Protein AF-0000000086682555 (afdb_homodimer)

Solvent-accessible surface area (backbone atoms only — not comparable to full-atom values): 22914 Å² total; per-residue (Å²): 128,53,72,69,52,47,46,50,50,49,50,50,49,50,50,50,50,49,49,47,40,50,52,21,37,25,55,42,22,46,74,46,24,73,68,46,47,67,62,57,23,22,58,67,45,71,46,55,58,66,62,49,38,72,76,30,80,42,71,65,56,45,50,44,48,49,52,50,54,49,46,51,52,52,31,50,32,27,53,56,14,60,67,38,86,49,47,55,60,9,50,52,46,28,46,57,46,44,23,61,56,48,54,37,19,64,77,43,39,46,48,74,48,82,79,45,71,65,52,51,52,50,49,49,52,30,51,51,42,42,50,50,42,52,47,48,16,42,74,70,60,51,30,33,84,85,62,51,70,52,51,52,52,52,47,29,56,48,58,31,59,52,62,66,52,52,50,32,56,74,68,68,38,69,90,50,44,64,60,42,52,48,44,50,49,29,48,52,48,31,38,54,50,21,46,33,53,81,64,92,61,80,68,58,73,76,80,59,59,65,57,74,68,53,52,53,46,95,130,54,71,68,53,47,47,51,50,49,50,50,49,50,51,51,51,48,49,44,40,51,51,21,38,25,55,40,22,47,72,46,26,74,69,45,47,68,63,58,24,21,58,65,45,70,46,54,58,65,62,48,37,72,76,29,80,41,72,64,55,44,49,44,49,50,52,49,53,49,45,49,52,51,32,50,32,27,52,54,15,60,68,38,86,49,47,56,62,9,50,53,46,28,46,56,47,43,23,61,58,47,52,38,19,64,75,44,39,47,48,73,47,82,79,47,71,66,52,51,50,49,48,50,53,29,50,51,42,42,50,51,40,51,49,47,16,42,75,70,60,51,30,32,84,84,63,48,72,52,50,52,54,51,45,31,55,47,59,30,58,52,62,67,52,54,50,33,57,74,67,68,38,69,88,48,43,65,61,43,52,49,43,48,50,30,48,51,50,30,38,55,49,20,45,33,54,80,63,91,61,80,70,56,74,75,80,59,60,63,57,74,67,53,52,52,48,96

Radius of gyration: 24.57 Å; Cα contacts (8 Å, |Δi|>4): 507; chains: 2; bounding box: 54×101×46 Å

pLDDT: mean 92.12, std 7.78, range [56.69, 98.81]

Organism: NCBI:txid175570

Foldseek 3Di:
DDPVVVVVVVVVVVVVLLVLLLLLVLVQCLPQFQNRDLCSSCVSSVHDSVVVCVVPVDPQSSLVVNLVVLLVQLQVLLVQLVPDPDLLSSLLSSLVSLLVSCSSNNLSHAQVHDQDPVSVVSNVSSVVSNQVSVVVCVVVQFFAPQADPQNSNVLSNVLSDDPVLVVCVVVVVPVCNVVVVVVSVVVSVVVSNVRGDDDPDDDPDHDDDCCVVCVSND/DDPVVVVVVVVVVVVVLLVLLLLLVLVQCLPQFQNRDLCSSCVSSVHDSVVSCVVPVDPQSSLVVNLVVLLVQLQVLLVQLVPDPDLLSSLLSSLVSLLVSCSSNNLSHAQVHDQDPVSVVSNVSSVVSNQVSVVVCVVVQFFAPQADPQNSNVLSNVLSDDPVLVVCVVVVVPVCNVVVVVVSVVVSVVVSNVRGDDDPDDDPDHDDDCCVVVVSND

Sequence (436 aa):
MTEPTRRHHRAAEAEANDRALLDAARTVVAVDGAHASVAAIAAQAGVGIGSLYRRYPTKEALFQRLVDTGLDRWLAAAEAGLAHDDPWDGLAHYVRAGIDIGQGGLGAIAGTVEITPELAAKNRRTDTAVDALIARAHAAGVLRTDVTRADLHLLIEQLTKSPLIDQLRRQRRDDLVDAAVRARARITAITLDGLRPGAPRPLPHDPPDDTLLTARWEMTEPTRRHHRAAEAEANDRALLDAARTVVAVDGAHASVAAIAAQAGVGIGSLYRRYPTKEALFQRLVDTGLDRWLAAAEAGLAHDDPWDGLAHYVRAGIDIGQGGLGAIAGTVEITPELAAKNRRTDTAVDALIARAHAAGVLRTDVTRADLHLLIEQLTKSPLIDQLRRQRRDDLVDAAVRARARITAITLDGLRPGAPRPLPHDPPDDTLLTARWE

Secondary structure (DSSP, 8-state):
--HHHHHHHHHHHHHHHHHHHHHHHHHHHHHHGGG--HHHHHHHHT--HHHHHHH-SSHHHHHHHHHHHHHHHHHHHHHHHHHSSSHHHHHHHHHHHHHHHHTT-GGGGTTTS---HHHHHHHHHHHHHHHHHHHHHHHTT-S-TT--HHHHHHHHHHHHS-HHHHHHHHTT-GGGHHHHHHHHHHHHHHHHHTTSS--SSPPSSSPPPTHHHHGGG-/--HHHHHHHHHHHHHHHHHHHHHHHHHHHHHHGGG--HHHHHHHHT--HHHHHHH-SSHHHHHHHHHHHHHHHHHHHHHHHHTSSSHHHHHHHHHHHHHHHHTT-GGGGTTTS---HHHHHHHHHHHHHHHHHHHHHHHTT-S-TT--HHHHHHHHHHHHS-HHHHHHHHTT-GGGHHHHHHHHHHHHHHHHHTTSS--SSPPSSSPPPTHHHHGGG-

Nearest PDB structures (foldseek):
  5ovy-assembly1_A  TM=7.751E-01  e=6.179E-08  Mycobacteroides abscessus ATCC 19977
  2q24-assembly1_B  TM=6.589E-01  e=3.414E-06  Streptomyces coelicolor A3(2)
  2rek-assembly1_B-2  TM=6.455E-01  e=4.548E-06  Streptomyces coelicolor A3(2)
  2rek-assembly1_A  TM=6.344E-01  e=6.597E-05  Streptomyces coelicolor A3(2)
  7eqe-assembly2_D  TM=4.220E-01  e=1.763E-02  Streptomyces griseoluteus

Structure (mmCIF, N/CA/C/O backbone):
data_AF-0000000086682555-model_v1
#
loop_
_entity.id
_entity.type
_entity.pdbx_description
1 polymer 'HTH tetR-type domain-containing protein'
#
loop_
_atom_site.group_PDB
_atom_site.id
_atom_site.type_symbol
_atom_site.label_atom_id
_atom_site.label_alt_id
_atom_site.label_comp_id
_atom_site.label_asym_id
_atom_site.label_entity_id
_atom_site.label_seq_id
_atom_site.pdbx_PDB_ins_code
_atom_site.Cartn_x
_atom_site.Cartn_y
_atom_site.Cartn_z
_atom_site.occupancy
_atom_site.B_iso_or_equiv
_atom_site.auth_seq_id
_atom_site.auth_comp_id
_atom_site.auth_asym_id
_atom_site.auth_atom_id
_atom_site.pdbx_PDB_model_num
ATOM 1 N N . MET A 1 1 ? 22.922 -47.25 2.979 1 57.78 1 MET A N 1
ATOM 2 C CA . MET A 1 1 ? 22 -46.5 2.107 1 57.78 1 MET A CA 1
ATOM 3 C C . MET A 1 1 ? 22.062 -47.031 0.68 1 57.78 1 MET A C 1
ATOM 5 O O . MET A 1 1 ? 23.141 -47.062 0.071 1 57.78 1 MET A O 1
ATOM 9 N N . THR A 1 2 ? 21.078 -47.625 0.175 1 66.25 2 THR A N 1
ATOM 10 C CA . THR A 1 2 ? 21.109 -48.188 -1.169 1 66.25 2 THR A CA 1
ATOM 11 C C . THR A 1 2 ? 21.203 -47.062 -2.219 1 66.25 2 THR A C 1
ATOM 13 O O . THR A 1 2 ? 21 -45.906 -1.913 1 66.25 2 THR A O 1
ATOM 16 N N . GLU A 1 3 ? 21.609 -47.5 -3.391 1 75.44 3 GLU A N 1
ATOM 17 C CA . GLU A 1 3 ? 21.875 -46.625 -4.52 1 75.44 3 GLU A CA 1
ATOM 18 C C . GLU A 1 3 ? 20.672 -45.719 -4.809 1 75.44 3 GLU A C 1
ATOM 20 O O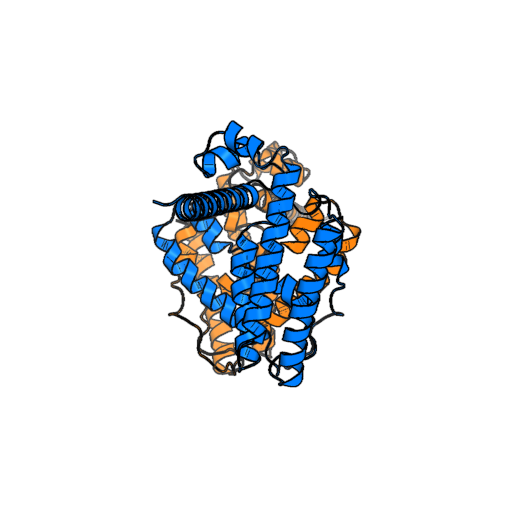 . GLU A 1 3 ? 20.828 -44.531 -5.051 1 75.44 3 GLU A O 1
ATOM 25 N N . PRO A 1 4 ? 19.406 -46.344 -4.719 1 78.12 4 PRO A N 1
ATOM 26 C CA . PRO A 1 4 ? 18.234 -45.469 -4.945 1 78.12 4 PRO A CA 1
ATOM 27 C C . PRO A 1 4 ? 18.031 -44.469 -3.822 1 78.12 4 PRO A C 1
ATOM 29 O O . PRO A 1 4 ? 17.594 -43.344 -4.078 1 78.12 4 PRO A O 1
ATOM 32 N N . THR A 1 5 ? 18.391 -44.938 -2.74 1 72.56 5 THR A N 1
ATOM 33 C CA . THR A 1 5 ? 18.203 -44.062 -1.602 1 72.56 5 THR A CA 1
ATOM 34 C C . THR A 1 5 ? 19.188 -42.875 -1.671 1 72.56 5 THR A C 1
ATOM 36 O O . THR A 1 5 ? 18.844 -41.75 -1.33 1 72.56 5 THR A O 1
ATOM 39 N N . ARG A 1 6 ? 20.359 -43.438 -2.08 1 68.75 6 ARG A N 1
ATOM 40 C CA . ARG A 1 6 ? 21.391 -42.406 -2.166 1 68.75 6 ARG A CA 1
ATOM 41 C C . ARG A 1 6 ? 21.062 -41.375 -3.24 1 68.75 6 ARG A C 1
ATOM 43 O O . ARG A 1 6 ? 21.328 -40.188 -3.066 1 68.75 6 ARG A O 1
ATOM 50 N N . ARG A 1 7 ? 20.438 -41.875 -4.215 1 72.56 7 ARG A N 1
ATOM 51 C CA . ARG A 1 7 ? 20.031 -41 -5.316 1 72.56 7 ARG A CA 1
ATOM 52 C C . ARG A 1 7 ? 18.891 -40.094 -4.895 1 72.56 7 ARG A C 1
ATOM 54 O O . ARG A 1 7 ? 18.859 -38.906 -5.277 1 72.56 7 ARG A O 1
ATOM 61 N N . HIS A 1 8 ? 18.016 -40.531 -4.254 1 74.69 8 HIS A N 1
ATOM 62 C CA . HIS A 1 8 ? 16.906 -39.75 -3.723 1 74.69 8 HIS A CA 1
ATOM 63 C C . HIS A 1 8 ? 17.391 -38.719 -2.738 1 74.69 8 HIS A C 1
ATOM 65 O O . HIS A 1 8 ? 16.906 -37.562 -2.742 1 74.69 8 HIS A O 1
ATOM 71 N N . HIS A 1 9 ? 18.328 -39.094 -1.926 1 71.81 9 HIS A N 1
ATOM 72 C CA . HIS A 1 9 ? 18.891 -38.188 -0.952 1 71.81 9 HIS A CA 1
ATOM 73 C C . HIS A 1 9 ? 19.688 -37.062 -1.64 1 71.81 9 HIS A C 1
ATOM 75 O O . HIS A 1 9 ? 19.594 -35.906 -1.252 1 71.81 9 HIS A O 1
ATOM 81 N N . ARG A 1 10 ? 20.359 -37.5 -2.664 1 73.5 10 ARG A N 1
ATOM 82 C CA . ARG A 1 10 ? 21.141 -36.531 -3.408 1 73.5 10 ARG A CA 1
ATOM 83 C C . ARG A 1 10 ? 20.25 -35.562 -4.176 1 73.5 10 ARG A C 1
ATOM 85 O O . ARG A 1 10 ? 20.531 -34.344 -4.254 1 73.5 10 ARG A O 1
ATOM 92 N N . ALA A 1 11 ? 19.266 -36.125 -4.742 1 72.69 11 ALA A N 1
ATOM 93 C CA . ALA A 1 11 ? 18.312 -35.281 -5.465 1 72.69 11 ALA A CA 1
ATOM 94 C C . ALA A 1 11 ? 17.594 -34.344 -4.52 1 72.69 11 ALA A C 1
ATOM 96 O O . ALA A 1 11 ? 17.406 -33.156 -4.844 1 72.69 11 ALA A O 1
ATOM 97 N N . ALA A 1 12 ? 17.234 -34.781 -3.422 1 73.75 12 ALA A N 1
ATOM 98 C CA . ALA A 1 12 ? 16.609 -33.938 -2.398 1 73.75 12 ALA A CA 1
ATOM 99 C C . ALA A 1 12 ? 17.562 -32.844 -1.903 1 73.75 12 ALA A C 1
ATOM 101 O O . ALA A 1 12 ? 17.156 -31.719 -1.675 1 73.75 12 ALA A O 1
ATOM 102 N N . GLU A 1 13 ? 18.719 -33.188 -1.727 1 73.31 13 GLU A N 1
ATOM 103 C CA . GLU A 1 13 ? 19.734 -32.219 -1.296 1 73.31 13 GLU A CA 1
ATOM 104 C C . GLU A 1 13 ? 19.984 -31.172 -2.363 1 73.31 13 GLU A C 1
ATOM 106 O O . GLU A 1 13 ? 20.156 -29.984 -2.049 1 73.31 13 GLU A O 1
ATOM 111 N N . ALA A 1 14 ? 19.984 -31.688 -3.594 1 73.94 14 ALA A N 1
ATOM 112 C CA . ALA A 1 14 ? 20.188 -30.766 -4.711 1 73.94 14 ALA A CA 1
ATOM 113 C C . ALA A 1 14 ? 19.016 -29.781 -4.816 1 73.94 14 ALA A C 1
ATOM 115 O O . ALA A 1 14 ? 19.234 -28.594 -5.051 1 73.94 14 ALA A O 1
ATOM 116 N N . GLU A 1 15 ? 17.906 -30.297 -4.629 1 75.81 15 GLU A N 1
ATOM 117 C CA . GLU A 1 15 ? 16.719 -29.453 -4.676 1 75.81 15 GLU A CA 1
ATOM 118 C C . GLU A 1 15 ? 16.703 -28.453 -3.523 1 75.81 15 GLU A C 1
ATOM 120 O O . GLU A 1 15 ? 16.312 -27.297 -3.703 1 75.81 15 GLU A O 1
ATOM 125 N N . ALA A 1 16 ? 17.094 -28.922 -2.432 1 75.94 16 ALA A N 1
ATOM 126 C CA . ALA A 1 16 ? 17.156 -28.047 -1.266 1 75.94 16 ALA A CA 1
ATOM 127 C C . ALA A 1 16 ? 18.172 -26.938 -1.469 1 75.94 16 ALA A C 1
ATOM 129 O O . ALA A 1 16 ? 17.922 -25.781 -1.105 1 75.94 16 ALA A O 1
ATOM 130 N N . ASN A 1 17 ? 19.203 -27.25 -2.018 1 77 17 ASN A N 1
ATOM 131 C CA . ASN A 1 17 ? 20.234 -26.25 -2.301 1 77 17 ASN A CA 1
ATOM 132 C C . ASN A 1 17 ? 19.766 -25.234 -3.342 1 77 17 ASN A C 1
ATOM 134 O O . ASN A 1 17 ? 20.062 -24.047 -3.225 1 77 17 ASN A O 1
ATOM 138 N N . ASP A 1 18 ? 19.078 -25.797 -4.262 1 84 18 ASP A N 1
ATOM 139 C CA . ASP A 1 18 ? 18.547 -24.922 -5.309 1 84 18 ASP A CA 1
ATOM 140 C C . ASP A 1 18 ? 17.562 -23.922 -4.727 1 84 18 ASP A C 1
ATOM 142 O O . ASP A 1 18 ? 17.594 -22.734 -5.078 1 84 18 ASP A O 1
ATOM 146 N N . ARG A 1 19 ? 16.734 -24.406 -3.832 1 85.88 19 ARG A N 1
ATOM 147 C CA . ARG A 1 19 ? 15.766 -23.531 -3.189 1 85.88 19 ARG A CA 1
ATOM 148 C C . ARG A 1 19 ? 16.453 -22.453 -2.367 1 85.88 19 ARG A C 1
ATOM 150 O O . ARG A 1 19 ? 16.047 -21.297 -2.375 1 85.88 19 ARG A O 1
ATOM 157 N N . ALA A 1 20 ? 17.438 -22.844 -1.712 1 86.56 20 ALA A N 1
ATOM 158 C CA . ALA A 1 20 ? 18.172 -21.891 -0.898 1 86.56 20 ALA A CA 1
ATOM 159 C C . ALA A 1 20 ? 18.828 -20.828 -1.769 1 86.56 20 ALA A C 1
ATOM 161 O O . ALA A 1 20 ? 18.875 -19.656 -1.396 1 86.56 20 ALA A O 1
ATOM 162 N N . LEU A 1 21 ? 19.344 -21.266 -2.836 1 90.06 21 LEU A N 1
ATOM 163 C CA . LEU A 1 21 ? 19.984 -20.344 -3.764 1 90.06 21 LEU A CA 1
ATOM 164 C C . LEU A 1 21 ? 18.984 -19.375 -4.355 1 90.06 21 LEU A C 1
ATOM 166 O O . LEU A 1 21 ? 19.25 -18.172 -4.465 1 90.06 21 LEU A O 1
ATOM 170 N N . LEU A 1 22 ? 17.859 -19.891 -4.754 1 90.5 22 LEU A N 1
ATOM 171 C CA . LEU A 1 22 ? 16.828 -19.047 -5.344 1 90.5 22 LEU A CA 1
ATOM 172 C C . LEU A 1 22 ? 16.266 -18.078 -4.312 1 90.5 22 LEU A C 1
ATOM 174 O O . LEU A 1 22 ? 15.945 -16.922 -4.641 1 90.5 22 LEU A O 1
ATOM 178 N N . ASP A 1 23 ? 16.188 -18.516 -3.072 1 90.31 23 ASP A N 1
ATOM 179 C CA . ASP A 1 23 ? 15.758 -17.625 -1.999 1 90.31 23 ASP A CA 1
ATOM 180 C C . ASP A 1 23 ? 16.766 -16.5 -1.775 1 90.31 23 ASP A C 1
ATOM 182 O O . ASP A 1 23 ? 16.375 -15.352 -1.55 1 90.31 23 ASP A O 1
ATOM 186 N N . ALA A 1 24 ? 17.953 -16.859 -1.844 1 91.5 24 ALA A N 1
ATOM 187 C CA . ALA A 1 24 ? 19.016 -15.852 -1.739 1 91.5 24 ALA A CA 1
ATOM 188 C C . ALA A 1 24 ? 18.953 -14.867 -2.9 1 91.5 24 ALA A C 1
ATOM 190 O O . ALA A 1 24 ? 19.125 -13.656 -2.707 1 91.5 24 ALA A O 1
ATOM 191 N N . ALA A 1 25 ? 18.766 -15.414 -4.086 1 91.75 25 ALA A N 1
ATOM 192 C CA . ALA A 1 25 ? 18.656 -14.57 -5.273 1 91.75 25 ALA A CA 1
ATOM 193 C C . ALA A 1 25 ? 17.5 -13.586 -5.141 1 91.75 25 ALA A C 1
ATOM 195 O O . ALA A 1 25 ? 17.625 -12.406 -5.469 1 91.75 25 ALA A O 1
ATOM 196 N N . ARG A 1 26 ? 16.391 -14.062 -4.645 1 90.38 26 ARG A N 1
ATOM 197 C CA . ARG A 1 26 ? 15.219 -13.227 -4.445 1 90.38 26 ARG A CA 1
ATOM 198 C C . ARG A 1 26 ? 15.516 -12.086 -3.477 1 90.38 26 ARG A C 1
ATOM 200 O O . ARG A 1 26 ? 15.109 -10.945 -3.707 1 90.38 26 ARG A O 1
ATOM 207 N N . THR A 1 27 ? 16.188 -12.383 -2.451 1 88.06 27 THR A N 1
ATOM 208 C CA . THR A 1 27 ? 16.531 -11.398 -1.428 1 88.06 27 THR A CA 1
ATOM 209 C C . THR A 1 27 ? 17.438 -10.32 -1.998 1 88.06 27 THR A C 1
ATOM 211 O O . THR A 1 27 ? 17.219 -9.125 -1.782 1 88.06 27 THR A O 1
ATOM 214 N N . VAL A 1 28 ? 18.391 -10.727 -2.73 1 90.38 28 VAL A N 1
ATOM 215 C CA . VAL A 1 28 ? 19.359 -9.797 -3.283 1 90.38 28 VAL A CA 1
ATOM 216 C C . VAL A 1 28 ? 18.703 -8.945 -4.371 1 90.38 28 VAL A C 1
ATOM 218 O O . VAL A 1 28 ? 18.922 -7.734 -4.438 1 90.38 28 VAL A O 1
ATOM 221 N N . VAL A 1 29 ? 17.875 -9.578 -5.16 1 89.94 29 VAL A N 1
ATOM 222 C CA . VAL A 1 29 ? 17.203 -8.898 -6.262 1 89.94 29 VAL A CA 1
ATOM 223 C C . VAL A 1 29 ? 16.188 -7.895 -5.711 1 89.94 29 VAL A C 1
ATOM 225 O O . VAL A 1 29 ? 15.992 -6.824 -6.285 1 89.94 29 VAL A O 1
ATOM 228 N N . ALA A 1 30 ? 15.594 -8.211 -4.613 1 84.56 30 ALA A N 1
ATOM 229 C CA . ALA A 1 30 ? 14.617 -7.32 -3.99 1 84.56 30 ALA A CA 1
ATOM 230 C C . ALA A 1 30 ? 15.266 -6.008 -3.561 1 84.56 30 ALA A C 1
ATOM 232 O O . ALA A 1 30 ? 14.633 -4.953 -3.592 1 84.56 30 ALA A O 1
ATOM 233 N N . VAL A 1 31 ? 16.5 -6.062 -3.314 1 82.31 31 VAL A N 1
ATOM 234 C CA . VAL A 1 31 ? 17.219 -4.902 -2.797 1 82.31 31 VAL A CA 1
ATOM 235 C C . VAL A 1 31 ? 17.953 -4.195 -3.938 1 82.31 31 VAL A C 1
ATOM 237 O O . VAL A 1 31 ? 17.781 -2.986 -4.129 1 82.31 31 VAL A O 1
ATOM 240 N N . ASP A 1 32 ? 18.609 -5.039 -4.789 1 84.44 32 ASP A N 1
ATOM 241 C CA . ASP A 1 32 ? 19.547 -4.453 -5.746 1 84.44 32 ASP A CA 1
ATOM 242 C C . ASP A 1 32 ? 18.906 -4.32 -7.125 1 84.44 32 ASP A C 1
ATOM 244 O O . ASP A 1 32 ? 19.438 -3.639 -8 1 84.44 32 ASP A O 1
ATOM 248 N N . GLY A 1 33 ? 17.812 -4.953 -7.266 1 82.44 33 GLY A N 1
ATOM 249 C CA . GLY A 1 33 ? 17.156 -4.906 -8.562 1 82.44 33 GLY A CA 1
ATOM 250 C C . GLY A 1 33 ? 18 -5.504 -9.68 1 82.44 33 GLY A C 1
ATOM 251 O O . GLY A 1 33 ? 18.531 -6.602 -9.531 1 82.44 33 GLY A O 1
ATOM 252 N N . ALA A 1 34 ? 18.094 -4.758 -10.805 1 78.56 34 ALA A N 1
ATOM 253 C CA . ALA A 1 34 ? 18.797 -5.211 -12 1 78.56 34 ALA A CA 1
ATOM 254 C C . ALA A 1 34 ? 20.297 -5.242 -11.766 1 78.56 34 ALA A C 1
ATOM 256 O O . ALA A 1 34 ? 21.031 -5.918 -12.492 1 78.56 34 ALA A O 1
ATOM 257 N N . HIS A 1 35 ? 20.688 -4.617 -10.703 1 85.56 35 HIS A N 1
ATOM 258 C CA . HIS A 1 35 ? 22.109 -4.527 -10.422 1 85.56 35 HIS A CA 1
ATOM 259 C C . HIS A 1 35 ? 22.578 -5.676 -9.531 1 85.56 35 HIS A C 1
ATOM 261 O O . HIS A 1 35 ? 23.766 -5.797 -9.242 1 85.56 35 HIS A O 1
ATOM 267 N N . ALA A 1 36 ? 21.625 -6.484 -9.188 1 90.25 36 ALA A N 1
ATOM 268 C CA . ALA A 1 36 ? 22 -7.648 -8.391 1 90.25 36 ALA A CA 1
ATOM 269 C C . ALA A 1 36 ? 23.094 -8.453 -9.086 1 90.25 36 ALA A C 1
ATOM 271 O O . ALA A 1 36 ? 22.984 -8.766 -10.273 1 90.25 36 ALA A O 1
ATOM 272 N N . SER A 1 37 ? 24.156 -8.773 -8.32 1 91.88 37 SER A N 1
ATOM 273 C CA . SER A 1 37 ? 25.281 -9.508 -8.891 1 91.88 37 SER A CA 1
ATOM 274 C C . SER A 1 37 ? 25.25 -10.977 -8.477 1 91.88 37 SER A C 1
ATOM 276 O O . SER A 1 37 ? 24.719 -11.312 -7.41 1 91.88 37 SER A O 1
ATOM 278 N N . VAL A 1 38 ? 25.875 -11.781 -9.305 1 91.94 38 VAL A N 1
ATOM 279 C CA . VAL A 1 38 ? 25.984 -13.203 -9.016 1 91.94 38 VAL A CA 1
ATOM 280 C C . VAL A 1 38 ? 26.859 -13.414 -7.777 1 91.94 38 VAL A C 1
ATOM 282 O O . VAL A 1 38 ? 26.594 -14.305 -6.969 1 91.94 38 VAL A O 1
ATOM 285 N N . ALA A 1 39 ? 27.812 -12.586 -7.613 1 93.5 39 ALA A N 1
ATOM 286 C CA . ALA A 1 39 ? 28.688 -12.664 -6.441 1 93.5 39 ALA A CA 1
ATOM 287 C C . ALA A 1 39 ? 27.906 -12.406 -5.156 1 93.5 39 ALA A C 1
ATOM 289 O O . ALA A 1 39 ? 28.078 -13.117 -4.164 1 93.5 39 ALA A O 1
ATOM 290 N N . ALA A 1 40 ? 27.062 -11.453 -5.164 1 94.88 40 ALA A N 1
ATOM 291 C CA . ALA A 1 40 ? 26.25 -11.117 -3.994 1 94.88 40 ALA A CA 1
ATOM 292 C C . ALA A 1 40 ? 25.266 -12.242 -3.682 1 94.88 40 ALA A C 1
ATOM 294 O O . ALA A 1 40 ? 25.016 -12.539 -2.514 1 94.88 40 ALA A O 1
ATOM 295 N N . ILE A 1 41 ? 24.688 -12.766 -4.672 1 94.44 41 ILE A N 1
ATOM 296 C CA . ILE A 1 41 ? 23.734 -13.852 -4.516 1 94.44 41 ILE A CA 1
ATOM 297 C C . ILE A 1 41 ? 24.422 -15.078 -3.93 1 94.44 41 ILE A C 1
ATOM 299 O O . ILE A 1 41 ? 23.906 -15.711 -3.008 1 94.44 41 ILE A O 1
ATOM 303 N N . ALA A 1 42 ? 25.609 -15.383 -4.504 1 94.81 42 ALA A N 1
ATOM 304 C CA . ALA A 1 42 ? 26.375 -16.516 -3.984 1 94.81 42 ALA A CA 1
ATOM 305 C C . ALA A 1 42 ? 26.719 -16.297 -2.512 1 94.81 42 ALA A C 1
ATOM 307 O O . ALA A 1 42 ? 26.578 -17.219 -1.699 1 94.81 42 ALA A O 1
ATOM 308 N N . ALA A 1 43 ? 27.156 -15.188 -2.203 1 95.25 43 ALA A N 1
ATOM 309 C CA . ALA A 1 43 ? 27.5 -14.852 -0.824 1 95.25 43 ALA A CA 1
ATOM 310 C C . ALA A 1 43 ? 26.297 -15 0.095 1 95.25 43 ALA A C 1
ATOM 312 O O . ALA A 1 43 ? 26.391 -15.562 1.186 1 95.25 43 ALA A O 1
ATOM 313 N N . GLN A 1 44 ? 25.172 -14.477 -0.325 1 93.88 44 GLN A N 1
ATOM 314 C CA . GLN A 1 44 ? 23.938 -14.562 0.445 1 93.88 44 GLN A CA 1
ATOM 315 C C . GLN A 1 44 ? 23.531 -16.016 0.657 1 93.88 44 GLN A C 1
ATOM 317 O O . GLN A 1 44 ? 22.969 -16.359 1.699 1 93.88 44 GLN A O 1
ATOM 322 N N . ALA A 1 45 ? 23.75 -16.859 -0.293 1 93.62 45 ALA A N 1
ATOM 323 C CA . ALA A 1 45 ? 23.359 -18.266 -0.248 1 93.62 45 ALA A CA 1
ATOM 324 C C . ALA A 1 45 ? 24.375 -19.094 0.525 1 93.62 45 ALA A C 1
ATOM 326 O O . ALA A 1 45 ? 24.109 -20.25 0.876 1 93.62 45 ALA A O 1
ATOM 327 N N . GLY A 1 46 ? 25.516 -18.531 0.783 1 94.06 46 GLY A N 1
ATOM 328 C CA . GLY A 1 46 ? 26.578 -19.266 1.472 1 94.06 46 GLY A CA 1
ATOM 329 C C . GLY A 1 46 ? 27.234 -20.312 0.601 1 94.06 46 GLY A C 1
ATOM 330 O O . GLY A 1 46 ? 27.594 -21.391 1.083 1 94.06 46 GLY A O 1
ATOM 331 N N . VAL A 1 47 ? 27.312 -20.078 -0.637 1 91.88 47 VAL A N 1
ATOM 332 C CA . VAL A 1 47 ? 27.938 -21 -1.562 1 91.88 47 VAL A CA 1
ATOM 333 C C . VAL A 1 47 ? 29.047 -20.297 -2.34 1 91.88 47 VAL A C 1
ATOM 335 O O . VAL A 1 47 ? 29.125 -19.062 -2.332 1 91.88 47 VAL A O 1
ATOM 338 N N . GLY A 1 48 ? 29.969 -21.047 -2.881 1 91.12 48 GLY A N 1
ATOM 339 C CA . GLY A 1 48 ? 30.984 -20.484 -3.754 1 91.12 48 GLY A CA 1
ATOM 340 C C . GLY A 1 48 ? 30.422 -20.016 -5.086 1 91.12 48 GLY A C 1
ATOM 341 O O . GLY A 1 48 ? 29.469 -20.594 -5.605 1 91.12 48 GLY A O 1
ATOM 342 N N . ILE A 1 49 ? 31.047 -19.016 -5.594 1 91.06 49 ILE A N 1
ATOM 343 C CA . ILE A 1 49 ? 30.641 -18.453 -6.879 1 91.06 49 ILE A CA 1
ATOM 344 C C . ILE A 1 49 ? 30.766 -19.531 -7.961 1 91.06 49 ILE A C 1
ATOM 346 O O . ILE A 1 49 ? 29.953 -19.562 -8.898 1 91.06 49 ILE A O 1
ATOM 350 N N . GLY A 1 50 ? 31.719 -20.359 -7.836 1 91.12 50 GLY A N 1
ATOM 351 C CA . GLY A 1 50 ? 31.891 -21.453 -8.789 1 91.12 50 GLY A CA 1
ATOM 352 C C . GLY A 1 50 ? 30.734 -22.438 -8.789 1 91.12 50 GLY A C 1
ATOM 353 O O . GLY A 1 50 ? 30.297 -22.875 -9.852 1 91.12 50 GLY A O 1
ATOM 354 N N . SER A 1 51 ? 30.312 -22.797 -7.684 1 89.56 51 SER A N 1
ATOM 355 C CA . SER A 1 51 ? 29.172 -23.703 -7.535 1 89.56 51 SER A CA 1
ATOM 356 C C . SER A 1 51 ? 27.906 -23.109 -8.18 1 89.56 51 SER A C 1
ATOM 358 O O . SER A 1 51 ? 27.141 -23.828 -8.82 1 89.56 51 SER A O 1
ATOM 360 N N . LEU A 1 52 ? 27.672 -21.781 -8.031 1 91.69 52 LEU A N 1
ATOM 361 C CA . LEU A 1 52 ? 26.531 -21.109 -8.633 1 91.69 52 LEU A CA 1
ATOM 362 C C . LEU A 1 52 ? 26.594 -21.141 -10.148 1 91.69 52 LEU A C 1
ATOM 364 O O . LEU A 1 52 ? 25.609 -21.438 -10.82 1 91.69 52 LEU A O 1
ATOM 368 N N . TYR A 1 53 ? 27.781 -20.969 -10.68 1 91.19 53 TYR A N 1
ATOM 369 C CA . TYR A 1 53 ? 27.953 -20.922 -12.125 1 91.19 53 TYR A CA 1
ATOM 370 C C . TYR A 1 53 ? 27.828 -22.312 -12.734 1 91.19 53 TYR A C 1
ATOM 372 O O . TYR A 1 53 ? 27.453 -22.469 -13.898 1 91.19 53 TYR A O 1
ATOM 380 N N . ARG A 1 54 ? 28.172 -23.297 -11.922 1 91.5 54 ARG A N 1
ATOM 381 C CA . ARG A 1 54 ? 27.969 -24.672 -12.391 1 91.5 54 ARG A CA 1
ATOM 382 C C . ARG A 1 54 ? 26.484 -24.969 -12.578 1 91.5 54 ARG A C 1
ATOM 384 O O . ARG A 1 54 ? 26.094 -25.656 -13.516 1 91.5 54 ARG A O 1
ATOM 391 N N . ARG A 1 55 ? 25.688 -24.391 -11.75 1 90.75 55 ARG A N 1
ATOM 392 C CA . ARG A 1 55 ? 24.25 -24.594 -11.805 1 90.75 55 ARG A CA 1
ATOM 393 C C . ARG A 1 55 ? 23.594 -23.641 -12.797 1 90.75 55 ARG A C 1
ATOM 395 O O . ARG A 1 55 ? 22.672 -24.031 -13.531 1 90.75 55 ARG A O 1
ATOM 402 N N . TYR A 1 56 ? 24.031 -22.406 -12.719 1 94 56 TYR A N 1
ATOM 403 C CA . TYR A 1 56 ? 23.531 -21.359 -13.609 1 94 56 TYR A CA 1
ATOM 404 C C . TYR A 1 56 ? 24.688 -20.688 -14.344 1 94 56 TYR A C 1
ATOM 406 O O . TYR A 1 56 ? 25.281 -19.734 -13.836 1 94 56 TYR A O 1
ATOM 414 N N . PRO A 1 57 ? 24.828 -21.109 -15.562 1 93.25 57 PRO A N 1
ATOM 415 C CA . PRO A 1 57 ? 26.016 -20.672 -16.297 1 93.25 57 PRO A CA 1
ATOM 416 C C . PRO A 1 57 ? 26.062 -19.172 -16.547 1 93.25 57 PRO A C 1
ATOM 418 O O . PRO A 1 57 ? 27.125 -18.609 -16.781 1 93.25 57 PRO A O 1
ATOM 421 N N . THR A 1 58 ? 24.875 -18.5 -16.547 1 92.38 58 THR A N 1
ATOM 422 C CA . THR A 1 58 ? 24.812 -17.062 -16.734 1 92.38 58 THR A CA 1
ATOM 423 C C . THR A 1 58 ? 23.859 -16.406 -15.734 1 92.38 58 THR A C 1
ATOM 425 O O . THR A 1 58 ? 22.969 -17.078 -15.195 1 92.38 58 THR A O 1
ATOM 428 N N . LYS A 1 59 ? 24 -15.102 -15.492 1 91.75 59 LYS A N 1
ATOM 429 C CA . LYS A 1 59 ? 23.062 -14.336 -14.68 1 91.75 59 LYS A CA 1
ATOM 430 C C . LYS A 1 59 ? 21.656 -14.406 -15.25 1 91.75 59 LYS A C 1
ATOM 432 O O . LYS A 1 59 ? 20.672 -14.5 -14.5 1 91.75 59 LYS A O 1
ATOM 437 N N . GLU A 1 60 ? 21.625 -14.398 -16.562 1 92.38 60 GLU A N 1
ATOM 438 C CA . GLU A 1 60 ? 20.328 -14.469 -17.234 1 92.38 60 GLU A CA 1
ATOM 439 C C . GLU A 1 60 ? 19.625 -15.789 -16.938 1 92.38 60 GLU A C 1
ATOM 441 O O . GLU A 1 60 ? 18.406 -15.805 -16.688 1 92.38 60 GLU A O 1
ATOM 446 N N . ALA A 1 61 ? 20.328 -16.812 -16.984 1 93 61 ALA A N 1
ATOM 447 C CA . ALA A 1 61 ? 19.734 -18.109 -16.703 1 93 61 ALA A CA 1
ATOM 448 C C . ALA A 1 61 ? 19.219 -18.172 -15.266 1 93 61 ALA A C 1
ATOM 450 O O . ALA A 1 61 ? 18.156 -18.766 -15.016 1 93 61 ALA A O 1
ATOM 451 N N . LEU A 1 62 ? 19.969 -17.609 -14.375 1 92.81 62 LEU A N 1
ATOM 452 C CA . LEU A 1 62 ? 19.547 -17.562 -12.984 1 92.81 62 LEU A CA 1
ATOM 453 C C . LEU A 1 62 ? 18.281 -16.734 -12.828 1 92.81 62 LEU A C 1
ATOM 455 O O . LEU A 1 62 ? 17.344 -17.156 -12.141 1 92.81 62 LEU A O 1
ATOM 459 N N . PHE A 1 63 ? 18.156 -15.57 -13.484 1 92.19 63 PHE A N 1
ATOM 460 C CA . PHE A 1 63 ? 17 -14.688 -13.383 1 92.19 63 PHE A CA 1
ATOM 461 C C . PHE A 1 63 ? 15.789 -15.312 -14.055 1 92.19 63 PHE A C 1
ATOM 463 O O . PHE A 1 63 ? 14.664 -15.164 -13.57 1 92.19 63 PHE A O 1
ATOM 470 N N . GLN A 1 64 ? 16.062 -16 -15.109 1 93.38 64 GLN A N 1
ATOM 471 C CA . GLN A 1 64 ? 14.961 -16.703 -15.75 1 93.38 64 GLN A CA 1
ATOM 472 C C . GLN A 1 64 ? 14.383 -17.781 -14.82 1 93.38 64 GLN A C 1
ATOM 474 O O . GLN A 1 64 ? 13.164 -17.969 -14.773 1 93.38 64 GLN A O 1
ATOM 479 N N . ARG A 1 65 ? 15.242 -18.422 -14.195 1 93.12 65 ARG A N 1
ATOM 480 C CA . ARG A 1 65 ? 14.781 -19.422 -13.242 1 93.12 65 ARG A CA 1
ATOM 481 C C . ARG A 1 65 ? 14.023 -18.781 -12.086 1 93.12 65 ARG A C 1
ATOM 483 O O . ARG A 1 65 ? 13.047 -19.344 -11.586 1 93.12 65 ARG A O 1
ATOM 490 N N . LEU A 1 66 ? 14.453 -17.656 -11.641 1 92.38 66 LEU A N 1
ATOM 491 C CA . LEU A 1 66 ? 13.75 -16.922 -10.602 1 92.38 66 LEU A CA 1
ATOM 492 C C . LEU A 1 66 ? 12.336 -16.562 -11.055 1 92.38 66 LEU A C 1
ATOM 494 O O . LEU A 1 66 ? 11.375 -16.719 -10.289 1 92.38 66 LEU A O 1
ATOM 498 N N . VAL A 1 67 ? 12.203 -16.062 -12.289 1 93.38 67 VAL A N 1
ATOM 499 C CA . VAL A 1 67 ? 10.898 -15.719 -12.844 1 93.38 67 VAL A CA 1
ATOM 500 C C . VAL A 1 67 ? 10.039 -16.969 -12.953 1 93.38 67 VAL A C 1
ATOM 502 O O . VAL A 1 67 ? 8.859 -16.953 -12.578 1 93.38 67 VAL A O 1
ATOM 505 N N . ASP A 1 68 ? 10.68 -18.016 -13.43 1 94.44 68 ASP A N 1
ATOM 506 C CA . ASP A 1 68 ? 9.992 -19.281 -13.609 1 94.44 68 ASP A CA 1
ATOM 507 C C . ASP A 1 68 ? 9.414 -19.781 -12.289 1 94.44 68 ASP A C 1
ATOM 509 O O . ASP A 1 68 ? 8.234 -20.141 -12.219 1 94.44 68 ASP A O 1
ATOM 513 N N . THR A 1 69 ? 10.18 -19.797 -11.258 1 92.75 69 THR A N 1
ATOM 514 C CA . THR A 1 69 ? 9.75 -20.281 -9.945 1 92.75 69 THR A CA 1
ATOM 515 C C . THR A 1 69 ? 8.719 -19.328 -9.344 1 92.75 69 THR A C 1
ATOM 517 O O . THR A 1 69 ? 7.801 -19.766 -8.641 1 92.75 69 THR A O 1
ATOM 520 N N . GLY A 1 70 ? 8.859 -18.062 -9.586 1 93.19 70 GLY A N 1
ATOM 521 C CA . GLY A 1 70 ? 7.848 -17.109 -9.156 1 93.19 70 GLY A CA 1
ATOM 522 C C . GLY A 1 70 ? 6.48 -17.375 -9.758 1 93.19 70 GLY A C 1
ATOM 523 O O . GLY A 1 70 ? 5.469 -17.328 -9.055 1 93.19 70 GLY A O 1
ATOM 524 N N . LEU A 1 71 ? 6.48 -17.656 -11.031 1 94.81 71 LEU A N 1
ATOM 525 C CA . LEU A 1 71 ? 5.23 -17.969 -11.719 1 94.81 71 LEU A CA 1
ATOM 526 C C . LEU A 1 71 ? 4.602 -19.234 -11.156 1 94.81 71 LEU A C 1
ATOM 528 O O . LEU A 1 71 ? 3.381 -19.328 -11.023 1 94.81 71 LEU A O 1
ATOM 532 N N . ASP A 1 72 ? 5.488 -20.203 -10.828 1 95.56 72 ASP A N 1
ATOM 533 C CA . ASP A 1 72 ? 4.988 -21.422 -10.203 1 95.56 72 ASP A CA 1
ATOM 534 C C . ASP A 1 72 ? 4.281 -21.109 -8.883 1 95.56 72 ASP A C 1
ATOM 536 O O . ASP A 1 72 ? 3.242 -21.703 -8.578 1 95.56 72 ASP A O 1
ATOM 540 N N . ARG A 1 73 ? 4.84 -20.297 -8.117 1 95.44 73 ARG A N 1
ATOM 541 C CA . ARG A 1 73 ? 4.258 -19.938 -6.828 1 95.44 73 ARG A CA 1
ATOM 542 C C . ARG A 1 73 ? 2.932 -19.203 -7.008 1 95.44 73 ARG A C 1
ATOM 544 O O . ARG A 1 73 ? 1.983 -19.422 -6.25 1 95.44 73 ARG A O 1
ATOM 551 N N . TRP A 1 74 ? 2.848 -18.328 -8.008 1 96.62 74 TRP A N 1
ATOM 552 C CA . TRP A 1 74 ? 1.604 -17.625 -8.297 1 96.62 74 TRP A CA 1
ATOM 553 C C . TRP A 1 74 ? 0.516 -18.609 -8.734 1 96.62 74 TRP A C 1
ATOM 555 O O . TRP A 1 74 ? -0.631 -18.5 -8.297 1 96.62 74 TRP A O 1
ATOM 565 N N . LEU A 1 75 ? 0.903 -19.5 -9.625 1 97.81 75 LEU A N 1
ATOM 566 C CA . LEU A 1 75 ? -0.052 -20.5 -10.086 1 97.81 75 LEU A CA 1
ATOM 567 C C . LEU A 1 75 ? -0.553 -21.359 -8.922 1 97.81 75 LEU A C 1
ATOM 569 O O . LEU A 1 75 ? -1.757 -21.594 -8.789 1 97.81 75 LEU A O 1
ATOM 573 N N . ALA A 1 76 ? 0.393 -21.781 -8.078 1 98.19 76 ALA A N 1
ATOM 574 C CA . ALA A 1 76 ? 0.028 -22.578 -6.91 1 98.19 76 ALA A CA 1
ATOM 575 C C . ALA A 1 76 ? -0.915 -21.812 -5.992 1 98.19 76 ALA A C 1
ATOM 577 O O . ALA A 1 76 ? -1.854 -22.391 -5.43 1 98.19 76 ALA A O 1
ATOM 578 N N . ALA A 1 77 ? -0.696 -20.562 -5.809 1 98.38 77 ALA A N 1
ATOM 579 C CA . ALA A 1 77 ? -1.551 -19.734 -4.973 1 98.38 77 ALA A CA 1
ATOM 580 C C . ALA A 1 77 ? -2.961 -19.641 -5.547 1 98.38 77 ALA A C 1
ATOM 582 O O . ALA A 1 77 ? -3.945 -19.703 -4.809 1 98.38 77 ALA A O 1
ATOM 583 N N . ALA A 1 78 ? -3.037 -19.422 -6.84 1 98.56 78 ALA A N 1
ATOM 584 C CA . ALA A 1 78 ? -4.344 -19.344 -7.492 1 98.56 78 ALA A CA 1
ATOM 585 C C . ALA A 1 78 ? -5.094 -20.672 -7.367 1 98.56 78 ALA A C 1
ATOM 587 O O . ALA A 1 78 ? -6.293 -20.688 -7.07 1 98.56 78 ALA A O 1
ATOM 588 N N . GLU A 1 79 ? -4.371 -21.766 -7.629 1 98.62 79 GLU A N 1
ATOM 589 C CA . GLU A 1 79 ? -4.98 -23.094 -7.531 1 98.62 79 GLU A CA 1
ATOM 590 C C . GLU A 1 79 ? -5.426 -23.391 -6.102 1 98.62 79 GLU A C 1
ATOM 592 O O . GLU A 1 79 ? -6.5 -23.953 -5.887 1 98.62 79 GLU A O 1
ATOM 597 N N . ALA A 1 80 ? -4.613 -23.047 -5.102 1 98.69 80 ALA A N 1
ATOM 598 C CA . ALA A 1 80 ? -4.996 -23.188 -3.699 1 98.69 80 ALA A CA 1
ATOM 599 C C . ALA A 1 80 ? -6.238 -22.359 -3.379 1 98.69 80 ALA A C 1
ATOM 601 O O . ALA A 1 80 ? -7.102 -22.797 -2.613 1 98.69 80 ALA A O 1
ATOM 602 N N . GLY A 1 81 ? -6.285 -21.141 -3.934 1 98.69 81 GLY A N 1
ATOM 603 C CA . GLY A 1 81 ? -7.477 -20.328 -3.771 1 98.69 81 GLY A CA 1
ATOM 604 C C . GLY A 1 81 ? -8.727 -20.969 -4.332 1 98.69 81 GLY A C 1
ATOM 605 O O . GLY A 1 81 ? -9.789 -20.938 -3.701 1 98.69 81 GLY A O 1
ATOM 606 N N . LEU A 1 82 ? -8.625 -21.562 -5.473 1 98.5 82 LEU A N 1
ATOM 607 C CA . LEU A 1 82 ? -9.75 -22.219 -6.141 1 98.5 82 LEU A CA 1
ATOM 608 C C . LEU A 1 82 ? -10.195 -23.453 -5.367 1 98.5 82 LEU A C 1
ATOM 610 O O . LEU A 1 82 ? -11.336 -23.906 -5.516 1 98.5 82 LEU A O 1
ATOM 614 N N . ALA A 1 83 ? -9.289 -24.031 -4.559 1 98.56 83 ALA A N 1
ATOM 615 C CA . ALA A 1 83 ? -9.594 -25.234 -3.805 1 98.56 83 ALA A CA 1
ATOM 616 C C . ALA A 1 83 ? -10.398 -24.922 -2.553 1 98.56 83 ALA A C 1
ATOM 618 O O . ALA A 1 83 ? -10.977 -25.812 -1.93 1 98.56 83 ALA A O 1
ATOM 619 N N . HIS A 1 84 ? -10.484 -23.641 -2.129 1 98.56 84 HIS A N 1
ATOM 620 C CA . HIS A 1 84 ? -11.32 -23.266 -0.998 1 98.56 84 HIS A CA 1
ATOM 621 C C . HIS A 1 84 ? -12.797 -23.438 -1.321 1 98.56 84 HIS A C 1
ATOM 623 O O . HIS A 1 84 ? -13.234 -23.141 -2.438 1 98.56 84 HIS A O 1
ATOM 629 N N . ASP A 1 85 ? -13.531 -23.875 -0.452 1 98.31 85 ASP A N 1
ATOM 630 C CA . ASP A 1 85 ? -14.977 -24 -0.644 1 98.31 85 ASP A CA 1
ATOM 631 C C . ASP A 1 85 ? -15.633 -22.625 -0.769 1 98.31 85 ASP A C 1
ATOM 633 O O . ASP A 1 85 ? -16.484 -22.422 -1.631 1 98.31 85 ASP A O 1
ATOM 637 N N . ASP A 1 86 ? -15.273 -21.75 0.112 1 98.44 86 ASP A N 1
ATOM 638 C CA . ASP A 1 86 ? -15.828 -20.391 0.104 1 98.44 86 ASP A CA 1
ATOM 639 C C . ASP A 1 86 ? -15.102 -19.5 -0.905 1 98.44 86 ASP A C 1
ATOM 641 O O . ASP A 1 86 ? -13.891 -19.312 -0.806 1 98.44 86 ASP A O 1
ATOM 645 N N . PRO A 1 87 ? -15.82 -18.953 -1.88 1 98.62 87 PRO A N 1
ATOM 646 C CA . PRO A 1 87 ? -15.188 -18.172 -2.938 1 98.62 87 PRO A CA 1
ATOM 647 C C . PRO A 1 87 ? -14.422 -16.953 -2.396 1 98.62 87 PRO A C 1
ATOM 649 O O . PRO A 1 87 ? -13.367 -16.609 -2.926 1 98.62 87 PRO A O 1
ATOM 652 N N . TRP A 1 88 ? -14.945 -16.359 -1.338 1 98.5 88 TRP A N 1
ATOM 653 C CA . TRP A 1 88 ? -14.242 -15.219 -0.761 1 98.5 88 TRP A CA 1
ATOM 654 C C . TRP A 1 88 ? -12.93 -15.656 -0.111 1 98.5 88 TRP A C 1
ATOM 656 O O . TRP A 1 88 ? -11.891 -15.031 -0.315 1 98.5 88 TRP A O 1
ATOM 666 N N . ASP A 1 89 ? -13.023 -16.75 0.657 1 98.5 89 ASP A N 1
ATOM 667 C CA . ASP A 1 89 ? -11.82 -17.25 1.322 1 98.5 89 ASP A CA 1
ATOM 668 C C . ASP A 1 89 ? -10.734 -17.594 0.308 1 98.5 89 ASP A C 1
ATOM 670 O O . ASP A 1 89 ? -9.547 -17.359 0.558 1 98.5 89 ASP A O 1
ATOM 674 N N . GLY A 1 90 ? -11.164 -18.141 -0.797 1 98.81 90 GLY A N 1
ATOM 675 C CA . GLY A 1 90 ? -10.234 -18.453 -1.868 1 98.81 90 GLY A CA 1
ATOM 676 C C . GLY A 1 90 ? -9.562 -17.234 -2.457 1 98.81 90 GLY A C 1
ATOM 677 O O . GLY A 1 90 ? -8.352 -17.203 -2.646 1 98.81 90 GLY A O 1
ATOM 678 N N . LEU A 1 91 ? -10.344 -16.188 -2.73 1 98.81 91 LEU A N 1
ATOM 679 C CA . LEU A 1 91 ? -9.812 -14.945 -3.281 1 98.81 91 LEU A CA 1
ATOM 680 C C . LEU A 1 91 ? -8.867 -14.266 -2.293 1 98.81 91 LEU A C 1
ATOM 682 O O . LEU A 1 91 ? -7.785 -13.82 -2.67 1 98.81 91 LEU A O 1
ATOM 686 N N . ALA A 1 92 ? -9.281 -14.203 -1.001 1 98.69 92 ALA A N 1
ATOM 687 C CA . ALA A 1 92 ? -8.469 -13.594 0.049 1 98.69 92 ALA A CA 1
ATOM 688 C C . ALA A 1 92 ? -7.152 -14.336 0.234 1 98.69 92 ALA A C 1
ATOM 690 O O . ALA A 1 92 ? -6.109 -13.719 0.452 1 98.69 92 ALA A O 1
ATOM 691 N N . HIS A 1 93 ? -7.203 -15.648 0.093 1 98.69 93 HIS A N 1
ATOM 692 C CA . HIS A 1 93 ? -5.996 -16.469 0.157 1 98.69 93 HIS A CA 1
ATOM 693 C C . HIS A 1 93 ? -5.012 -16.078 -0.942 1 98.69 93 HIS A C 1
ATOM 695 O O . HIS A 1 93 ? -3.82 -15.898 -0.681 1 98.69 93 HIS A O 1
ATOM 701 N N . TYR A 1 94 ? -5.59 -15.945 -2.125 1 98.81 94 TYR A N 1
ATOM 702 C CA . TYR A 1 94 ? -4.742 -15.594 -3.262 1 98.81 94 TYR A CA 1
ATOM 703 C C . TYR A 1 94 ? -4.086 -14.234 -3.055 1 98.81 94 TYR A C 1
ATOM 705 O O . TYR A 1 94 ? -2.898 -14.062 -3.334 1 98.81 94 TYR A O 1
ATOM 713 N N . VAL A 1 95 ? -4.805 -13.234 -2.549 1 98.69 95 VAL A N 1
ATOM 714 C CA . VAL A 1 95 ? -4.277 -11.891 -2.334 1 98.69 95 VAL A CA 1
ATOM 715 C C . VAL A 1 95 ? -3.162 -11.938 -1.292 1 98.69 95 VAL A C 1
ATOM 717 O O . VAL A 1 95 ? -2.07 -11.406 -1.521 1 98.69 95 VAL A O 1
ATOM 720 N N . ARG A 1 96 ? -3.373 -12.617 -0.195 1 98.19 96 ARG A N 1
ATOM 721 C CA . ARG A 1 96 ? -2.379 -12.688 0.872 1 98.19 96 ARG A CA 1
ATOM 722 C C . ARG A 1 96 ? -1.133 -13.438 0.412 1 98.19 96 ARG A C 1
ATOM 724 O O . ARG A 1 96 ? -0.009 -13.008 0.678 1 98.19 96 ARG A O 1
ATOM 731 N N . ALA A 1 97 ? -1.351 -14.531 -0.31 1 97.56 97 ALA A N 1
ATOM 732 C CA . ALA A 1 97 ? -0.225 -15.273 -0.862 1 97.56 97 ALA A CA 1
ATOM 733 C C . ALA A 1 97 ? 0.558 -14.43 -1.864 1 97.56 97 ALA A C 1
ATOM 735 O O . ALA A 1 97 ? 1.789 -14.484 -1.9 1 97.56 97 ALA A O 1
ATOM 736 N N . GLY A 1 98 ? -0.148 -13.719 -2.691 1 96.94 98 GLY A N 1
ATOM 737 C CA . GLY A 1 98 ? 0.483 -12.852 -3.672 1 96.94 98 GLY A CA 1
ATOM 738 C C . GLY A 1 98 ? 1.351 -11.773 -3.047 1 96.94 98 GLY A C 1
ATOM 739 O O . GLY A 1 98 ? 2.438 -11.477 -3.547 1 96.94 98 GLY A O 1
ATOM 740 N N . ILE A 1 99 ? 0.877 -11.188 -1.934 1 96.25 99 ILE A N 1
ATOM 741 C CA . ILE A 1 99 ? 1.646 -10.18 -1.203 1 96.25 99 ILE A CA 1
ATOM 742 C C . ILE A 1 99 ? 2.957 -10.797 -0.713 1 96.25 99 ILE A C 1
ATOM 744 O O . ILE A 1 99 ? 4.023 -10.195 -0.859 1 96.25 99 ILE A O 1
ATOM 748 N N . ASP A 1 100 ? 2.914 -11.984 -0.293 1 92.69 100 ASP A N 1
ATOM 749 C CA . ASP A 1 100 ? 4.098 -12.688 0.193 1 92.69 100 ASP A CA 1
ATOM 750 C C . ASP A 1 100 ? 5.047 -13.023 -0.955 1 92.69 100 ASP A C 1
ATOM 752 O O . ASP A 1 100 ? 6.262 -12.859 -0.83 1 92.69 100 ASP A O 1
ATOM 756 N N . ILE A 1 101 ? 4.527 -13.461 -2.02 1 89.69 101 ILE A N 1
ATOM 757 C CA . ILE A 1 101 ? 5.305 -13.82 -3.199 1 89.69 101 ILE A CA 1
ATOM 758 C C . ILE A 1 101 ? 6 -12.586 -3.764 1 89.69 101 ILE A C 1
ATOM 760 O O . ILE A 1 101 ? 7.168 -12.641 -4.156 1 89.69 101 ILE A O 1
ATOM 764 N N . GLY A 1 102 ? 5.301 -11.484 -3.82 1 84.25 102 GLY A N 1
ATOM 765 C CA . GLY A 1 102 ? 5.793 -10.258 -4.414 1 84.25 102 GLY A CA 1
ATOM 766 C C . GLY A 1 102 ? 6.965 -9.656 -3.658 1 84.25 102 GLY A C 1
ATOM 767 O O . GLY A 1 102 ? 7.738 -8.883 -4.219 1 84.25 102 GLY A O 1
ATOM 768 N N . GLN A 1 103 ? 7.012 -9.891 -2.48 1 72.62 103 GLN A N 1
ATOM 769 C CA . GLN A 1 103 ? 8.141 -9.406 -1.694 1 72.62 103 GLN A CA 1
ATOM 770 C C . GLN A 1 103 ? 9.461 -9.938 -2.244 1 72.62 103 GLN A C 1
ATOM 772 O O . GLN A 1 103 ? 10.523 -9.367 -1.978 1 72.62 103 GLN A O 1
ATOM 777 N N . GLY A 1 104 ? 9.359 -10.82 -3.125 1 67.25 104 GLY A N 1
ATOM 778 C CA . GLY A 1 104 ? 10.531 -11.453 -3.699 1 67.25 104 GLY A CA 1
ATOM 779 C C . GLY A 1 104 ? 11.172 -10.633 -4.809 1 67.25 104 GLY A C 1
ATOM 780 O O . GLY A 1 104 ? 12.266 -10.953 -5.277 1 67.25 104 GLY A O 1
ATOM 781 N N . GLY A 1 105 ? 10.492 -9.68 -5.234 1 72.5 105 GLY A N 1
ATOM 782 C CA . GLY A 1 105 ? 11.219 -8.672 -5.988 1 72.5 105 GLY A CA 1
ATOM 783 C C . GLY A 1 105 ? 11.219 -8.93 -7.484 1 72.5 105 GLY A C 1
ATOM 784 O O . GLY A 1 105 ? 12.062 -8.398 -8.211 1 72.5 105 GLY A O 1
ATOM 785 N N . LEU A 1 106 ? 10.414 -9.719 -7.977 1 82.62 106 LEU A N 1
ATOM 786 C CA . LEU A 1 106 ? 10.461 -10.031 -9.406 1 82.62 106 LEU A CA 1
ATOM 787 C C . LEU A 1 106 ? 10.258 -8.773 -10.234 1 82.62 106 LEU A C 1
ATOM 789 O O . LEU A 1 106 ? 10.828 -8.641 -11.32 1 82.62 106 LEU A O 1
ATOM 793 N N . GLY A 1 107 ? 9.477 -7.902 -9.703 1 83.44 107 GLY A N 1
ATOM 794 C CA . GLY A 1 107 ? 9.273 -6.637 -10.391 1 83.44 107 GLY A CA 1
ATOM 795 C C . GLY A 1 107 ? 10.555 -5.863 -10.617 1 83.44 107 GLY A C 1
ATOM 796 O O . GLY A 1 107 ? 10.68 -5.113 -11.586 1 83.44 107 GLY A O 1
ATOM 797 N N . ALA A 1 108 ? 11.477 -6.129 -9.797 1 83.06 108 ALA A N 1
ATOM 798 C CA . ALA A 1 108 ? 12.734 -5.391 -9.836 1 83.06 108 ALA A CA 1
ATOM 799 C C . ALA A 1 108 ? 13.578 -5.812 -11.031 1 83.06 108 ALA A C 1
ATOM 801 O O . ALA A 1 108 ? 14.445 -5.059 -11.484 1 83.06 108 ALA A O 1
ATOM 802 N N . ILE A 1 109 ? 13.336 -6.988 -11.562 1 88.06 109 ILE A N 1
ATOM 803 C CA . ILE A 1 109 ? 14.148 -7.438 -12.688 1 88.06 109 ILE A CA 1
ATOM 804 C C . ILE A 1 109 ? 13.305 -7.48 -13.953 1 88.06 109 ILE A C 1
ATOM 806 O O . ILE A 1 109 ? 13.742 -8.008 -14.977 1 88.06 109 ILE A O 1
ATOM 810 N N . ALA A 1 110 ? 12.156 -6.992 -13.852 1 87.56 110 ALA A N 1
ATOM 811 C CA . ALA A 1 110 ? 11.305 -6.863 -15.039 1 87.56 110 ALA A CA 1
ATOM 812 C C . ALA A 1 110 ? 12.016 -6.062 -16.125 1 87.56 110 ALA A C 1
ATOM 814 O O . ALA A 1 110 ? 12.609 -5.02 -15.859 1 87.56 110 ALA A O 1
ATOM 815 N N . GLY A 1 111 ? 11.938 -6.547 -17.328 1 86.5 111 GLY A N 1
ATOM 816 C CA . GLY A 1 111 ? 12.555 -5.871 -18.453 1 86.5 111 GLY A CA 1
ATOM 817 C C . GLY A 1 111 ? 14 -6.262 -18.672 1 86.5 111 GLY A C 1
ATOM 818 O O . GLY A 1 111 ? 14.633 -5.832 -19.641 1 86.5 111 GLY A O 1
ATOM 819 N N . THR A 1 112 ? 14.508 -6.988 -17.672 1 86.56 112 THR A N 1
ATOM 820 C CA . THR A 1 112 ? 15.906 -7.379 -17.797 1 86.56 112 THR A CA 1
ATOM 821 C C . THR A 1 112 ? 16.031 -8.852 -18.172 1 86.56 112 THR A C 1
ATOM 823 O O . THR A 1 112 ? 17.125 -9.336 -18.469 1 86.56 112 THR A O 1
ATOM 826 N N . VAL A 1 113 ? 14.945 -9.57 -18.125 1 91.19 113 VAL A N 1
ATOM 827 C CA . VAL A 1 113 ? 14.898 -11 -18.406 1 91.19 113 VAL A CA 1
ATOM 828 C C . VAL A 1 113 ? 14.164 -11.25 -19.719 1 91.19 113 VAL A C 1
ATOM 830 O O . VAL A 1 113 ? 13.07 -10.727 -19.938 1 91.19 113 VAL A O 1
ATOM 833 N N . GLU A 1 114 ? 14.797 -12.047 -20.531 1 93 114 GLU A N 1
ATOM 834 C CA . GLU A 1 114 ? 14.086 -12.477 -21.734 1 93 114 GLU A CA 1
ATOM 835 C C . GLU A 1 114 ? 12.938 -13.414 -21.391 1 93 114 GLU A C 1
ATOM 837 O O . GLU A 1 114 ? 13.141 -14.414 -20.703 1 93 114 GLU A O 1
ATOM 842 N N . ILE A 1 115 ? 11.844 -13.094 -21.906 1 94.25 115 ILE A N 1
ATOM 843 C CA . ILE A 1 115 ? 10.672 -13.945 -21.703 1 94.25 115 ILE A CA 1
ATOM 844 C C . ILE A 1 115 ? 10.609 -15.008 -22.797 1 94.25 115 ILE A C 1
ATOM 846 O O . ILE A 1 115 ? 10.203 -14.719 -23.922 1 94.25 115 ILE A O 1
ATOM 850 N N . THR A 1 116 ? 10.906 -16.172 -22.469 1 95.12 116 THR A N 1
ATOM 851 C CA . THR A 1 116 ? 10.875 -17.297 -23.422 1 95.12 116 THR A CA 1
ATOM 852 C C . THR A 1 116 ? 9.438 -17.75 -23.656 1 95.12 116 THR A C 1
ATOM 854 O O . THR A 1 116 ? 8.531 -17.406 -22.891 1 95.12 116 THR A O 1
ATOM 857 N N . PRO A 1 117 ? 9.227 -18.531 -24.688 1 96.31 117 PRO A N 1
ATOM 858 C CA . PRO A 1 117 ? 7.887 -19.078 -24.906 1 96.31 117 PRO A CA 1
ATOM 859 C C . PRO A 1 117 ? 7.387 -19.906 -23.719 1 96.31 117 PRO A C 1
ATOM 861 O O . PRO A 1 117 ? 6.188 -19.906 -23.422 1 96.31 117 PRO A O 1
ATOM 864 N N . GLU A 1 118 ? 8.289 -20.578 -23.094 1 95.94 118 GLU A N 1
ATOM 865 C CA . GLU A 1 118 ? 7.93 -21.391 -21.938 1 95.94 118 GLU A CA 1
ATOM 866 C C . GLU A 1 118 ? 7.457 -20.516 -20.781 1 95.94 118 GLU A C 1
ATOM 868 O O . GLU A 1 118 ? 6.469 -20.844 -20.125 1 95.94 118 GLU A O 1
ATOM 873 N N . LEU A 1 119 ? 8.164 -19.484 -20.531 1 95.25 119 LEU A N 1
ATOM 874 C CA . LEU A 1 119 ? 7.77 -18.562 -19.484 1 95.25 119 LEU A CA 1
ATOM 875 C C . LEU A 1 119 ? 6.434 -17.906 -19.797 1 95.25 119 LEU A C 1
ATOM 877 O O . LEU A 1 119 ? 5.59 -17.734 -18.922 1 95.25 119 LEU A O 1
ATOM 881 N N . ALA A 1 120 ? 6.254 -17.547 -21.047 1 95.31 120 ALA A N 1
ATOM 882 C CA . ALA A 1 120 ? 5.004 -16.953 -21.484 1 95.31 120 ALA A CA 1
ATOM 883 C C . ALA A 1 120 ? 3.832 -17.906 -21.297 1 95.31 120 ALA A C 1
ATOM 885 O O . ALA A 1 120 ? 2.742 -17.484 -20.891 1 95.31 120 ALA A O 1
ATOM 886 N N . ALA A 1 121 ? 4.074 -19.141 -21.656 1 96.88 121 ALA A N 1
ATOM 887 C CA . ALA A 1 121 ? 3.029 -20.141 -21.5 1 96.88 121 ALA A CA 1
ATOM 888 C C . ALA A 1 121 ? 2.662 -20.328 -20.031 1 96.88 121 ALA A C 1
ATOM 890 O O . ALA A 1 121 ? 1.487 -20.5 -19.688 1 96.88 121 ALA A O 1
ATOM 891 N N . LYS A 1 122 ? 3.641 -20.344 -19.172 1 95.94 122 LYS A N 1
ATOM 892 C CA . LYS A 1 122 ? 3.398 -20.453 -17.734 1 95.94 122 LYS A CA 1
ATOM 893 C C . LYS A 1 122 ? 2.619 -19.25 -17.219 1 95.94 122 LYS A C 1
ATOM 895 O O . LYS A 1 122 ? 1.727 -19.406 -16.375 1 95.94 122 LYS A O 1
ATOM 900 N N . ASN A 1 123 ? 3 -18.062 -17.656 1 95.38 123 ASN A N 1
ATOM 901 C CA . ASN A 1 123 ? 2.262 -16.859 -17.266 1 95.38 123 ASN A CA 1
ATOM 902 C C . ASN A 1 123 ? 0.796 -16.953 -17.688 1 95.38 123 ASN A C 1
ATOM 904 O O . ASN A 1 123 ? -0.093 -16.578 -16.922 1 95.38 123 ASN A O 1
ATOM 908 N N . ARG A 1 124 ? 0.536 -17.469 -18.875 1 96.5 124 ARG A N 1
ATOM 909 C CA . ARG A 1 124 ? -0.831 -17.625 -19.375 1 96.5 124 ARG A CA 1
ATOM 910 C C . ARG A 1 124 ? -1.622 -18.578 -18.5 1 96.5 124 ARG A C 1
ATOM 912 O O . ARG A 1 124 ? -2.803 -18.359 -18.219 1 96.5 124 ARG A O 1
ATOM 919 N N . ARG A 1 125 ? -0.969 -19.641 -18.109 1 97.56 125 ARG A N 1
ATOM 920 C CA . ARG A 1 125 ? -1.623 -20.594 -17.219 1 97.56 125 ARG A CA 1
ATOM 921 C C . ARG A 1 125 ? -1.99 -19.938 -15.891 1 97.56 125 ARG A C 1
ATOM 923 O O . ARG A 1 125 ? -3.074 -20.188 -15.352 1 97.56 125 ARG A O 1
ATOM 930 N N . THR A 1 126 ? -1.082 -19.188 -15.391 1 96.62 126 THR A N 1
ATOM 931 C CA . THR A 1 126 ? -1.338 -18.484 -14.141 1 96.62 126 THR A CA 1
ATOM 932 C C . THR A 1 126 ? -2.506 -17.516 -14.305 1 96.62 126 THR A C 1
ATOM 934 O O . THR A 1 126 ? -3.42 -17.484 -13.477 1 96.62 126 THR A O 1
ATOM 937 N N . ASP A 1 127 ? -2.516 -16.734 -15.391 1 96.81 127 ASP A N 1
ATOM 938 C CA . ASP A 1 127 ? -3.58 -15.766 -15.656 1 96.81 127 ASP A CA 1
ATOM 939 C C . ASP A 1 127 ? -4.938 -16.453 -15.766 1 96.81 127 ASP A C 1
ATOM 941 O O . ASP A 1 127 ? -5.941 -15.953 -15.258 1 96.81 127 ASP A O 1
ATOM 945 N N . THR A 1 128 ? -4.918 -17.594 -16.391 1 98.25 128 THR A N 1
ATOM 946 C CA . THR A 1 128 ? -6.152 -18.359 -16.562 1 98.25 128 THR A CA 1
ATOM 947 C C . THR A 1 128 ? -6.703 -18.812 -15.211 1 98.25 128 THR A C 1
ATOM 949 O O . THR A 1 128 ? -7.91 -18.734 -14.969 1 98.25 128 THR A O 1
ATOM 952 N N . ALA A 1 129 ? -5.82 -19.312 -14.359 1 98.56 129 ALA A N 1
ATOM 953 C CA . ALA A 1 129 ? -6.234 -19.734 -13.023 1 98.56 129 ALA A CA 1
ATOM 954 C C . ALA A 1 129 ? -6.773 -18.562 -12.219 1 98.56 129 ALA A C 1
ATOM 956 O O . ALA A 1 129 ? -7.762 -18.703 -11.492 1 98.56 129 ALA A O 1
ATOM 957 N N . VAL A 1 130 ? -6.211 -17.406 -12.328 1 98.56 130 VAL A N 1
ATOM 958 C CA . VAL A 1 130 ? -6.656 -16.234 -11.602 1 98.56 130 VAL A CA 1
ATOM 959 C C . VAL A 1 130 ? -7.992 -15.75 -12.156 1 98.56 130 VAL A C 1
ATOM 961 O O . VAL A 1 130 ? -8.875 -15.336 -11.406 1 98.56 130 VAL A O 1
ATOM 964 N N . ASP A 1 131 ? -8.125 -15.812 -13.453 1 98.56 131 ASP A N 1
ATOM 965 C CA . ASP A 1 131 ? -9.398 -15.461 -14.07 1 98.56 131 ASP A CA 1
ATOM 966 C C . ASP A 1 131 ? -10.523 -16.344 -13.531 1 98.56 131 ASP A C 1
ATOM 968 O O . ASP A 1 131 ? -11.633 -15.859 -13.281 1 98.56 131 ASP A O 1
ATOM 972 N N . ALA A 1 132 ? -10.211 -17.578 -13.398 1 98.81 132 ALA A N 1
ATOM 973 C CA . ALA A 1 132 ? -11.203 -18.484 -12.852 1 98.81 132 ALA A CA 1
ATOM 974 C C . ALA A 1 132 ? -11.547 -18.125 -11.414 1 98.81 132 ALA A C 1
ATOM 976 O O . ALA A 1 132 ? -12.711 -18.203 -11.008 1 98.81 132 ALA A O 1
ATOM 977 N N . LEU A 1 133 ? -10.57 -17.844 -10.625 1 98.69 133 LEU A N 1
ATOM 978 C CA . LEU A 1 133 ? -10.75 -17.438 -9.234 1 98.69 133 LEU A CA 1
ATOM 979 C C . LEU A 1 133 ? -11.656 -16.203 -9.148 1 98.69 133 LEU A C 1
ATOM 981 O O . LEU A 1 133 ? -12.57 -16.172 -8.328 1 98.69 133 LEU A O 1
ATOM 985 N N . ILE A 1 134 ? -11.43 -15.172 -10.008 1 98.69 134 ILE A N 1
ATOM 986 C CA . ILE A 1 134 ? -12.195 -13.93 -10.039 1 98.69 134 ILE A CA 1
ATOM 987 C C . ILE A 1 134 ? -13.617 -14.203 -10.516 1 98.69 134 ILE A C 1
ATOM 989 O O . ILE A 1 134 ? -14.586 -13.711 -9.938 1 98.69 134 ILE A O 1
ATOM 993 N N . ALA A 1 135 ? -13.719 -15.039 -11.516 1 98.75 135 ALA A N 1
ATOM 994 C CA . ALA A 1 135 ? -15.031 -15.398 -12.047 1 98.75 135 ALA A CA 1
ATOM 995 C C . ALA A 1 135 ? -15.898 -16.078 -10.992 1 98.75 135 ALA A C 1
ATOM 997 O O . ALA A 1 135 ? -17.094 -15.781 -10.875 1 98.75 135 ALA A O 1
ATOM 998 N N . ARG A 1 136 ? -15.312 -16.969 -10.289 1 98.75 136 ARG A N 1
ATOM 999 C CA . ARG A 1 136 ? -16.016 -17.656 -9.219 1 98.75 136 ARG A CA 1
ATOM 1000 C C . ARG A 1 136 ? -16.484 -16.688 -8.148 1 98.75 136 ARG A C 1
ATOM 1002 O O . ARG A 1 136 ? -17.609 -16.781 -7.652 1 98.75 136 ARG A O 1
ATOM 1009 N N . ALA A 1 137 ? -15.641 -15.766 -7.738 1 98.81 137 ALA A N 1
ATOM 1010 C CA . ALA A 1 137 ? -15.992 -14.766 -6.73 1 98.81 137 ALA A CA 1
ATOM 1011 C C . ALA A 1 137 ? -17.094 -13.836 -7.23 1 98.81 137 ALA A C 1
ATOM 1013 O O . ALA A 1 137 ? -18 -13.469 -6.477 1 98.81 137 ALA A O 1
ATOM 1014 N N . HIS A 1 138 ? -17.016 -13.438 -8.539 1 98.75 138 HIS A N 1
ATOM 1015 C CA . HIS A 1 138 ? -18.062 -12.641 -9.156 1 98.75 138 HIS A CA 1
ATOM 1016 C C . HIS A 1 138 ? -19.391 -13.391 -9.164 1 98.75 138 HIS A C 1
ATOM 1018 O O . HIS A 1 138 ? -20.422 -12.836 -8.781 1 98.75 138 HIS A O 1
ATOM 1024 N N . ALA A 1 139 ? -19.344 -14.633 -9.57 1 98.62 139 ALA A N 1
ATOM 1025 C CA . ALA A 1 139 ? -20.547 -15.453 -9.68 1 98.62 139 ALA A CA 1
ATOM 1026 C C . ALA A 1 139 ? -21.203 -15.633 -8.312 1 98.62 139 ALA A C 1
ATOM 1028 O O . ALA A 1 139 ? -22.438 -15.68 -8.211 1 98.62 139 ALA A O 1
ATOM 1029 N N . ALA A 1 140 ? -20.391 -15.758 -7.262 1 98.56 140 ALA A N 1
ATOM 1030 C CA . ALA A 1 140 ? -20.891 -15.961 -5.902 1 98.56 140 ALA A CA 1
ATOM 1031 C C . ALA A 1 140 ? -21.344 -14.641 -5.285 1 98.56 140 ALA A C 1
ATOM 1033 O O . ALA A 1 140 ? -21.906 -14.625 -4.188 1 98.56 140 ALA A O 1
ATOM 1034 N N . GLY A 1 141 ? -21.078 -13.492 -5.91 1 98.25 141 GLY A N 1
ATOM 1035 C CA . GLY A 1 141 ? -21.5 -12.188 -5.434 1 98.25 141 GLY A CA 1
ATOM 1036 C C . GLY A 1 141 ? -20.672 -11.688 -4.262 1 98.25 141 GLY A C 1
ATOM 1037 O O . GLY A 1 141 ? -21.141 -10.867 -3.467 1 98.25 141 GLY A O 1
ATOM 1038 N N . VAL A 1 142 ? -19.453 -12.172 -4.145 1 98.06 142 VAL A N 1
ATOM 1039 C CA . VAL A 1 142 ? -18.656 -11.82 -2.975 1 98.06 142 VAL A CA 1
ATOM 1040 C C . VAL A 1 142 ? -17.531 -10.859 -3.379 1 98.06 142 VAL A C 1
ATOM 1042 O O . VAL A 1 142 ? -16.812 -10.336 -2.523 1 98.06 142 VAL A O 1
ATOM 1045 N N . LEU A 1 143 ? -17.359 -10.648 -4.641 1 98.56 143 LEU A N 1
ATOM 1046 C CA . LEU A 1 143 ? -16.453 -9.656 -5.207 1 98.56 143 LEU A CA 1
ATOM 1047 C C . LEU A 1 143 ? -17.219 -8.617 -6.023 1 98.56 143 LEU A C 1
ATOM 1049 O O . LEU A 1 143 ? -18.094 -8.969 -6.812 1 98.56 143 LEU A O 1
ATOM 1053 N N . ARG A 1 144 ? -16.922 -7.336 -5.711 1 98.38 144 ARG A N 1
ATOM 1054 C CA . ARG A 1 144 ? -17.578 -6.301 -6.512 1 98.38 144 ARG A CA 1
ATOM 1055 C C . ARG A 1 144 ? -17.328 -6.527 -8 1 98.38 144 ARG A C 1
ATOM 1057 O O . ARG A 1 144 ? -16.25 -6.969 -8.398 1 98.38 144 ARG A O 1
ATOM 1064 N N . THR A 1 145 ? -18.203 -6.148 -8.883 1 97.5 145 THR A N 1
ATOM 1065 C CA . THR A 1 145 ? -18.234 -6.57 -10.281 1 97.5 145 THR A CA 1
ATOM 1066 C C . THR A 1 145 ? -17.281 -5.742 -11.125 1 97.5 145 THR A C 1
ATOM 1068 O O . THR A 1 145 ? -16.922 -6.141 -12.234 1 97.5 145 THR A O 1
ATOM 1071 N N . ASP A 1 146 ? -16.844 -4.598 -10.617 1 98.19 146 ASP A N 1
ATOM 1072 C CA . ASP A 1 146 ? -16.047 -3.682 -11.43 1 98.19 146 ASP A CA 1
ATOM 1073 C C . ASP A 1 146 ? -14.555 -3.824 -11.125 1 98.19 146 ASP A C 1
ATOM 1075 O O . ASP A 1 146 ? -13.758 -2.965 -11.5 1 98.19 146 ASP A O 1
ATOM 1079 N N . VAL A 1 147 ? -14.172 -4.879 -10.43 1 98.44 147 VAL A N 1
ATOM 1080 C CA . VAL A 1 147 ? -12.766 -5.211 -10.219 1 98.44 147 VAL A CA 1
ATOM 1081 C C . VAL A 1 147 ? -12.328 -6.258 -11.242 1 98.44 147 VAL A C 1
ATOM 1083 O O . VAL A 1 147 ? -12.992 -7.281 -11.422 1 98.44 147 VAL A O 1
ATOM 1086 N N . THR A 1 148 ? -11.25 -6 -11.93 1 98.19 148 THR A N 1
ATOM 1087 C CA . THR A 1 148 ? -10.68 -6.914 -12.914 1 98.19 148 THR A CA 1
ATOM 1088 C C . THR A 1 148 ? -9.43 -7.594 -12.359 1 98.19 148 THR A C 1
ATOM 1090 O O . THR A 1 148 ? -8.984 -7.277 -11.25 1 98.19 148 THR A O 1
ATOM 1093 N N . ARG A 1 149 ? -8.922 -8.57 -13.109 1 97.94 149 ARG A N 1
ATOM 1094 C CA . ARG A 1 149 ? -7.66 -9.219 -12.75 1 97.94 149 ARG A CA 1
ATOM 1095 C C . ARG A 1 149 ? -6.535 -8.195 -12.625 1 97.94 149 ARG A C 1
ATOM 1097 O O . ARG A 1 149 ? -5.723 -8.273 -11.703 1 97.94 149 ARG A O 1
ATOM 1104 N N . ALA A 1 150 ? -6.496 -7.23 -13.547 1 97.62 150 ALA A N 1
ATOM 1105 C CA . ALA A 1 150 ? -5.465 -6.195 -13.508 1 97.62 150 ALA A CA 1
ATOM 1106 C C . ALA A 1 150 ? -5.562 -5.371 -12.227 1 97.62 150 ALA A C 1
ATOM 1108 O O . ALA A 1 150 ? -4.547 -5.066 -11.602 1 97.62 150 ALA A O 1
ATOM 1109 N N . ASP A 1 151 ? -6.785 -5.02 -11.828 1 98.44 151 ASP A N 1
ATOM 1110 C CA . ASP A 1 151 ? -6.977 -4.316 -10.562 1 98.44 151 ASP A CA 1
ATOM 1111 C C . ASP A 1 151 ? -6.406 -5.121 -9.391 1 98.44 151 ASP A C 1
ATOM 1113 O O . ASP A 1 151 ? -5.723 -4.57 -8.531 1 98.44 151 ASP A O 1
ATOM 1117 N N . LEU A 1 152 ? -6.727 -6.406 -9.422 1 98.44 152 LEU A N 1
ATOM 1118 C CA . LEU A 1 152 ? -6.332 -7.277 -8.32 1 98.44 152 LEU A CA 1
ATOM 1119 C C . LEU A 1 152 ? -4.812 -7.391 -8.234 1 98.44 152 LEU A C 1
ATOM 1121 O O . LEU A 1 152 ? -4.242 -7.281 -7.148 1 98.44 152 LEU A O 1
ATOM 1125 N N . HIS A 1 153 ? -4.172 -7.594 -9.312 1 96.88 153 HIS A N 1
ATOM 1126 C CA . HIS A 1 153 ? -2.721 -7.746 -9.32 1 96.88 153 HIS A CA 1
ATOM 1127 C C . HIS A 1 153 ? -2.027 -6.438 -8.953 1 96.88 153 HIS A C 1
ATOM 1129 O O . HIS A 1 153 ? -1.015 -6.445 -8.25 1 96.88 153 HIS A O 1
ATOM 1135 N N . LEU A 1 154 ? -2.529 -5.297 -9.398 1 96.94 154 LEU A N 1
ATOM 1136 C CA . LEU A 1 154 ? -1.955 -4.004 -9.039 1 96.94 154 LEU A CA 1
ATOM 1137 C C . LEU A 1 154 ? -2.166 -3.709 -7.562 1 96.94 154 LEU A C 1
ATOM 1139 O O . LEU A 1 154 ? -1.307 -3.102 -6.918 1 96.94 154 LEU A O 1
ATOM 1143 N N . LEU A 1 155 ? -3.305 -4.133 -7.066 1 98.19 155 LEU A N 1
ATOM 1144 C CA . LEU A 1 155 ? -3.574 -3.996 -5.641 1 98.19 155 LEU A CA 1
ATOM 1145 C C . LEU A 1 155 ? -2.584 -4.816 -4.816 1 98.19 155 LEU A C 1
ATOM 1147 O O . LEU A 1 155 ? -2.041 -4.328 -3.824 1 98.19 155 LEU A O 1
ATOM 1151 N N . ILE A 1 156 ? -2.352 -6.031 -5.246 1 97.5 156 ILE A N 1
ATOM 1152 C CA . ILE A 1 156 ? -1.385 -6.895 -4.582 1 97.5 156 ILE A CA 1
ATOM 1153 C C . ILE A 1 156 ? 0.001 -6.254 -4.629 1 97.5 156 ILE A C 1
ATOM 1155 O O . ILE A 1 156 ? 0.699 -6.195 -3.613 1 97.5 156 ILE A O 1
ATOM 1159 N N . GLU A 1 157 ? 0.393 -5.785 -5.773 1 95.31 157 GLU A N 1
ATOM 1160 C CA . GLU A 1 157 ? 1.685 -5.121 -5.922 1 95.31 157 GLU A CA 1
ATOM 1161 C C . GLU A 1 157 ? 1.796 -3.92 -4.988 1 95.31 157 GLU A C 1
ATOM 1163 O O . GLU A 1 157 ? 2.84 -3.703 -4.371 1 95.31 157 GLU A O 1
ATOM 1168 N N . GLN A 1 158 ? 0.769 -3.143 -4.871 1 95.88 158 GLN A N 1
ATOM 1169 C CA . GLN A 1 158 ? 0.716 -1.983 -3.988 1 95.88 158 GLN A CA 1
ATOM 1170 C C . GLN A 1 158 ? 0.998 -2.381 -2.543 1 95.88 158 GLN A C 1
ATOM 1172 O O . GLN A 1 158 ? 1.615 -1.621 -1.793 1 95.88 158 GLN A O 1
ATOM 1177 N N . LEU A 1 159 ? 0.598 -3.57 -2.176 1 97 159 LEU A N 1
ATOM 1178 C CA . LEU A 1 159 ? 0.661 -3.998 -0.783 1 97 159 LEU A CA 1
ATOM 1179 C C . LEU A 1 159 ? 1.932 -4.797 -0.517 1 97 159 LEU A C 1
ATOM 1181 O O . LEU A 1 159 ? 2.217 -5.156 0.628 1 97 159 LEU A O 1
ATOM 1185 N N . THR A 1 160 ? 2.686 -5.047 -1.558 1 93.75 160 THR A N 1
ATOM 1186 C CA . THR A 1 160 ? 3.838 -5.926 -1.42 1 93.75 160 THR A CA 1
ATOM 1187 C C . THR A 1 160 ? 4.898 -5.293 -0.52 1 93.75 160 THR A C 1
ATOM 1189 O O . THR A 1 160 ? 5.543 -5.988 0.27 1 93.75 160 THR A O 1
ATOM 1192 N N . LYS A 1 161 ? 5.059 -4.027 -0.627 1 90.06 161 LYS A N 1
ATOM 1193 C CA . LYS A 1 161 ? 6.004 -3.316 0.23 1 90.06 161 LYS A CA 1
ATOM 1194 C C . LYS A 1 161 ? 5.277 -2.543 1.327 1 90.06 161 LYS A C 1
ATOM 1196 O O . LYS A 1 161 ? 4.121 -2.148 1.154 1 90.06 161 LYS A O 1
ATOM 1201 N N . SER A 1 162 ? 5.961 -2.416 2.443 1 92.62 162 SER A N 1
ATOM 1202 C CA . SER A 1 162 ? 5.465 -1.628 3.566 1 92.62 162 SER A CA 1
ATOM 1203 C C . SER A 1 162 ? 6.418 -0.484 3.902 1 92.62 162 SER A C 1
ATOM 1205 O O . SER A 1 162 ? 7.496 -0.708 4.457 1 92.62 162 SER A O 1
ATOM 1207 N N . PRO A 1 163 ? 6.008 0.741 3.619 1 91.06 163 PRO A N 1
ATOM 1208 C CA . PRO A 1 163 ? 6.879 1.872 3.955 1 91.06 163 PRO A CA 1
ATOM 1209 C C . PRO A 1 163 ? 7.242 1.917 5.438 1 91.06 163 PRO A C 1
ATOM 1211 O O . PRO A 1 163 ? 8.375 2.256 5.785 1 91.06 163 PRO A O 1
ATOM 1214 N N . LEU A 1 164 ? 6.297 1.508 6.266 1 93.06 164 LEU A N 1
ATOM 1215 C CA . LEU A 1 164 ? 6.535 1.513 7.707 1 93.06 164 LEU A CA 1
ATOM 1216 C C . LEU A 1 164 ? 7.641 0.533 8.078 1 93.06 164 LEU A C 1
ATOM 1218 O O . LEU A 1 164 ? 8.617 0.91 8.734 1 93.06 164 LEU A O 1
ATOM 1222 N N . ILE A 1 165 ? 7.547 -0.614 7.625 1 93.56 165 ILE A N 1
ATOM 1223 C CA . ILE A 1 165 ? 8.5 -1.658 7.98 1 93.56 165 ILE A CA 1
ATOM 1224 C C . ILE A 1 165 ? 9.867 -1.342 7.367 1 93.56 165 ILE A C 1
ATOM 1226 O O . ILE A 1 165 ? 10.898 -1.488 8.023 1 93.56 165 ILE A O 1
ATOM 1230 N N . ASP A 1 166 ? 9.812 -0.881 6.105 1 89 166 ASP A N 1
ATOM 1231 C CA . ASP A 1 166 ? 11.062 -0.504 5.445 1 89 166 ASP A CA 1
ATOM 1232 C C . ASP A 1 166 ? 11.781 0.597 6.223 1 89 166 ASP A C 1
ATOM 1234 O O . ASP A 1 166 ? 13 0.544 6.398 1 89 166 ASP A O 1
ATOM 1238 N N . GLN A 1 167 ? 11.055 1.524 6.656 1 90.25 167 GLN A N 1
ATOM 1239 C CA . GLN A 1 167 ? 11.641 2.641 7.391 1 90.25 167 GLN A CA 1
ATOM 1240 C C . GLN A 1 167 ? 12.188 2.188 8.742 1 90.25 167 GLN A C 1
ATOM 1242 O O . GLN A 1 167 ? 13.273 2.592 9.148 1 90.25 167 GLN A O 1
ATOM 1247 N N . LEU A 1 168 ? 11.461 1.368 9.438 1 92.75 168 LEU A N 1
ATOM 1248 C CA . LEU A 1 168 ? 11.891 0.869 10.742 1 92.75 168 LEU A CA 1
ATOM 1249 C C . LEU A 1 168 ? 13.172 0.055 10.609 1 92.75 168 LEU A C 1
ATOM 1251 O O . LEU A 1 168 ? 14.078 0.177 11.445 1 92.75 168 LEU A O 1
ATOM 1255 N N . ARG A 1 169 ? 13.234 -0.679 9.57 1 90.12 169 ARG A N 1
ATOM 1256 C CA . ARG A 1 169 ? 14.445 -1.466 9.328 1 90.12 169 ARG A CA 1
ATOM 1257 C C . ARG A 1 169 ? 15.625 -0.564 9 1 90.12 169 ARG A C 1
ATOM 1259 O O . ARG A 1 169 ? 16.734 -0.784 9.492 1 90.12 169 ARG A O 1
ATOM 1266 N N . ARG A 1 170 ? 15.406 0.393 8.211 1 86.38 170 ARG A N 1
ATOM 1267 C CA . ARG A 1 170 ? 16.453 1.352 7.875 1 86.38 170 ARG A CA 1
ATOM 1268 C C . ARG A 1 170 ? 16.969 2.047 9.133 1 86.38 170 ARG A C 1
ATOM 1270 O O . ARG A 1 170 ? 18.172 2.352 9.227 1 86.38 170 ARG A O 1
ATOM 1277 N N . GLN A 1 171 ? 16.125 2.268 10.062 1 89.06 171 GLN A N 1
ATOM 1278 C CA . GLN A 1 171 ? 16.484 2.982 11.281 1 89.06 171 GLN A CA 1
ATOM 1279 C C . GLN A 1 171 ? 16.938 2.016 12.375 1 89.06 171 GLN A C 1
ATOM 1281 O O . GLN A 1 171 ? 17.172 2.426 13.508 1 89.06 171 GLN A O 1
ATOM 1286 N N . ARG A 1 172 ? 16.938 0.708 12.078 1 92.06 172 ARG A N 1
ATOM 1287 C CA . ARG A 1 172 ? 17.375 -0.347 12.992 1 92.06 172 ARG A CA 1
ATOM 1288 C C . ARG A 1 172 ? 16.484 -0.393 14.234 1 92.06 172 ARG A C 1
ATOM 1290 O O . ARG A 1 172 ? 16.984 -0.523 15.352 1 92.06 172 ARG A O 1
ATOM 1297 N N . ARG A 1 173 ? 15.234 -0.099 13.992 1 93.5 173 ARG A N 1
ATOM 1298 C CA . ARG A 1 173 ? 14.258 -0.207 15.07 1 93.5 173 ARG A CA 1
ATOM 1299 C C . ARG A 1 173 ? 13.57 -1.568 15.047 1 93.5 173 ARG A C 1
ATOM 1301 O O . ARG A 1 173 ? 12.344 -1.65 14.914 1 93.5 173 ARG A O 1
ATOM 1308 N N . ASP A 1 174 ? 14.258 -2.607 15.359 1 94.81 174 ASP A N 1
ATOM 1309 C CA . ASP A 1 174 ? 13.773 -3.982 15.32 1 94.81 174 ASP A CA 1
ATOM 1310 C C . ASP A 1 174 ? 12.711 -4.227 16.391 1 94.81 174 ASP A C 1
ATOM 1312 O O . ASP A 1 174 ? 11.859 -5.098 16.234 1 94.81 174 ASP A O 1
ATOM 1316 N N . ASP A 1 175 ? 12.773 -3.404 17.406 1 95.81 175 ASP A N 1
ATOM 1317 C CA . ASP A 1 175 ? 11.859 -3.537 18.531 1 95.81 175 ASP A CA 1
ATOM 1318 C C . ASP A 1 175 ? 10.422 -3.23 18.109 1 95.81 175 ASP A C 1
ATOM 1320 O O . ASP A 1 175 ? 9.469 -3.65 18.766 1 95.81 175 ASP A O 1
ATOM 1324 N N . LEU A 1 176 ? 10.258 -2.594 17 1 96.94 176 LEU A N 1
ATOM 1325 C CA . LEU A 1 176 ? 8.93 -2.145 16.594 1 96.94 176 LEU A C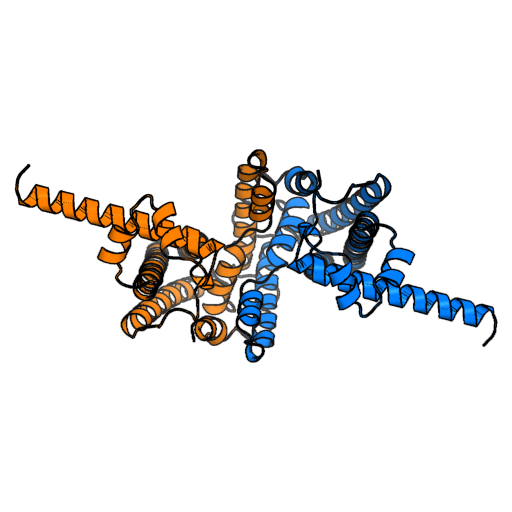A 1
ATOM 1326 C C . LEU A 1 176 ? 8.43 -2.936 15.391 1 96.94 176 LEU A C 1
ATOM 1328 O O . LEU A 1 176 ? 7.293 -2.748 14.945 1 96.94 176 LEU A O 1
ATOM 1332 N N . VAL A 1 177 ? 9.188 -3.826 14.867 1 96.44 177 VAL A N 1
ATOM 1333 C CA . VAL A 1 177 ? 8.883 -4.488 13.602 1 96.44 177 VAL A CA 1
ATOM 1334 C C . VAL A 1 177 ? 7.68 -5.41 13.781 1 96.44 177 VAL A C 1
ATOM 1336 O O . VAL A 1 177 ? 6.816 -5.488 12.898 1 96.44 177 VAL A O 1
ATOM 1339 N N . ASP A 1 178 ? 7.586 -6.105 14.898 1 97.06 178 ASP A N 1
ATOM 1340 C CA . ASP A 1 178 ? 6.445 -6.988 15.133 1 97.06 178 ASP A CA 1
ATOM 1341 C C . ASP A 1 178 ? 5.137 -6.203 15.133 1 97.06 178 ASP A C 1
ATOM 1343 O O . ASP A 1 178 ? 4.145 -6.637 14.539 1 97.06 178 ASP A O 1
ATOM 1347 N N . ALA A 1 179 ? 5.137 -5.09 15.844 1 97.88 179 ALA A N 1
ATOM 1348 C CA . ALA A 1 179 ? 3.955 -4.23 15.859 1 97.88 179 ALA A CA 1
ATOM 1349 C C . ALA A 1 179 ? 3.625 -3.732 14.453 1 97.88 179 ALA A C 1
ATOM 1351 O O . ALA A 1 179 ? 2.451 -3.615 14.086 1 97.88 179 ALA A O 1
ATOM 1352 N N . ALA A 1 180 ? 4.656 -3.461 13.695 1 97.81 180 ALA A N 1
ATOM 1353 C CA . ALA A 1 180 ? 4.465 -2.98 12.328 1 97.81 180 ALA A CA 1
ATOM 1354 C C . ALA A 1 180 ? 3.852 -4.066 11.445 1 97.81 180 ALA A C 1
ATOM 1356 O O . ALA A 1 180 ? 3.033 -3.773 10.57 1 97.81 180 ALA A O 1
ATOM 1357 N N . VAL A 1 181 ? 4.242 -5.273 11.656 1 97.38 181 VAL A N 1
ATOM 1358 C CA . VAL A 1 181 ? 3.705 -6.398 10.906 1 97.38 181 VAL A CA 1
ATOM 1359 C C . VAL A 1 181 ? 2.217 -6.559 11.203 1 97.38 181 VAL A C 1
ATOM 1361 O O . VAL A 1 181 ? 1.417 -6.789 10.297 1 97.38 181 VAL A O 1
ATOM 1364 N N . ARG A 1 182 ? 1.855 -6.422 12.414 1 98.25 182 ARG A N 1
ATOM 1365 C CA . ARG A 1 182 ? 0.449 -6.492 12.797 1 98.25 182 ARG A CA 1
ATOM 1366 C C . ARG A 1 182 ? -0.344 -5.348 12.18 1 98.25 182 ARG A C 1
ATOM 1368 O O . ARG A 1 182 ? -1.469 -5.543 11.711 1 98.25 182 ARG A O 1
ATOM 1375 N N . ALA A 1 183 ? 0.234 -4.16 12.188 1 98.38 183 ALA A N 1
ATOM 1376 C CA . ALA A 1 183 ? -0.417 -3.012 11.562 1 98.38 183 ALA A CA 1
ATOM 1377 C C . ALA A 1 183 ? -0.62 -3.242 10.07 1 98.38 183 ALA A C 1
ATOM 1379 O O . ALA A 1 183 ? -1.658 -2.875 9.516 1 98.38 183 ALA A O 1
ATOM 1380 N N . ARG A 1 184 ? 0.358 -3.811 9.445 1 97.88 184 ARG A N 1
ATOM 1381 C CA . ARG A 1 184 ? 0.261 -4.113 8.023 1 97.88 184 ARG A CA 1
ATOM 1382 C C . ARG A 1 184 ? -0.875 -5.094 7.746 1 97.88 184 ARG A C 1
ATOM 1384 O O . ARG A 1 184 ? -1.55 -5 6.719 1 97.88 184 ARG A O 1
ATOM 1391 N N . ALA A 1 185 ? -1.032 -6.047 8.617 1 98.31 185 ALA A N 1
ATOM 1392 C CA . ALA A 1 185 ? -2.127 -7.004 8.469 1 98.31 185 ALA A CA 1
ATOM 1393 C C . ALA A 1 185 ? -3.48 -6.301 8.516 1 98.31 185 ALA A C 1
ATOM 1395 O O . ALA A 1 185 ? -4.406 -6.684 7.797 1 98.31 185 ALA A O 1
ATOM 1396 N N . ARG A 1 186 ? -3.639 -5.324 9.383 1 98.62 186 ARG A N 1
ATOM 1397 C CA . ARG A 1 186 ? -4.871 -4.551 9.453 1 98.62 186 ARG A CA 1
ATOM 1398 C C . ARG A 1 186 ? -5.113 -3.785 8.156 1 98.62 186 ARG A C 1
ATOM 1400 O O . ARG A 1 186 ? -6.23 -3.766 7.637 1 98.62 186 ARG A O 1
ATOM 1407 N N . ILE A 1 187 ? -4.023 -3.191 7.566 1 98.5 187 ILE A N 1
ATOM 1408 C CA . ILE A 1 187 ? -4.117 -2.471 6.301 1 98.5 187 ILE A CA 1
ATOM 1409 C C . ILE A 1 187 ? -4.562 -3.424 5.195 1 98.5 187 ILE A C 1
ATOM 1411 O O . ILE A 1 187 ? -5.434 -3.09 4.391 1 98.5 187 ILE A O 1
ATOM 1415 N N . THR A 1 188 ? -3.988 -4.602 5.16 1 98.5 188 THR A N 1
ATOM 1416 C CA . THR A 1 188 ? -4.352 -5.609 4.172 1 98.5 188 THR A CA 1
ATOM 1417 C C . THR A 1 188 ? -5.82 -6 4.316 1 98.5 188 THR A C 1
ATOM 1419 O O . THR A 1 188 ? -6.539 -6.105 3.32 1 98.5 188 THR A O 1
ATOM 1422 N N . ALA A 1 189 ? -6.262 -6.145 5.539 1 98.62 189 ALA A N 1
ATOM 1423 C CA . ALA A 1 189 ? -7.652 -6.52 5.785 1 98.62 189 ALA A CA 1
ATOM 1424 C C . ALA A 1 189 ? -8.609 -5.426 5.32 1 98.62 189 ALA A C 1
ATOM 1426 O O . ALA A 1 189 ? -9.641 -5.711 4.715 1 98.62 189 ALA A O 1
ATOM 1427 N N . ILE A 1 190 ? -8.25 -4.184 5.613 1 98.69 190 ILE A N 1
ATOM 1428 C CA . ILE A 1 190 ? -9.062 -3.055 5.172 1 98.69 190 ILE A CA 1
ATOM 1429 C C . ILE A 1 190 ? -9.164 -3.055 3.648 1 98.69 190 ILE A C 1
ATOM 1431 O O . ILE A 1 190 ? -10.25 -2.918 3.09 1 98.69 190 ILE A O 1
ATOM 1435 N N . THR A 1 191 ? -8.039 -3.238 2.965 1 98.62 191 THR A N 1
ATOM 1436 C CA . THR A 1 191 ? -7.996 -3.221 1.508 1 98.62 191 THR A CA 1
ATOM 1437 C C . THR A 1 191 ? -8.805 -4.379 0.93 1 98.62 191 THR A C 1
ATOM 1439 O O . THR A 1 191 ? -9.562 -4.195 -0.03 1 98.62 191 THR A O 1
ATOM 1442 N N . LEU A 1 192 ? -8.719 -5.562 1.54 1 98.56 192 LEU A N 1
ATOM 1443 C CA . LEU A 1 192 ? -9.5 -6.719 1.112 1 98.56 192 LEU A CA 1
ATOM 1444 C C . LEU A 1 192 ? -10.992 -6.441 1.237 1 98.56 192 LEU A C 1
ATOM 1446 O O . LEU A 1 192 ? -11.773 -6.785 0.343 1 98.56 192 LEU A O 1
ATOM 1450 N N . ASP A 1 193 ? -11.375 -5.82 2.33 1 98.31 193 ASP A N 1
ATOM 1451 C CA . ASP A 1 193 ? -12.797 -5.547 2.535 1 98.31 193 ASP A CA 1
ATOM 1452 C C . ASP A 1 193 ? -13.32 -4.574 1.485 1 98.31 193 ASP A C 1
ATOM 1454 O O . ASP A 1 193 ? -14.508 -4.602 1.15 1 98.31 193 ASP A O 1
ATOM 1458 N N . GLY A 1 194 ? -12.414 -3.736 0.906 1 98.5 194 GLY A N 1
ATOM 1459 C CA . GLY A 1 194 ? -12.797 -2.824 -0.161 1 98.5 194 GLY A CA 1
ATOM 1460 C C . GLY A 1 194 ? -13.117 -3.531 -1.466 1 98.5 194 GLY A C 1
ATOM 1461 O O . GLY A 1 194 ? -13.695 -2.936 -2.377 1 98.5 194 GLY A O 1
ATOM 1462 N N . LEU A 1 195 ? -12.773 -4.785 -1.54 1 98.56 195 LEU A N 1
ATOM 1463 C CA . LEU A 1 195 ? -13.047 -5.59 -2.723 1 98.56 195 LEU A CA 1
ATOM 1464 C C . LEU A 1 195 ? -14.445 -6.191 -2.66 1 98.56 195 LEU A C 1
ATOM 1466 O O . LEU A 1 195 ? -14.953 -6.695 -3.664 1 98.56 195 LEU A O 1
ATOM 1470 N N . ARG A 1 196 ? -15.023 -6.184 -1.541 1 98.06 196 ARG A N 1
ATOM 1471 C CA . ARG A 1 196 ? -16.359 -6.766 -1.383 1 98.06 196 ARG A CA 1
ATOM 1472 C C . ARG A 1 196 ? -17.406 -5.918 -2.09 1 98.06 196 ARG A C 1
ATOM 1474 O O . ARG A 1 196 ? -17.188 -4.738 -2.363 1 98.06 196 ARG A O 1
ATOM 1481 N N . PRO A 1 197 ? -18.547 -6.52 -2.416 1 96.44 197 PRO A N 1
ATOM 1482 C CA . PRO A 1 197 ? -19.625 -5.75 -3.035 1 96.44 197 PRO A CA 1
ATOM 1483 C C . PRO A 1 197 ? -20.281 -4.758 -2.068 1 96.44 197 PRO A C 1
ATOM 1485 O O . PRO A 1 197 ? -20.031 -4.824 -0.86 1 96.44 197 PRO A O 1
ATOM 1488 N N . GLY A 1 198 ? -20.984 -3.805 -2.68 1 90.69 198 GLY A N 1
ATOM 1489 C CA . GLY A 1 198 ? -21.781 -2.945 -1.829 1 90.69 198 GLY A CA 1
ATOM 1490 C C . GLY A 1 198 ? -21.297 -1.509 -1.797 1 90.69 198 GLY A C 1
ATOM 1491 O O . GLY A 1 198 ? -21.906 -0.657 -1.14 1 90.69 198 GLY A O 1
ATOM 1492 N N . ALA A 1 199 ? -20.203 -1.253 -2.51 1 85.44 199 ALA A N 1
ATOM 1493 C CA . ALA A 1 199 ? -19.734 0.132 -2.566 1 85.44 199 ALA A CA 1
ATOM 1494 C C . ALA A 1 199 ? -20.812 1.044 -3.158 1 85.44 199 ALA A C 1
ATOM 1496 O O . ALA A 1 199 ? -21.484 0.669 -4.117 1 85.44 199 ALA A O 1
ATOM 1497 N N . PRO A 1 200 ? -20.891 2.18 -2.498 1 86.06 200 PRO A N 1
ATOM 1498 C CA . PRO A 1 200 ? -21.953 3.082 -2.953 1 86.06 200 PRO A CA 1
ATOM 1499 C C . PRO A 1 200 ? -21.688 3.639 -4.352 1 86.06 200 PRO A C 1
ATOM 1501 O O . PRO A 1 200 ? -22.609 4.125 -5.008 1 86.06 200 PRO A O 1
ATOM 1504 N N . ARG A 1 201 ? -20.469 3.719 -4.766 1 91.69 201 ARG A N 1
ATOM 1505 C CA . ARG A 1 201 ? -20.094 4.273 -6.062 1 91.69 201 ARG A CA 1
ATOM 1506 C C . ARG A 1 201 ? -19.219 3.295 -6.844 1 91.69 201 ARG A C 1
ATOM 1508 O O . ARG A 1 201 ? -18.469 2.521 -6.254 1 91.69 201 ARG A O 1
ATOM 1515 N N . PRO A 1 202 ? -19.391 3.371 -8.203 1 96.06 202 PRO A N 1
ATOM 1516 C CA . PRO A 1 202 ? -18.469 2.58 -9.023 1 96.06 202 PRO A CA 1
ATOM 1517 C C . PRO A 1 202 ? -17.016 3.061 -8.906 1 96.06 202 PRO A C 1
ATOM 1519 O O . PRO A 1 202 ? -16.766 4.188 -8.461 1 96.06 202 PRO A O 1
ATOM 1522 N N . LEU A 1 203 ? -16.094 2.16 -9.266 1 98 203 LEU A N 1
ATOM 1523 C CA . LEU A 1 203 ? -14.695 2.574 -9.32 1 98 203 LEU A CA 1
ATOM 1524 C C . LEU A 1 203 ? -14.492 3.654 -10.375 1 98 203 LEU A C 1
ATOM 1526 O O . LEU A 1 203 ? -15.172 3.666 -11.406 1 98 203 LEU A O 1
ATOM 1530 N N . PRO A 1 204 ? -13.562 4.559 -10.039 1 97.81 204 PRO A N 1
ATOM 1531 C CA . PRO A 1 204 ? -13.273 5.594 -11.031 1 97.81 204 PRO A CA 1
ATOM 1532 C C . PRO A 1 204 ? -12.555 5.043 -12.258 1 97.81 204 PRO A C 1
ATOM 1534 O O . PRO A 1 204 ? -11.836 4.047 -12.164 1 97.81 204 PRO A O 1
ATOM 1537 N N . HIS A 1 205 ? -12.766 5.676 -13.438 1 97.75 205 HIS A N 1
ATOM 1538 C CA . HIS A 1 205 ? -12.07 5.387 -14.688 1 97.75 205 HIS A CA 1
ATOM 1539 C C . HIS A 1 205 ? -12.367 3.969 -15.164 1 97.75 205 HIS A C 1
ATOM 1541 O O . HIS A 1 205 ? -13.008 3.191 -14.461 1 97.75 205 HIS A O 1
ATOM 1547 N N . ASP A 1 206 ? -11.953 3.691 -16.359 1 96.88 206 ASP A N 1
ATOM 1548 C CA . ASP A 1 206 ? -12.055 2.35 -16.922 1 96.88 206 ASP A CA 1
ATOM 1549 C C . ASP A 1 206 ? -11.031 1.408 -16.281 1 96.88 206 ASP A C 1
ATOM 1551 O O . ASP A 1 206 ? -10.008 1.855 -15.766 1 96.88 206 ASP A O 1
ATOM 1555 N N . PRO A 1 207 ? -11.359 0.068 -16.328 1 96.94 207 PRO A N 1
ATOM 1556 C CA . PRO A 1 207 ? -10.375 -0.894 -15.844 1 96.94 207 PRO A CA 1
ATOM 1557 C C . PRO A 1 207 ? -9.023 -0.774 -16.547 1 96.94 207 PRO A C 1
ATOM 1559 O O . PRO A 1 207 ? -8.977 -0.439 -17.734 1 96.94 207 PRO A O 1
ATOM 1562 N N . PRO A 1 208 ? -7.969 -1.004 -15.781 1 96.62 208 PRO A N 1
ATOM 1563 C CA . PRO A 1 208 ? -6.648 -0.951 -16.406 1 96.62 208 PRO A CA 1
ATOM 1564 C C . PRO A 1 208 ? -6.457 -2.037 -17.469 1 96.62 208 PRO A C 1
ATOM 1566 O O . PRO A 1 208 ? -6.934 -3.162 -17.297 1 96.62 208 PRO A O 1
ATOM 1569 N N . ASP A 1 209 ? -5.727 -1.589 -18.469 1 93.19 209 ASP A N 1
ATOM 1570 C CA . ASP A 1 209 ? -5.34 -2.539 -19.516 1 93.19 209 ASP A CA 1
ATOM 1571 C C . ASP A 1 209 ? -4.199 -3.436 -19.031 1 93.19 209 ASP A C 1
ATOM 1573 O O . ASP A 1 209 ? -3.291 -2.98 -18.344 1 93.19 209 ASP A O 1
ATOM 1577 N N . ASP A 1 210 ? -4.184 -4.723 -19.516 1 91.75 210 ASP A N 1
ATOM 1578 C CA . ASP A 1 210 ? -3.15 -5.68 -19.125 1 91.75 210 ASP A CA 1
ATOM 1579 C C . ASP A 1 210 ? -1.769 -5.207 -19.578 1 91.75 210 ASP A C 1
ATOM 1581 O O . ASP A 1 210 ? -0.75 -5.68 -19.062 1 91.75 210 ASP A O 1
ATOM 1585 N N . THR A 1 211 ? -1.756 -4.273 -20.484 1 91.75 211 THR A N 1
ATOM 1586 C CA . THR A 1 211 ? -0.491 -3.734 -20.969 1 91.75 211 THR A CA 1
ATOM 1587 C C . THR A 1 211 ? 0.286 -3.07 -19.828 1 91.75 211 THR A C 1
ATOM 1589 O O . THR A 1 211 ? 1.519 -3.068 -19.844 1 91.75 211 THR A O 1
ATOM 1592 N N . LEU A 1 212 ? -0.391 -2.52 -18.828 1 92.62 212 LEU A N 1
ATOM 1593 C CA . LEU A 1 212 ? 0.266 -1.915 -17.672 1 92.62 212 LEU A CA 1
ATOM 1594 C C . LEU A 1 212 ? 1.117 -2.941 -16.922 1 92.62 212 LEU A C 1
ATOM 1596 O O . LEU A 1 212 ? 2.141 -2.594 -16.344 1 92.62 212 LEU A O 1
ATOM 1600 N N . LEU A 1 213 ? 0.652 -4.215 -16.984 1 90.62 213 LEU A N 1
ATOM 1601 C CA . LEU A 1 213 ? 1.38 -5.281 -16.312 1 90.62 213 LEU A CA 1
ATOM 1602 C C . LEU A 1 213 ? 2.42 -5.902 -17.234 1 90.62 213 LEU A C 1
ATOM 1604 O O . LEU A 1 213 ? 3.561 -6.133 -16.828 1 90.62 213 LEU A O 1
ATOM 1608 N N . THR A 1 214 ? 2.117 -6.07 -18.516 1 90 214 THR A N 1
ATOM 1609 C CA . THR A 1 214 ? 2.959 -6.84 -19.438 1 90 214 THR A CA 1
ATOM 1610 C C . THR A 1 214 ? 4.051 -5.957 -20.031 1 90 214 THR A C 1
ATOM 1612 O O . THR A 1 214 ? 5.164 -6.43 -20.281 1 90 214 THR A O 1
ATOM 1615 N N . ALA A 1 215 ? 3.783 -4.684 -20.219 1 89.38 215 ALA A N 1
ATOM 1616 C CA . ALA A 1 215 ? 4.715 -3.793 -20.906 1 89.38 215 ALA A CA 1
ATOM 1617 C C . ALA A 1 215 ? 5.996 -3.607 -20.094 1 89.38 215 ALA A C 1
ATOM 1619 O O . ALA A 1 215 ? 7.062 -3.35 -20.641 1 89.38 215 ALA A O 1
ATOM 1620 N N . ARG A 1 216 ? 5.906 -3.787 -18.844 1 88.25 216 ARG A N 1
ATOM 1621 C CA . ARG A 1 216 ? 7.051 -3.605 -17.969 1 88.25 216 ARG A CA 1
ATOM 1622 C C . ARG A 1 216 ? 8.07 -4.727 -18.156 1 88.25 216 ARG A C 1
ATOM 1624 O O . ARG A 1 216 ? 9.211 -4.613 -17.703 1 88.25 216 ARG A O 1
ATOM 1631 N N . TRP A 1 217 ? 7.66 -5.781 -18.812 1 87.62 217 TRP A N 1
ATOM 1632 C CA . TRP A 1 217 ? 8.531 -6.93 -19.031 1 87.62 217 TRP A CA 1
ATOM 1633 C C . TRP A 1 217 ? 9.125 -6.898 -20.438 1 87.62 217 TRP A C 1
ATOM 1635 O O . TRP A 1 217 ? 9.906 -7.777 -20.797 1 87.62 217 TRP A O 1
ATOM 1645 N N . GLU A 1 218 ? 8.688 -5.918 -21.25 1 82.75 218 GLU A N 1
ATOM 1646 C CA . GLU A 1 218 ? 9.18 -5.77 -22.625 1 82.75 218 GLU A CA 1
ATOM 1647 C C . GLU A 1 218 ? 10.352 -4.793 -22.672 1 82.75 218 GLU A C 1
ATOM 1649 O O . GLU A 1 218 ? 10.445 -3.869 -21.859 1 82.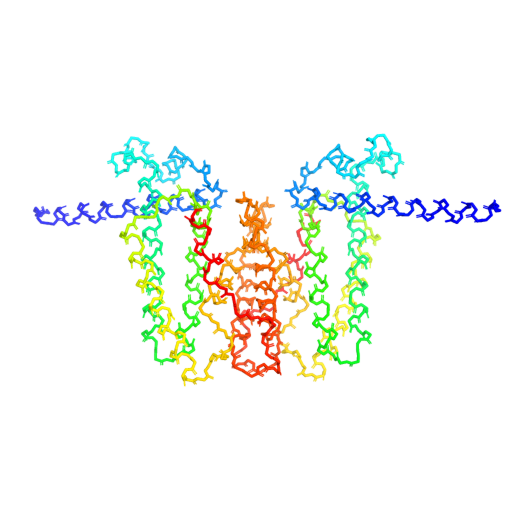75 218 GLU A O 1
ATOM 1654 N N . MET B 1 1 ? 4.07 52.344 -8.953 1 56.69 1 MET B N 1
ATOM 1655 C CA . MET B 1 1 ? 3.754 51.375 -7.898 1 56.69 1 MET B CA 1
ATOM 1656 C C . MET B 1 1 ? 4.059 51.969 -6.523 1 56.69 1 MET B C 1
ATOM 1658 O O . MET B 1 1 ? 5.191 52.375 -6.254 1 56.69 1 MET B O 1
ATOM 1662 N N . THR B 1 2 ? 3.201 52.25 -5.66 1 65.62 2 THR B N 1
ATOM 1663 C CA . THR B 1 2 ? 3.438 52.875 -4.363 1 65.62 2 THR B CA 1
ATOM 1664 C C . THR B 1 2 ? 4.191 51.938 -3.434 1 65.62 2 THR B C 1
ATOM 1666 O O . THR B 1 2 ? 4.281 50.719 -3.695 1 65.62 2 THR B O 1
ATOM 1669 N N . GLU B 1 3 ? 4.754 52.5 -2.391 1 75.94 3 GLU B N 1
ATOM 1670 C CA . GLU B 1 3 ? 5.617 51.812 -1.432 1 75.94 3 GLU B CA 1
ATOM 1671 C C . GLU B 1 3 ? 4.922 50.594 -0.834 1 75.94 3 GLU B C 1
ATOM 1673 O O . GLU B 1 3 ? 5.527 49.531 -0.705 1 75.94 3 GLU B O 1
ATOM 1678 N N . PRO B 1 4 ? 3.633 50.75 -0.491 1 77.25 4 PRO B N 1
ATOM 1679 C CA . PRO B 1 4 ? 2.941 49.594 0.038 1 77.25 4 PRO B CA 1
ATOM 1680 C C . PRO B 1 4 ? 2.754 48.5 -1.011 1 77.25 4 PRO B C 1
ATOM 1682 O O . PRO B 1 4 ? 2.801 47.312 -0.683 1 77.25 4 PRO B O 1
ATOM 1685 N N . THR B 1 5 ? 2.557 48.969 -2.17 1 71.88 5 THR B N 1
ATOM 1686 C CA . THR B 1 5 ? 2.338 48 -3.232 1 71.88 5 THR B CA 1
ATOM 1687 C C . THR B 1 5 ? 3.615 47.219 -3.518 1 71.88 5 THR B C 1
ATOM 1689 O O . THR B 1 5 ? 3.564 46.031 -3.789 1 71.88 5 THR B O 1
ATOM 1692 N N . ARG B 1 6 ? 4.648 48.125 -3.418 1 70.19 6 ARG B N 1
ATOM 1693 C CA . ARG B 1 6 ? 5.938 47.5 -3.693 1 70.19 6 ARG B CA 1
ATOM 1694 C C . ARG B 1 6 ? 6.293 46.5 -2.617 1 70.19 6 ARG B C 1
ATOM 1696 O O . ARG B 1 6 ? 6.867 45.438 -2.912 1 70.19 6 ARG B O 1
ATOM 1703 N N . ARG B 1 7 ? 5.848 46.781 -1.477 1 73.06 7 ARG B N 1
ATOM 1704 C CA . ARG B 1 7 ? 6.086 45.906 -0.341 1 73.06 7 ARG B CA 1
ATOM 1705 C C . ARG B 1 7 ? 5.238 44.625 -0.447 1 73.06 7 ARG B C 1
ATOM 1707 O O . ARG B 1 7 ? 5.707 43.531 -0.125 1 73.06 7 ARG B O 1
ATOM 1714 N N . HIS B 1 8 ? 4.133 44.781 -0.786 1 74.56 8 HIS B N 1
ATOM 1715 C CA . HIS B 1 8 ? 3.229 43.656 -0.986 1 74.56 8 HIS B CA 1
ATOM 1716 C C . HIS B 1 8 ? 3.711 42.75 -2.119 1 74.56 8 HIS B C 1
ATOM 1718 O O . HIS B 1 8 ? 3.637 41.531 -2.02 1 74.56 8 HIS B O 1
ATOM 1724 N N . HIS B 1 9 ? 4.176 43.375 -3.152 1 71.62 9 HIS B N 1
ATOM 1725 C CA . HIS B 1 9 ? 4.684 42.625 -4.297 1 71.62 9 HIS B CA 1
ATOM 1726 C C . HIS B 1 9 ? 5.957 41.875 -3.934 1 71.62 9 HIS B C 1
ATOM 1728 O O . HIS B 1 9 ? 6.125 40.719 -4.324 1 71.62 9 HIS B O 1
ATOM 1734 N N . ARG B 1 10 ? 6.773 42.562 -3.152 1 73.38 10 ARG B N 1
ATOM 1735 C CA . ARG B 1 10 ? 8.023 41.938 -2.73 1 73.38 10 ARG B CA 1
ATOM 1736 C C . ARG B 1 10 ? 7.754 40.781 -1.771 1 73.38 10 ARG B C 1
ATOM 1738 O O . ARG B 1 10 ? 8.422 39.719 -1.839 1 73.38 10 ARG B O 1
ATOM 1745 N N . ALA B 1 11 ? 6.848 41.031 -0.905 1 72 11 ALA B N 1
ATOM 1746 C CA . ALA B 1 11 ? 6.469 39.969 0.034 1 72 11 ALA B CA 1
ATOM 1747 C C . ALA B 1 11 ? 5.848 38.781 -0.696 1 72 11 ALA B C 1
ATOM 1749 O O . ALA B 1 11 ? 6.152 37.625 -0.386 1 72 11 ALA B O 1
ATOM 1750 N N . ALA B 1 12 ? 5.066 39.031 -1.619 1 73.06 12 ALA B N 1
ATOM 1751 C CA . ALA B 1 12 ? 4.457 38 -2.443 1 73.06 12 ALA B CA 1
ATOM 1752 C C . ALA B 1 12 ? 5.512 37.25 -3.254 1 73.06 12 ALA B C 1
ATOM 1754 O O . ALA B 1 12 ? 5.441 36.031 -3.395 1 73.06 12 ALA B O 1
ATOM 1755 N N . GLU B 1 13 ? 6.387 37.938 -3.732 1 73.06 13 GLU B N 1
ATOM 1756 C CA . GLU B 1 13 ? 7.477 37.312 -4.496 1 73.06 13 GLU B CA 1
ATOM 1757 C C . GLU B 1 13 ? 8.359 36.469 -3.604 1 73.06 13 GLU B C 1
ATOM 1759 O O . GLU B 1 13 ? 8.773 35.375 -4.004 1 73.06 13 GLU B O 1
ATOM 1764 N N . ALA B 1 14 ? 8.578 37.031 -2.428 1 73.88 14 ALA B N 1
ATOM 1765 C CA . ALA B 1 14 ? 9.383 36.281 -1.466 1 73.88 14 ALA B CA 1
ATOM 1766 C C . ALA B 1 14 ? 8.688 34.969 -1.062 1 73.88 14 ALA B C 1
ATOM 1768 O O . ALA B 1 14 ? 9.328 33.938 -0.961 1 73.88 14 ALA B O 1
ATOM 1769 N N . GLU B 1 15 ? 7.496 35.094 -0.879 1 75.44 15 GLU B N 1
ATOM 1770 C CA . GLU B 1 15 ? 6.707 33.938 -0.513 1 75.44 15 GLU B CA 1
ATOM 1771 C C . GLU B 1 15 ? 6.66 32.906 -1.652 1 75.44 15 GLU B C 1
ATOM 1773 O O . GLU B 1 15 ? 6.75 31.719 -1.421 1 75.44 15 GLU B O 1
ATOM 1778 N N . ALA B 1 16 ? 6.52 33.406 -2.789 1 75.69 16 ALA B N 1
ATOM 1779 C CA . ALA B 1 16 ? 6.5 32.531 -3.959 1 75.69 16 ALA B CA 1
ATOM 1780 C C . ALA B 1 16 ? 7.836 31.828 -4.133 1 75.69 16 ALA B C 1
ATOM 1782 O O . ALA B 1 16 ? 7.871 30.641 -4.449 1 75.69 16 ALA B O 1
ATOM 1783 N N . ASN B 1 17 ? 8.844 32.5 -3.904 1 76.56 17 ASN B N 1
ATOM 1784 C CA . ASN B 1 17 ? 10.172 31.906 -4 1 76.56 17 ASN B CA 1
ATOM 1785 C C . ASN B 1 17 ? 10.398 30.859 -2.92 1 76.56 17 ASN B C 1
ATOM 1787 O O . ASN B 1 17 ? 10.992 29.797 -3.184 1 76.56 17 ASN B O 1
ATOM 1791 N N . ASP B 1 18 ? 9.875 31.219 -1.812 1 83.75 18 ASP B N 1
ATOM 1792 C CA . ASP B 1 18 ? 9.992 30.266 -0.699 1 83.75 18 ASP B CA 1
ATOM 1793 C C . ASP B 1 18 ? 9.25 28.969 -1.002 1 83.75 18 ASP B C 1
ATOM 1795 O O . ASP B 1 18 ? 9.773 27.875 -0.755 1 83.75 18 ASP B O 1
ATOM 1799 N N . ARG B 1 19 ? 8.109 29.125 -1.591 1 85.69 19 ARG B N 1
ATOM 1800 C CA . ARG B 1 19 ? 7.32 27.953 -1.949 1 85.69 19 ARG B CA 1
ATOM 1801 C C . ARG B 1 19 ? 8.039 27.109 -2.996 1 85.69 19 ARG B C 1
ATOM 1803 O O . ARG B 1 19 ? 8.055 25.875 -2.906 1 85.69 19 ARG B O 1
ATOM 1810 N N . ALA B 1 20 ? 8.578 27.766 -3.879 1 86.44 20 ALA B N 1
ATOM 1811 C CA . ALA B 1 20 ? 9.305 27.047 -4.926 1 86.44 20 ALA B CA 1
ATOM 1812 C C . ALA B 1 20 ? 10.5 26.297 -4.344 1 86.44 20 ALA B C 1
ATOM 1814 O O . ALA B 1 20 ? 10.789 25.172 -4.762 1 86.44 20 ALA B O 1
ATOM 1815 N N . LEU B 1 21 ? 11.141 26.953 -3.473 1 89.94 21 LEU B N 1
ATOM 1816 C CA . LEU B 1 21 ? 12.297 26.328 -2.83 1 89.94 21 LEU B CA 1
ATOM 1817 C C . LEU B 1 21 ? 11.883 25.125 -2.01 1 89.94 21 LEU B C 1
ATOM 1819 O O . LEU B 1 21 ? 12.539 24.078 -2.055 1 89.94 21 LEU B O 1
ATOM 1823 N N . LEU B 1 22 ? 10.844 25.266 -1.297 1 90.44 22 LEU B N 1
ATOM 1824 C CA . LEU B 1 22 ? 10.367 24.172 -0.466 1 90.44 22 LEU B CA 1
ATOM 1825 C C . LEU B 1 22 ? 9.859 23.016 -1.327 1 90.44 22 LEU B 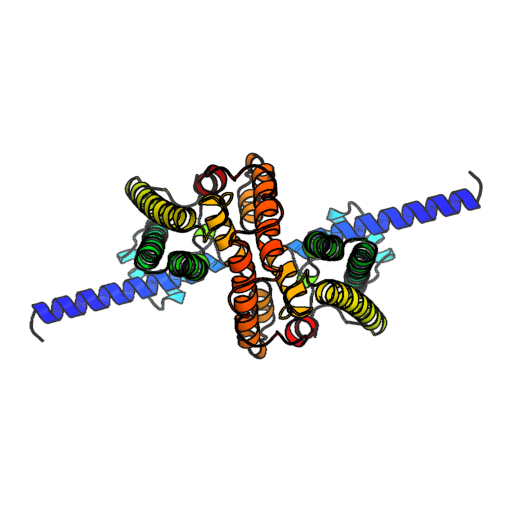C 1
ATOM 1827 O O . LEU B 1 22 ? 10.047 21.844 -0.979 1 90.44 22 LEU B O 1
ATOM 1831 N N . ASP B 1 23 ? 9.281 23.344 -2.432 1 90.19 23 ASP B N 1
ATOM 1832 C CA . ASP B 1 23 ? 8.852 22.312 -3.365 1 90.19 23 ASP B CA 1
ATOM 1833 C C . ASP B 1 23 ? 10.047 21.562 -3.938 1 90.19 23 ASP B C 1
ATOM 1835 O O . ASP B 1 23 ? 10.008 20.328 -4.078 1 90.19 23 ASP B O 1
ATOM 1839 N N . ALA B 1 24 ? 11.016 22.297 -4.223 1 91.44 24 ALA B N 1
ATOM 1840 C CA . ALA B 1 24 ? 12.25 21.688 -4.691 1 91.44 24 ALA B CA 1
ATOM 1841 C C . ALA B 1 24 ? 12.859 20.781 -3.615 1 91.44 24 ALA B C 1
ATOM 1843 O O . ALA B 1 24 ? 13.32 19.688 -3.91 1 91.44 24 ALA B O 1
ATOM 1844 N N . ALA B 1 25 ? 12.891 21.297 -2.418 1 91.62 25 ALA B N 1
ATOM 1845 C CA . ALA B 1 25 ? 13.414 20.531 -1.301 1 91.62 25 ALA B CA 1
ATOM 1846 C C . ALA B 1 25 ? 12.648 19.219 -1.125 1 91.62 25 ALA B C 1
ATOM 1848 O O . ALA B 1 25 ? 13.242 18.156 -0.928 1 91.62 25 ALA B O 1
ATOM 1849 N N . ARG B 1 26 ? 11.359 19.281 -1.227 1 90.19 26 ARG B N 1
ATOM 1850 C CA . ARG B 1 26 ? 10.523 18.094 -1.1 1 90.19 26 ARG B CA 1
ATOM 1851 C C . ARG B 1 26 ? 10.859 17.062 -2.17 1 90.19 26 ARG B C 1
ATOM 1853 O O . ARG B 1 26 ? 10.945 15.867 -1.885 1 90.19 26 ARG B O 1
ATOM 1860 N N . THR B 1 27 ? 11.039 17.516 -3.332 1 87.94 27 THR B N 1
ATOM 1861 C CA . THR B 1 27 ? 11.352 16.641 -4.457 1 87.94 27 THR B CA 1
ATOM 1862 C C . THR B 1 27 ? 12.695 15.945 -4.246 1 87.94 27 THR B C 1
ATOM 1864 O O . THR B 1 27 ? 12.797 14.734 -4.426 1 87.94 27 THR B O 1
ATOM 1867 N N . VAL B 1 28 ? 13.633 16.688 -3.822 1 90.38 28 VAL B N 1
ATOM 1868 C CA . VAL B 1 28 ? 14.977 16.141 -3.637 1 90.38 28 VAL B CA 1
ATOM 1869 C C . VAL B 1 28 ? 14.984 15.188 -2.445 1 90.38 28 VAL B C 1
ATOM 1871 O O . VAL B 1 28 ? 15.57 14.109 -2.514 1 90.38 28 VAL B O 1
ATOM 1874 N N . VAL B 1 29 ? 14.289 15.547 -1.42 1 89.81 29 VAL B N 1
ATOM 1875 C CA . VAL B 1 29 ? 14.242 14.742 -0.206 1 89.81 29 VAL B CA 1
ATOM 1876 C C . VAL B 1 29 ? 13.484 13.445 -0.482 1 89.81 29 VAL B C 1
ATOM 1878 O O . VAL B 1 29 ? 13.828 12.391 0.068 1 89.81 29 VAL B O 1
ATOM 1881 N N . ALA B 1 30 ? 12.508 13.484 -1.312 1 84.38 30 ALA B N 1
ATOM 1882 C CA . ALA B 1 30 ? 11.727 12.297 -1.652 1 84.38 30 ALA B CA 1
ATOM 1883 C C . ALA B 1 30 ? 12.602 11.242 -2.324 1 84.38 30 ALA B C 1
ATOM 1885 O O . ALA B 1 30 ? 12.375 10.039 -2.156 1 84.38 30 ALA B O 1
ATOM 1886 N N . VAL B 1 31 ? 13.609 11.719 -2.934 1 82.31 31 VAL B N 1
ATOM 1887 C CA . VAL B 1 31 ? 14.461 10.82 -3.699 1 82.31 31 VAL B CA 1
ATOM 1888 C C . VAL B 1 31 ? 15.688 10.43 -2.869 1 82.31 31 VAL B C 1
ATOM 1890 O O . VAL B 1 31 ? 15.969 9.242 -2.686 1 82.31 31 VAL B O 1
ATOM 1893 N N . ASP B 1 32 ? 16.266 11.461 -2.23 1 84.38 32 ASP B N 1
ATOM 1894 C CA . ASP B 1 32 ? 17.578 11.25 -1.633 1 84.38 32 ASP B CA 1
ATOM 1895 C C . ASP B 1 32 ? 17.469 10.992 -0.131 1 84.38 32 ASP B C 1
ATOM 1897 O O . ASP B 1 32 ? 18.438 10.586 0.509 1 84.38 32 ASP B O 1
ATOM 1901 N N . GLY B 1 33 ? 16.344 11.234 0.368 1 82.44 33 GLY B N 1
ATOM 1902 C CA . GLY B 1 33 ? 16.156 11.039 1.798 1 82.44 33 GLY B CA 1
ATOM 1903 C C . GLY B 1 33 ? 17.047 11.938 2.639 1 82.44 33 GLY B C 1
ATOM 1904 O O . GLY B 1 33 ? 17.141 13.141 2.396 1 82.44 33 GLY B O 1
ATOM 1905 N N . ALA B 1 34 ? 17.703 11.344 3.65 1 78.69 34 ALA B N 1
ATOM 1906 C CA . ALA B 1 34 ? 18.547 12.062 4.598 1 78.69 34 ALA B CA 1
ATOM 1907 C C . ALA B 1 34 ? 19.828 12.555 3.926 1 78.69 34 ALA B C 1
ATOM 1909 O O . ALA B 1 34 ? 20.484 13.461 4.438 1 78.69 34 ALA B O 1
ATOM 1910 N N . HIS B 1 35 ? 20.047 12.023 2.783 1 85.69 35 HIS B N 1
ATOM 1911 C CA . HIS B 1 35 ? 21.281 12.375 2.086 1 85.69 35 HIS B CA 1
ATOM 1912 C C . HIS B 1 35 ? 21.062 13.562 1.152 1 85.69 35 HIS B C 1
ATOM 1914 O O . HIS B 1 35 ? 22.016 14.039 0.518 1 85.69 35 HIS B O 1
ATOM 1920 N N . ALA B 1 36 ? 19.844 13.992 1.134 1 90.12 36 ALA B N 1
ATOM 1921 C CA . ALA B 1 36 ? 19.578 15.172 0.313 1 90.12 36 ALA B CA 1
ATOM 1922 C C . ALA B 1 36 ? 20.516 16.328 0.682 1 90.12 36 ALA B C 1
ATOM 1924 O O . ALA B 1 36 ? 20.656 16.656 1.86 1 90.12 36 ALA B O 1
ATOM 1925 N N . SER B 1 37 ? 21.141 16.938 -0.342 1 91.94 37 SER B N 1
ATOM 1926 C CA . SER B 1 37 ? 22.078 18.016 -0.097 1 91.94 37 SER B CA 1
ATOM 1927 C C . SER B 1 37 ? 21.453 19.375 -0.415 1 91.94 37 SER B C 1
ATOM 1929 O O . SER B 1 37 ? 20.547 19.469 -1.244 1 91.94 37 SER B O 1
ATOM 1931 N N . VAL B 1 38 ? 21.984 20.359 0.229 1 91.88 38 VAL B N 1
ATOM 1932 C CA . VAL B 1 38 ? 21.547 21.734 -0.008 1 91.88 38 VAL B CA 1
ATOM 1933 C C . VAL B 1 38 ? 21.891 22.141 -1.438 1 91.88 38 VAL B C 1
ATOM 1935 O O . VAL B 1 38 ? 21.109 22.859 -2.082 1 91.88 38 VAL B O 1
ATOM 1938 N N . ALA B 1 39 ? 22.969 21.672 -1.914 1 93.5 39 ALA B N 1
ATOM 1939 C CA . ALA B 1 39 ? 23.375 21.969 -3.285 1 93.5 39 ALA B CA 1
ATOM 1940 C C . ALA B 1 39 ? 22.375 21.406 -4.289 1 93.5 39 ALA B C 1
ATOM 1942 O O . ALA B 1 39 ? 21.984 22.078 -5.246 1 93.5 39 ALA B O 1
ATOM 1943 N N . ALA B 1 40 ? 21.938 20.234 -4.086 1 94.88 40 ALA B N 1
ATOM 1944 C CA . ALA B 1 40 ? 20.953 19.609 -4.969 1 94.88 40 ALA B CA 1
ATOM 1945 C C . ALA B 1 40 ? 19.625 20.328 -4.91 1 94.88 40 ALA B C 1
ATOM 1947 O O . ALA B 1 40 ? 18.953 20.484 -5.934 1 94.88 40 ALA B O 1
ATOM 1948 N N . ILE B 1 41 ? 19.234 20.703 -3.76 1 94.38 41 ILE B N 1
ATOM 1949 C CA . ILE B 1 41 ? 17.969 21.406 -3.564 1 94.38 41 ILE B CA 1
ATOM 1950 C C . ILE B 1 41 ? 18.016 22.75 -4.27 1 94.38 41 ILE B C 1
ATOM 1952 O O . ILE B 1 41 ? 17.078 23.141 -4.969 1 94.38 41 ILE B O 1
ATOM 1956 N N . ALA B 1 42 ? 19.141 23.469 -4.082 1 94.75 42 ALA B N 1
ATOM 1957 C CA . ALA B 1 42 ? 19.312 24.75 -4.75 1 94.75 42 ALA B CA 1
ATOM 1958 C C . ALA B 1 42 ? 19.25 24.594 -6.266 1 94.75 42 ALA B C 1
ATOM 1960 O O . ALA B 1 42 ? 18.578 25.375 -6.945 1 94.75 42 ALA B O 1
ATOM 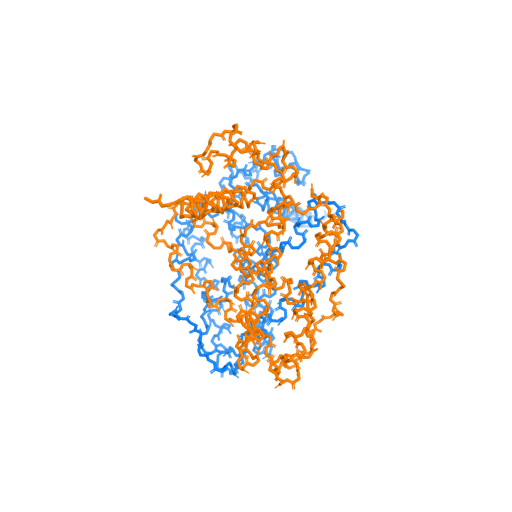1961 N N . ALA B 1 43 ? 19.922 23.641 -6.746 1 95.25 43 ALA B N 1
ATOM 1962 C CA . ALA B 1 43 ? 19.922 23.359 -8.18 1 95.25 43 ALA B CA 1
ATOM 1963 C C . ALA B 1 43 ? 18.5 23.062 -8.68 1 95.25 43 ALA B C 1
ATOM 1965 O O . ALA B 1 43 ? 18.094 23.578 -9.719 1 95.25 43 ALA B O 1
ATOM 1966 N N . GLN B 1 44 ? 17.797 22.25 -7.957 1 93.81 44 GLN B N 1
ATOM 1967 C CA . GLN B 1 44 ? 16.422 21.906 -8.312 1 93.81 44 GLN B CA 1
ATOM 1968 C C . GLN B 1 44 ? 15.523 23.125 -8.312 1 93.81 44 GLN B C 1
ATOM 1970 O O . GLN B 1 44 ? 14.594 23.219 -9.117 1 93.81 44 GLN B O 1
ATOM 1975 N N . ALA B 1 45 ? 15.742 24.031 -7.449 1 93.56 45 ALA B N 1
ATOM 1976 C CA . ALA B 1 45 ? 14.922 25.234 -7.305 1 93.56 45 ALA B CA 1
ATOM 1977 C C . ALA B 1 45 ? 15.344 26.312 -8.305 1 93.56 45 ALA B C 1
ATOM 1979 O O . ALA B 1 45 ? 14.641 27.312 -8.484 1 93.56 45 ALA B O 1
ATOM 1980 N N . GLY B 1 46 ? 16.469 26.125 -8.906 1 93.94 46 GLY B N 1
ATOM 1981 C CA . GLY B 1 46 ? 16.969 27.109 -9.844 1 93.94 46 GLY B CA 1
ATOM 1982 C C . GLY B 1 46 ? 17.5 28.359 -9.164 1 93.94 46 GLY B C 1
ATOM 1983 O O . GLY B 1 46 ? 17.328 29.469 -9.672 1 93.94 46 GLY B O 1
ATOM 1984 N N . VAL B 1 47 ? 18.016 28.219 -8.016 1 91.81 47 VAL B N 1
ATOM 1985 C CA . VAL B 1 47 ? 18.562 29.344 -7.281 1 91.81 47 VAL B CA 1
ATOM 1986 C C . VAL B 1 47 ? 20.016 29.062 -6.906 1 91.81 47 VAL B C 1
ATOM 1988 O O . VAL B 1 47 ? 20.469 27.922 -6.988 1 91.81 47 VAL B O 1
ATOM 1991 N N . GLY B 1 48 ? 20.75 30.109 -6.641 1 91.19 48 GLY B N 1
ATOM 1992 C CA . GLY B 1 48 ? 22.109 29.953 -6.148 1 91.19 48 GLY B CA 1
ATOM 1993 C C . GLY B 1 48 ? 22.172 29.391 -4.734 1 91.19 48 GLY B C 1
ATOM 1994 O O . GLY B 1 48 ? 21.281 29.672 -3.922 1 91.19 48 GLY B O 1
ATOM 1995 N N . ILE B 1 49 ? 23.219 28.656 -4.508 1 91.12 49 ILE B N 1
ATOM 1996 C CA . ILE B 1 49 ? 23.422 28.078 -3.189 1 91.12 49 ILE B CA 1
ATOM 1997 C C . ILE B 1 49 ? 23.516 29.172 -2.139 1 91.12 49 ILE B C 1
ATOM 1999 O O . ILE B 1 49 ? 23.047 29 -1.01 1 91.12 49 ILE B O 1
ATOM 2003 N N . GLY B 1 50 ? 24.078 30.281 -2.48 1 91.12 50 GLY B N 1
ATOM 2004 C CA . GLY B 1 50 ? 24.172 31.406 -1.57 1 91.12 50 GLY B CA 1
ATOM 2005 C C . GLY B 1 50 ? 22.812 31.969 -1.172 1 91.12 50 GLY B C 1
ATOM 2006 O O . GLY B 1 50 ? 22.578 32.281 -0.002 1 91.12 50 GLY B O 1
ATOM 2007 N N . SER B 1 51 ? 21.969 32.125 -2.105 1 89.38 51 SER B N 1
ATOM 2008 C CA . SER B 1 51 ? 20.609 32.594 -1.855 1 89.38 51 SER B CA 1
ATOM 2009 C C . SER B 1 51 ? 19.859 31.672 -0.896 1 89.38 51 SER B C 1
ATOM 2011 O O . SER B 1 51 ? 19.141 32.125 -0.011 1 89.38 51 SER B O 1
ATOM 2013 N N . LEU B 1 52 ? 20.031 30.328 -1.013 1 91.75 52 LEU B N 1
ATOM 2014 C CA . LEU B 1 52 ? 19.406 29.359 -0.133 1 91.75 52 LEU B CA 1
ATOM 2015 C C . LEU B 1 52 ? 19.922 29.5 1.297 1 91.75 52 LEU B C 1
ATOM 2017 O O . LEU B 1 52 ? 19.125 29.5 2.244 1 91.75 52 LEU B O 1
ATOM 2021 N N . TYR B 1 53 ? 21.188 29.734 1.423 1 91.31 53 TYR B N 1
ATOM 2022 C CA . TYR B 1 53 ? 21.797 29.812 2.75 1 91.31 53 TYR B CA 1
ATOM 2023 C C . TYR B 1 53 ? 21.422 31.125 3.428 1 91.31 53 TYR B C 1
ATOM 2025 O O . TYR B 1 53 ? 21.391 31.219 4.66 1 91.31 53 TYR B O 1
ATOM 2033 N N . ARG B 1 54 ? 21.188 32.125 2.613 1 91.44 54 ARG B N 1
ATOM 2034 C CA . ARG B 1 54 ? 20.703 33.406 3.188 1 91.44 54 ARG B CA 1
ATOM 2035 C C . ARG B 1 54 ? 19.344 33.219 3.83 1 91.44 54 ARG B C 1
ATOM 2037 O O . ARG B 1 54 ? 19.062 33.781 4.883 1 91.44 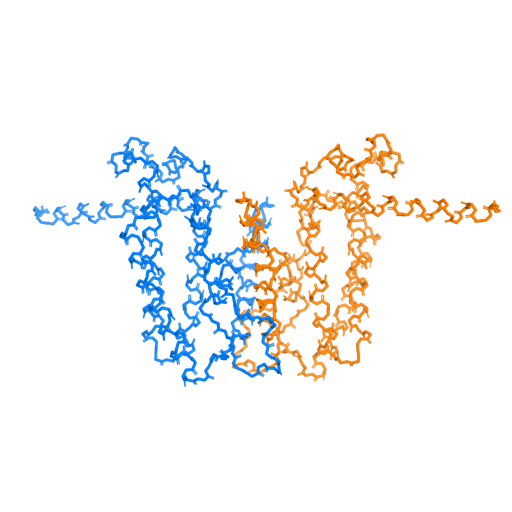54 ARG B O 1
ATOM 2044 N N . ARG B 1 55 ? 18.547 32.375 3.236 1 90.81 55 ARG B N 1
ATOM 2045 C CA . ARG B 1 55 ? 17.203 32.125 3.738 1 90.81 55 ARG B CA 1
ATOM 2046 C C . ARG B 1 55 ? 17.219 31.062 4.836 1 90.81 55 ARG B C 1
ATOM 2048 O O . ARG B 1 55 ? 16.5 31.172 5.832 1 90.81 55 ARG B O 1
ATOM 2055 N N . TYR B 1 56 ? 17.984 30.031 4.551 1 94 56 TYR B N 1
ATOM 2056 C CA . TYR B 1 56 ? 18.141 28.938 5.5 1 94 56 TYR B CA 1
ATOM 2057 C C . TYR B 1 56 ? 19.609 28.688 5.812 1 94 56 TYR B C 1
ATOM 2059 O O . TYR B 1 56 ? 20.297 27.953 5.094 1 94 56 TYR B O 1
ATOM 2067 N N . PRO B 1 57 ? 19.969 29.188 6.973 1 93.25 57 PRO B N 1
ATOM 2068 C CA . PRO B 1 57 ? 21.406 29.219 7.281 1 93.25 57 PRO B CA 1
ATOM 2069 C C . PRO B 1 57 ? 22 27.812 7.434 1 93.25 57 PRO B C 1
ATOM 2071 O O . PRO B 1 57 ? 23.219 27.641 7.309 1 93.25 57 PRO B O 1
ATOM 2074 N N . THR B 1 58 ? 21.156 26.812 7.746 1 92.38 58 THR B N 1
ATOM 2075 C CA . THR B 1 58 ? 21.625 25.438 7.875 1 92.38 58 THR B CA 1
ATOM 2076 C C . THR B 1 58 ? 20.672 24.469 7.188 1 92.38 58 THR B C 1
ATOM 2078 O O . THR B 1 58 ? 19.5 24.781 6.977 1 92.38 58 THR B O 1
ATOM 2081 N N . LYS B 1 59 ? 21.141 23.25 6.848 1 91.62 59 LYS B N 1
ATOM 2082 C CA . LYS B 1 59 ? 20.297 22.188 6.32 1 91.62 59 LYS B CA 1
ATOM 2083 C C . LYS B 1 59 ? 19.188 21.828 7.301 1 91.62 59 LYS B C 1
ATOM 2085 O O . LYS B 1 59 ? 18.047 21.578 6.891 1 91.62 59 LYS B O 1
ATOM 2090 N N . GLU B 1 60 ? 19.547 21.875 8.562 1 92.31 60 GLU B N 1
ATOM 2091 C CA . GLU B 1 60 ? 18.578 21.578 9.609 1 92.31 60 GLU B CA 1
ATOM 2092 C C . GLU B 1 60 ? 17.438 22.578 9.602 1 92.31 60 GLU B C 1
ATOM 2094 O O . GLU B 1 60 ? 16.266 22.188 9.727 1 92.31 60 GLU B O 1
ATOM 2099 N N . ALA B 1 61 ? 17.734 23.781 9.477 1 93 61 ALA B N 1
ATOM 2100 C CA . ALA B 1 61 ? 16.703 24.812 9.438 1 93 61 ALA B CA 1
ATOM 2101 C C . ALA B 1 61 ? 15.781 24.625 8.242 1 93 61 ALA B C 1
ATOM 2103 O O . ALA B 1 61 ? 14.57 24.828 8.344 1 93 61 ALA B O 1
ATOM 2104 N N . LEU B 1 62 ? 16.391 24.281 7.141 1 92.75 62 LEU B N 1
ATOM 2105 C CA . LEU B 1 62 ? 15.609 24.031 5.938 1 92.75 62 LEU B CA 1
ATOM 2106 C C . LEU B 1 62 ? 14.688 22.828 6.133 1 92.75 62 LEU B C 1
ATOM 2108 O O . LEU B 1 62 ? 13.5 22.891 5.793 1 92.75 62 LEU B O 1
ATOM 2112 N N . PHE B 1 63 ? 15.148 21.734 6.719 1 92.12 63 PHE B N 1
ATOM 2113 C CA . PHE B 1 63 ? 14.359 20.531 6.93 1 92.12 63 PHE B CA 1
ATOM 2114 C C . PHE B 1 63 ? 13.266 20.766 7.965 1 92.12 63 PHE B C 1
ATOM 2116 O O . PHE B 1 63 ? 12.156 20.25 7.836 1 92.12 63 PHE B O 1
ATOM 2123 N N . GLN B 1 64 ? 13.617 21.547 8.953 1 93.38 64 GLN B N 1
ATOM 2124 C CA . GLN B 1 64 ? 12.594 21.891 9.93 1 93.38 64 GLN B CA 1
ATOM 2125 C C . GLN B 1 64 ? 11.453 22.672 9.273 1 93.38 64 GLN B C 1
ATOM 2127 O O . GLN B 1 64 ? 10.281 22.453 9.602 1 93.38 64 GLN B O 1
ATOM 2132 N N . ARG B 1 65 ? 11.812 23.531 8.414 1 93.12 65 ARG B N 1
ATOM 2133 C CA . ARG B 1 65 ? 10.797 24.297 7.695 1 93.12 65 ARG B CA 1
ATOM 2134 C C . ARG B 1 65 ? 9.969 23.391 6.793 1 93.12 65 ARG B C 1
ATOM 2136 O O . ARG B 1 65 ? 8.766 23.578 6.637 1 93.12 65 ARG B O 1
ATOM 2143 N N . LEU B 1 66 ? 10.586 22.422 6.215 1 92.31 66 LEU B N 1
ATOM 2144 C CA . LEU B 1 66 ? 9.867 21.438 5.406 1 92.31 66 LEU B CA 1
ATOM 2145 C C . LEU B 1 66 ? 8.844 20.672 6.246 1 92.31 66 LEU B C 1
ATOM 2147 O O . LEU B 1 66 ? 7.703 20.484 5.824 1 92.31 66 LEU B O 1
ATOM 2151 N N . VAL B 1 67 ? 9.266 20.234 7.402 1 93.31 67 VAL B N 1
ATOM 2152 C CA . VAL B 1 67 ? 8.375 19.516 8.312 1 93.31 67 VAL B CA 1
ATOM 2153 C C . VAL B 1 67 ? 7.23 20.438 8.734 1 93.31 67 VAL B C 1
ATOM 2155 O O . VAL B 1 67 ? 6.062 20.047 8.719 1 93.31 67 VAL B O 1
ATOM 2158 N N . ASP B 1 68 ? 7.625 21.656 9.062 1 94.38 68 ASP B N 1
ATOM 2159 C CA . ASP B 1 68 ? 6.656 22.656 9.508 1 94.38 68 ASP B CA 1
ATOM 2160 C C . ASP B 1 68 ? 5.574 22.875 8.453 1 94.38 68 ASP B C 1
ATOM 2162 O O . ASP B 1 68 ? 4.379 22.828 8.758 1 94.38 68 ASP B O 1
ATOM 2166 N N . THR B 1 69 ? 5.941 23.078 7.227 1 92.62 69 THR B N 1
ATOM 2167 C CA . THR B 1 69 ? 5.008 23.328 6.133 1 92.62 69 THR B CA 1
ATOM 2168 C C . THR B 1 69 ? 4.195 22.078 5.828 1 92.62 69 THR B C 1
ATOM 2170 O O . THR B 1 69 ? 3.021 22.156 5.461 1 92.62 69 THR B O 1
ATOM 2173 N N . GLY B 1 70 ? 4.809 20.922 5.965 1 93.06 70 GLY B N 1
ATOM 2174 C CA . GLY B 1 70 ? 4.078 19.672 5.82 1 93.06 70 GLY B CA 1
ATOM 2175 C C . GLY B 1 70 ? 2.947 19.516 6.824 1 93.06 70 GLY B C 1
ATOM 2176 O O . GLY B 1 70 ? 1.835 19.125 6.457 1 93.06 70 GLY B O 1
ATOM 2177 N N . LEU B 1 71 ? 3.242 19.859 8.039 1 94.69 71 LEU B N 1
ATOM 2178 C CA . LEU B 1 71 ? 2.227 19.781 9.086 1 94.69 71 LEU B CA 1
ATOM 2179 C C . LEU B 1 71 ? 1.09 20.766 8.805 1 94.69 71 LEU B C 1
ATOM 2181 O O . LEU B 1 71 ? -0.078 20.453 9.039 1 94.69 71 LEU B O 1
ATOM 2185 N N . ASP B 1 72 ? 1.466 21.938 8.273 1 95.44 72 ASP B N 1
ATOM 2186 C CA . ASP B 1 72 ? 0.439 22.906 7.891 1 95.44 72 ASP B CA 1
ATOM 2187 C C . ASP B 1 72 ? -0.495 22.312 6.832 1 95.44 72 ASP B C 1
ATOM 2189 O O . ASP B 1 72 ? -1.71 22.516 6.891 1 95.44 72 ASP B O 1
ATOM 2193 N N . ARG B 1 73 ? 0.046 21.672 5.902 1 95.31 73 ARG B N 1
ATOM 2194 C CA . ARG B 1 73 ? -0.753 21.078 4.832 1 95.31 73 ARG B CA 1
ATOM 2195 C C . ARG B 1 73 ? -1.659 19.969 5.371 1 95.31 73 ARG B C 1
ATOM 2197 O O . ARG B 1 73 ? -2.814 19.859 4.953 1 95.31 73 ARG B O 1
ATOM 2204 N N . TRP B 1 74 ? -1.171 19.188 6.301 1 96.56 74 TRP B N 1
ATOM 2205 C CA . TRP B 1 74 ? -1.977 18.141 6.922 1 96.56 74 TRP B CA 1
ATOM 2206 C C . TRP B 1 74 ? -3.125 18.734 7.723 1 96.56 74 TRP B C 1
ATOM 2208 O O . TRP B 1 74 ? -4.262 18.266 7.641 1 96.56 74 TRP B O 1
ATOM 2218 N N . LEU B 1 75 ? -2.773 19.766 8.492 1 97.75 75 LEU B N 1
ATOM 2219 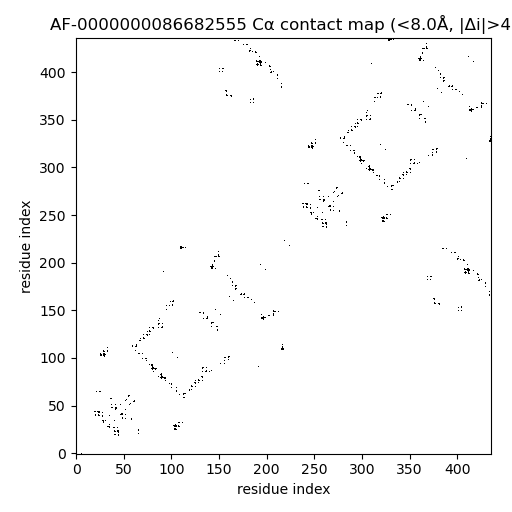C CA . LEU B 1 75 ? -3.812 20.438 9.266 1 97.75 75 LEU B CA 1
ATOM 2220 C C . LEU B 1 75 ? -4.887 21.016 8.359 1 97.75 75 LEU B C 1
ATOM 2222 O O . LEU B 1 75 ? -6.082 20.844 8.609 1 97.75 75 LEU B O 1
ATOM 2226 N N . ALA B 1 76 ? -4.449 21.672 7.289 1 98.12 76 ALA B N 1
ATOM 2227 C CA . ALA B 1 76 ? -5.387 22.25 6.332 1 98.12 76 ALA B CA 1
ATOM 2228 C C . ALA B 1 76 ? -6.266 21.172 5.703 1 98.12 76 ALA B C 1
ATOM 2230 O O . ALA B 1 76 ? -7.461 21.375 5.488 1 98.12 76 ALA B O 1
ATOM 2231 N N . ALA B 1 77 ? -5.711 20.047 5.398 1 98.31 77 ALA B N 1
ATOM 2232 C CA . ALA B 1 77 ? -6.469 18.938 4.824 1 98.31 77 ALA B CA 1
ATOM 2233 C C . ALA B 1 77 ? -7.531 18.438 5.797 1 98.31 77 ALA B C 1
ATOM 2235 O O . ALA B 1 77 ? -8.664 18.172 5.395 1 98.31 77 ALA B O 1
ATOM 2236 N N . ALA B 1 78 ? -7.137 18.281 7.035 1 98.56 78 ALA B N 1
ATOM 2237 C CA . ALA B 1 78 ? -8.086 17.828 8.047 1 98.56 78 ALA B CA 1
ATOM 2238 C C . ALA B 1 78 ? -9.219 18.844 8.227 1 98.56 78 ALA B C 1
ATOM 2240 O O . ALA B 1 78 ? -10.391 18.453 8.297 1 98.56 78 ALA B O 1
ATOM 2241 N N . GLU B 1 79 ? -8.852 20.109 8.305 1 98.62 79 GLU B N 1
ATOM 2242 C CA . GLU B 1 79 ? -9.852 21.172 8.469 1 98.62 79 GLU B CA 1
ATOM 2243 C C . GLU B 1 79 ? -10.781 21.234 7.258 1 98.62 79 GLU B C 1
ATOM 2245 O O . GLU B 1 79 ? -11.992 21.406 7.41 1 98.62 79 GLU B O 1
ATOM 2250 N N . ALA B 1 80 ? -10.242 21.125 6.043 1 98.69 80 ALA B N 1
ATOM 2251 C CA . ALA B 1 80 ? -11.062 21.078 4.836 1 98.69 80 ALA B CA 1
ATOM 2252 C C . ALA B 1 80 ? -12.008 19.875 4.863 1 98.69 80 ALA B C 1
ATOM 2254 O O . ALA B 1 80 ? -13.156 19.984 4.43 1 98.69 80 ALA B O 1
ATOM 2255 N N . GLY B 1 81 ? -11.5 18.719 5.352 1 98.69 81 GLY B N 1
ATOM 2256 C CA . GLY B 1 81 ? -12.359 17.562 5.52 1 98.69 81 GLY B CA 1
ATOM 2257 C C . GLY B 1 81 ? -13.516 17.812 6.465 1 98.69 81 GLY B C 1
ATOM 2258 O O . GLY B 1 81 ? -14.648 17.406 6.188 1 98.69 81 GLY B O 1
ATOM 2259 N N . LEU B 1 82 ? -13.242 18.469 7.555 1 98.5 82 LEU B N 1
ATOM 2260 C CA . LEU B 1 82 ? -14.258 18.766 8.562 1 98.5 82 LEU B CA 1
ATOM 2261 C C . LEU B 1 82 ? -15.289 19.75 8.023 1 98.5 82 LEU B C 1
ATOM 2263 O O . LEU B 1 82 ? -16.406 19.828 8.539 1 98.5 82 LEU B O 1
ATOM 2267 N N . ALA B 1 83 ? -14.922 20.516 6.984 1 98.56 83 ALA B N 1
ATOM 2268 C CA . ALA B 1 83 ? -15.812 21.531 6.418 1 98.56 83 ALA B CA 1
ATOM 2269 C C . ALA B 1 83 ? -16.812 20.922 5.457 1 98.56 83 ALA B C 1
ATOM 2271 O O . ALA B 1 83 ? -17.797 21.562 5.074 1 98.56 83 ALA B O 1
ATOM 2272 N N . HIS B 1 84 ? -16.594 19.672 5.055 1 98.56 84 HIS B N 1
ATOM 2273 C CA . HIS B 1 84 ? -17.562 18.984 4.215 1 98.56 84 HIS B CA 1
ATOM 2274 C C . HIS B 1 84 ? -18.859 18.688 4.98 1 98.56 84 HIS B C 1
ATOM 2276 O O . HIS B 1 84 ? -18.812 18.328 6.156 1 98.56 84 HIS B O 1
ATOM 2282 N N . ASP B 1 85 ? -19.938 18.828 4.359 1 98.25 85 ASP B N 1
ATOM 2283 C CA . ASP B 1 85 ? -21.203 18.5 4.988 1 98.25 85 ASP B CA 1
ATOM 2284 C C . ASP B 1 85 ? -21.312 17 5.234 1 98.25 85 ASP B C 1
ATOM 2286 O O . ASP B 1 85 ? -21.75 16.562 6.309 1 98.25 85 ASP B O 1
ATOM 2290 N N . ASP B 1 86 ? -20.984 16.234 4.262 1 98.44 86 ASP B N 1
ATOM 2291 C CA . ASP B 1 86 ? -21.047 14.773 4.367 1 98.44 86 ASP B CA 1
ATOM 2292 C C . ASP B 1 86 ? -19.812 14.219 5.062 1 98.44 86 ASP B C 1
ATOM 2294 O O . ASP B 1 86 ? -18.688 14.414 4.59 1 98.44 86 ASP B O 1
ATOM 2298 N N . PRO B 1 87 ? -19.984 13.523 6.172 1 98.62 87 PRO B N 1
ATOM 2299 C CA . PRO B 1 87 ? -18.828 13.031 6.945 1 98.62 87 PRO B CA 1
ATOM 2300 C C . PRO B 1 87 ? -17.938 12.094 6.141 1 98.62 87 PRO B C 1
ATOM 2302 O O . PRO B 1 87 ? -16.719 12.117 6.309 1 98.62 87 PRO B O 1
ATOM 2305 N N . TRP B 1 88 ? -18.531 11.305 5.258 1 98.5 88 TRP B N 1
ATOM 2306 C CA . TRP B 1 88 ? -17.719 10.422 4.438 1 98.5 88 TRP B CA 1
ATOM 2307 C C . TRP B 1 88 ? -16.875 11.219 3.441 1 98.5 88 TRP B C 1
ATOM 2309 O O . TRP B 1 88 ? -15.688 10.969 3.287 1 98.5 88 TRP B O 1
ATOM 2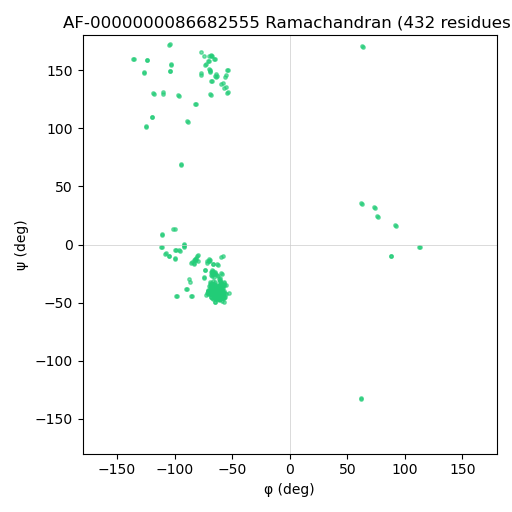319 N N . ASP B 1 89 ? -17.531 12.188 2.793 1 98.5 89 ASP B N 1
ATOM 2320 C CA . ASP B 1 89 ? -16.812 13 1.819 1 98.5 89 ASP B CA 1
ATOM 2321 C C . ASP B 1 89 ? -15.648 13.727 2.471 1 98.5 89 ASP B C 1
ATOM 2323 O O . ASP B 1 89 ? -14.586 13.867 1.865 1 98.5 89 ASP B O 1
ATOM 2327 N N . GLY B 1 90 ? -15.867 14.18 3.701 1 98.81 90 GLY B N 1
ATOM 2328 C CA . GLY B 1 90 ? -14.805 14.836 4.453 1 98.81 90 GLY B CA 1
ATOM 2329 C C . GLY B 1 90 ? -13.641 13.914 4.75 1 98.81 90 GLY B C 1
ATOM 2330 O O . GLY B 1 90 ? -12.477 14.289 4.559 1 98.81 90 GLY B O 1
ATOM 2331 N N . LEU B 1 91 ? -13.922 12.68 5.18 1 98.81 91 LEU B N 1
ATOM 2332 C CA . LEU B 1 91 ? -12.891 11.695 5.484 1 98.81 91 LEU B CA 1
ATOM 2333 C C . LEU B 1 91 ? -12.125 11.305 4.223 1 98.81 91 LEU B C 1
ATOM 2335 O O . LEU B 1 91 ? -10.891 11.266 4.227 1 98.81 91 LEU B O 1
ATOM 2339 N N . ALA B 1 92 ? -12.859 11.062 3.125 1 98.69 92 ALA B N 1
ATOM 2340 C CA . ALA B 1 92 ? -12.258 10.688 1.848 1 98.69 92 ALA B CA 1
ATOM 2341 C C . ALA B 1 92 ? -11.367 11.805 1.311 1 98.69 92 ALA B C 1
ATOM 2343 O O . ALA B 1 92 ? -10.297 11.539 0.755 1 98.69 92 ALA B O 1
ATOM 2344 N N . HIS B 1 93 ? -11.797 13.023 1.491 1 98.69 93 HIS B N 1
ATOM 2345 C CA . HIS B 1 93 ? -10.992 14.172 1.106 1 98.69 93 HIS B CA 1
ATOM 2346 C C . HIS B 1 93 ? -9.656 14.18 1.833 1 98.69 93 HIS B C 1
ATOM 2348 O O . HIS B 1 93 ? -8.602 14.367 1.211 1 98.69 93 HIS B O 1
ATOM 2354 N N . TYR B 1 94 ? -9.758 13.938 3.168 1 98.81 94 TYR B N 1
ATOM 2355 C CA . TYR B 1 94 ? -8.539 13.938 3.973 1 98.81 94 TYR B CA 1
ATOM 2356 C C . TYR B 1 94 ? -7.578 12.852 3.508 1 98.81 94 TYR B C 1
ATOM 2358 O O . TYR B 1 94 ? -6.375 13.086 3.395 1 98.81 94 TYR B O 1
ATOM 2366 N N . VAL B 1 95 ? -8.07 11.648 3.168 1 98.69 95 VAL B N 1
ATOM 2367 C CA . VAL B 1 95 ? -7.234 10.531 2.732 1 98.69 95 VAL B CA 1
ATOM 2368 C C . VAL B 1 95 ? -6.562 10.875 1.406 1 98.69 95 VAL B C 1
ATOM 2370 O O . VAL B 1 95 ? -5.344 10.742 1.268 1 98.69 95 VAL B O 1
ATOM 2373 N N . ARG B 1 96 ? -7.297 11.398 0.488 1 98.19 96 ARG B N 1
ATOM 2374 C CA . ARG B 1 96 ? -6.75 11.727 -0.825 1 98.19 96 ARG B CA 1
ATOM 2375 C C . ARG B 1 96 ? -5.73 12.852 -0.726 1 98.19 96 ARG B C 1
ATOM 2377 O O . ARG B 1 96 ? -4.664 12.789 -1.342 1 98.19 96 ARG B O 1
ATOM 2384 N N . ALA B 1 97 ? -6.059 13.867 0.059 1 97.56 97 ALA B N 1
ATOM 2385 C CA . ALA B 1 97 ? -5.117 14.969 0.284 1 97.56 97 ALA B CA 1
ATOM 2386 C C . ALA B 1 97 ? -3.844 14.461 0.957 1 97.56 97 ALA B C 1
ATOM 2388 O O . ALA B 1 97 ? -2.742 14.906 0.618 1 97.56 97 ALA B O 1
ATOM 2389 N N . GLY B 1 98 ? -4.008 13.586 1.917 1 96.88 98 GLY B N 1
ATOM 2390 C CA . GLY B 1 98 ? -2.863 13.016 2.613 1 96.88 98 GLY B CA 1
ATOM 2391 C C . GLY B 1 98 ? -1.931 12.242 1.7 1 96.88 98 GLY B C 1
ATOM 2392 O O . GLY B 1 98 ? -0.708 12.336 1.831 1 96.88 98 GLY B O 1
ATOM 2393 N N . ILE B 1 99 ? -2.486 11.492 0.777 1 96.25 99 ILE B N 1
ATOM 2394 C CA . ILE B 1 99 ? -1.696 10.758 -0.202 1 96.25 99 ILE B CA 1
ATOM 2395 C C . ILE B 1 99 ? -0.863 11.727 -1.034 1 96.25 99 ILE B C 1
ATOM 2397 O O . ILE B 1 99 ? 0.33 11.508 -1.249 1 96.25 99 ILE B O 1
ATOM 2401 N N . ASP B 1 100 ? -1.438 12.805 -1.398 1 92.62 100 ASP B N 1
ATOM 2402 C CA . ASP B 1 100 ? -0.748 13.828 -2.184 1 92.62 100 ASP B CA 1
ATOM 2403 C C . ASP B 1 100 ? 0.348 14.5 -1.363 1 92.62 100 ASP B C 1
ATOM 2405 O O . ASP B 1 100 ? 1.456 14.719 -1.857 1 92.62 100 ASP B O 1
ATOM 2409 N N . ILE B 1 101 ? 0.078 14.82 -0.121 1 89.62 101 ILE B N 1
ATOM 2410 C CA . ILE B 1 101 ? 1.021 15.477 0.78 1 89.62 101 ILE B CA 1
ATOM 2411 C C . ILE B 1 101 ? 2.211 14.555 1.038 1 89.62 101 ILE B C 1
ATOM 2413 O O . ILE B 1 101 ? 3.359 15 1.054 1 89.62 101 ILE B O 1
ATOM 2417 N N . GLY B 1 102 ? 1.945 13.258 1.204 1 84.19 102 GLY B N 1
ATOM 2418 C CA . GLY B 1 102 ? 2.963 12.281 1.559 1 84.19 102 GLY B CA 1
ATOM 2419 C C . GLY B 1 102 ? 3.973 12.039 0.453 1 84.19 102 GLY B C 1
ATOM 2420 O O . GLY B 1 102 ? 5.086 11.578 0.71 1 84.19 102 GLY B O 1
ATOM 2421 N N . GLN B 1 103 ? 3.58 12.25 -0.662 1 72.81 103 GLN B N 1
ATOM 2422 C CA . GLN B 1 103 ? 4.512 12.109 -1.776 1 72.81 103 GLN B CA 1
ATOM 2423 C C . GLN B 1 103 ? 5.699 13.055 -1.625 1 72.81 103 GLN B C 1
ATOM 2425 O O . GLN B 1 103 ? 6.75 12.844 -2.23 1 72.81 103 GLN B O 1
ATOM 2430 N N . GLY B 1 104 ? 5.59 13.93 -0.719 1 67.06 104 GLY B N 1
ATOM 2431 C CA . GLY B 1 104 ? 6.625 14.93 -0.498 1 67.06 104 GLY B CA 1
ATOM 2432 C C . GLY B 1 104 ? 7.789 14.406 0.322 1 67.06 104 GLY B C 1
ATOM 2433 O O . GLY B 1 104 ? 8.812 15.086 0.449 1 67.06 104 GLY B O 1
ATOM 2434 N N . GLY B 1 105 ? 7.629 13.297 0.889 1 72 105 GLY B N 1
ATOM 2435 C CA . GLY B 1 105 ? 8.828 12.602 1.338 1 72 105 GLY B CA 1
ATOM 2436 C C . GLY B 1 105 ? 9.203 12.93 2.77 1 72 105 GLY B C 1
ATOM 2437 O O . GLY B 1 105 ? 10.352 12.734 3.174 1 72 105 GLY B O 1
ATOM 2438 N N . LEU B 1 106 ? 8.367 13.461 3.529 1 82.5 106 LEU B N 1
ATOM 2439 C CA . LEU B 1 106 ? 8.758 13.844 4.883 1 82.5 106 LEU B CA 1
ATOM 2440 C C . LEU B 1 106 ? 9.219 12.625 5.68 1 82.5 106 LEU B C 1
ATOM 2442 O O . LEU B 1 106 ? 10.094 12.734 6.539 1 82.5 106 LEU B O 1
ATOM 2446 N N . GLY B 1 107 ? 8.641 11.523 5.359 1 83.25 107 GLY B N 1
ATOM 2447 C CA . GLY B 1 107 ? 9.062 10.297 6.012 1 83.25 107 GLY B CA 1
ATOM 2448 C C . GLY B 1 107 ? 10.531 9.984 5.793 1 83.25 107 GLY B C 1
ATOM 2449 O O . GLY B 1 107 ? 11.172 9.359 6.645 1 83.25 107 GLY B O 1
ATOM 2450 N N . ALA B 1 108 ? 11.016 10.492 4.758 1 82.88 108 ALA B N 1
ATOM 2451 C CA . ALA B 1 108 ? 12.398 10.188 4.375 1 82.88 108 ALA B CA 1
ATOM 2452 C C . ALA B 1 108 ? 13.383 10.914 5.285 1 82.88 108 ALA B C 1
ATOM 2454 O O . ALA B 1 108 ? 14.547 10.5 5.398 1 82.88 108 ALA B O 1
ATOM 2455 N N . ILE B 1 109 ? 12.953 11.984 5.922 1 88.06 109 ILE B N 1
ATOM 2456 C CA . ILE B 1 109 ? 13.883 12.719 6.77 1 88.06 109 ILE B CA 1
ATOM 2457 C C . ILE B 1 109 ? 13.492 12.555 8.234 1 88.06 109 ILE B C 1
ATOM 2459 O O . ILE B 1 109 ? 14.023 13.242 9.109 1 88.06 109 ILE B O 1
ATOM 2463 N N . ALA B 1 110 ? 12.586 11.695 8.438 1 87.69 110 ALA B N 1
ATOM 2464 C CA . ALA B 1 110 ? 12.219 11.375 9.812 1 87.69 110 ALA B CA 1
ATOM 2465 C C . ALA B 1 110 ? 13.43 10.891 10.609 1 87.69 110 ALA B C 1
ATOM 2467 O O . ALA B 1 110 ? 14.211 10.062 10.125 1 87.69 110 ALA B O 1
ATOM 2468 N N . GLY B 1 111 ? 13.57 11.414 11.82 1 86.56 111 GLY B N 1
ATOM 2469 C CA . GLY B 1 111 ? 14.672 11.016 12.68 1 86.56 111 GLY B CA 1
ATOM 2470 C C . GLY B 1 111 ? 15.922 11.852 12.461 1 86.56 111 GLY B C 1
ATOM 2471 O O . GLY B 1 111 ? 16.922 11.688 13.172 1 86.56 111 GLY B O 1
ATOM 2472 N N . THR B 1 112 ? 15.859 12.641 11.406 1 86.5 112 THR B N 1
ATOM 2473 C CA . THR B 1 112 ? 17.031 13.461 11.117 1 86.5 112 THR B CA 1
ATOM 2474 C C . THR B 1 112 ? 16.781 14.914 11.508 1 86.5 112 THR B C 1
ATOM 2476 O O . THR B 1 112 ? 17.703 15.734 11.469 1 86.5 112 THR B O 1
ATOM 2479 N N . VAL B 1 113 ? 15.57 15.242 11.82 1 91.19 113 VAL B N 1
ATOM 2480 C CA . VAL B 1 113 ? 15.164 16.594 12.164 1 91.19 113 VAL B CA 1
ATOM 2481 C C . VAL B 1 113 ? 14.82 16.688 13.648 1 91.19 113 VAL B C 1
ATOM 2483 O O . VAL B 1 113 ? 14.07 15.844 14.164 1 91.19 113 VAL B O 1
ATOM 2486 N N . GLU B 1 114 ? 15.406 17.672 14.266 1 92.94 114 GLU B N 1
ATOM 2487 C CA . GLU B 1 114 ? 15 17.922 15.648 1 92.94 114 GLU B CA 1
ATOM 2488 C C . GLU B 1 114 ? 13.562 18.438 15.711 1 92.94 114 GLU B C 1
ATOM 2490 O O . GLU B 1 114 ? 13.219 19.406 15.039 1 92.94 114 GLU B O 1
ATOM 2495 N N . ILE B 1 115 ? 12.812 17.781 16.531 1 94.31 115 ILE B N 1
ATOM 2496 C CA . ILE B 1 115 ? 11.438 18.219 16.734 1 94.31 115 ILE B CA 1
ATOM 2497 C C . ILE B 1 115 ? 11.367 19.25 17.844 1 94.31 115 ILE B C 1
ATOM 2499 O O . ILE B 1 115 ? 11.445 18.906 19.031 1 94.31 115 ILE B O 1
ATOM 2503 N N . THR B 1 116 ? 11.188 20.516 17.484 1 95.12 116 THR B N 1
ATOM 2504 C CA . THR B 1 116 ? 11.086 21.609 18.438 1 95.12 116 THR B CA 1
ATOM 2505 C C . THR B 1 116 ? 9.727 21.594 19.125 1 95.12 116 THR B C 1
ATOM 2507 O O . THR B 1 116 ? 8.789 20.938 18.656 1 95.12 116 THR B O 1
ATOM 2510 N N . PRO B 1 117 ? 9.594 22.25 20.219 1 96.25 117 PRO B N 1
ATOM 2511 C CA . PRO B 1 117 ? 8.289 22.359 20.875 1 96.25 117 PRO B CA 1
ATOM 2512 C C . PRO B 1 117 ? 7.215 22.922 19.953 1 96.25 117 PRO B C 1
ATOM 2514 O O . PRO B 1 117 ? 6.051 22.516 20.016 1 96.25 117 PRO B O 1
ATOM 2517 N N . GLU B 1 118 ? 7.621 23.828 19.109 1 95.88 118 GLU B N 1
ATOM 2518 C CA . GLU B 1 118 ? 6.684 24.422 18.156 1 95.88 118 GLU B CA 1
ATOM 2519 C C . GLU B 1 118 ? 6.184 23.391 17.156 1 95.88 118 GLU B C 1
ATOM 2521 O O . GLU B 1 118 ? 4.992 23.344 16.844 1 95.88 118 GLU B O 1
ATOM 2526 N N . LEU B 1 119 ? 7.074 22.609 16.656 1 95.19 119 LEU B N 1
ATOM 2527 C CA . LEU B 1 119 ? 6.691 21.562 15.719 1 95.19 119 LEU B CA 1
ATOM 2528 C C . LEU B 1 119 ? 5.801 20.531 16.406 1 95.19 119 LEU B C 1
ATOM 2530 O O . LEU B 1 119 ? 4.824 20.062 15.82 1 95.19 119 LEU B O 1
ATOM 2534 N N . ALA B 1 120 ? 6.125 20.219 17.625 1 95.25 120 ALA B N 1
ATOM 2535 C CA . ALA B 1 120 ? 5.332 19.266 18.391 1 95.25 120 ALA B CA 1
ATOM 2536 C C . ALA B 1 120 ? 3.916 19.781 18.625 1 95.25 120 ALA B C 1
ATOM 2538 O O . ALA B 1 120 ? 2.945 19.031 18.547 1 95.25 120 ALA B O 1
ATOM 2539 N N . ALA B 1 121 ? 3.84 21.047 18.953 1 96.75 121 ALA B N 1
ATOM 2540 C CA . ALA B 1 121 ? 2.533 21.672 19.172 1 96.75 121 ALA B CA 1
ATOM 2541 C C . ALA B 1 121 ? 1.698 21.641 17.906 1 96.75 121 ALA B C 1
ATOM 2543 O O . ALA B 1 121 ? 0.49 21.391 17.938 1 96.75 121 ALA B O 1
ATOM 2544 N N . LYS B 1 122 ? 2.32 21.922 16.781 1 95.81 122 LYS B N 1
ATOM 2545 C CA . LYS B 1 122 ? 1.63 21.875 15.492 1 95.81 122 LYS B CA 1
ATOM 2546 C C . LYS B 1 122 ? 1.156 20.453 15.18 1 95.81 122 LYS B C 1
ATOM 2548 O O . LYS B 1 122 ? 0.052 20.266 14.664 1 95.81 122 LYS B O 1
ATOM 2553 N N . ASN B 1 123 ? 1.994 19.484 15.43 1 95.31 123 ASN B N 1
ATOM 2554 C CA . ASN B 1 123 ? 1.602 18.094 15.234 1 95.31 123 ASN B CA 1
ATOM 2555 C C . ASN B 1 123 ? 0.383 17.734 16.078 1 95.31 123 ASN B C 1
ATOM 2557 O O . ASN B 1 123 ? -0.528 17.047 15.602 1 95.31 123 ASN B O 1
ATOM 2561 N N . ARG B 1 124 ? 0.368 18.188 17.312 1 96.38 124 ARG B N 1
ATOM 2562 C CA . ARG B 1 124 ? -0.759 17.922 18.203 1 96.38 124 ARG B CA 1
ATOM 2563 C C . ARG B 1 124 ? -2.043 18.531 17.656 1 96.38 124 ARG B C 1
ATOM 2565 O O . ARG B 1 124 ? -3.113 17.938 17.75 1 96.38 124 ARG B O 1
ATOM 2572 N N . ARG B 1 125 ? -1.928 19.734 17.141 1 97.5 125 ARG B N 1
ATOM 2573 C CA . ARG B 1 125 ? -3.09 20.391 16.547 1 97.5 125 ARG B CA 1
ATOM 2574 C C . ARG B 1 125 ? -3.615 19.594 15.352 1 97.5 125 ARG B C 1
ATOM 2576 O O . ARG B 1 125 ? -4.828 19.438 15.188 1 97.5 125 ARG B O 1
ATOM 2583 N N . THR B 1 126 ? -2.697 19.125 14.57 1 96.62 126 THR B N 1
ATOM 2584 C CA . THR B 1 126 ? -3.076 18.297 13.43 1 96.62 126 THR B CA 1
ATOM 2585 C C . THR B 1 126 ? -3.77 17.031 13.883 1 96.62 126 THR B C 1
ATOM 2587 O O . THR B 1 126 ? -4.84 16.672 13.383 1 96.62 126 THR B O 1
ATOM 2590 N N . ASP B 1 127 ? -3.211 16.359 14.867 1 96.75 127 ASP B N 1
ATOM 2591 C CA . ASP B 1 127 ? -3.779 15.117 15.391 1 96.75 127 ASP B CA 1
ATOM 2592 C C . ASP B 1 127 ? -5.188 15.352 15.938 1 96.75 127 ASP B C 1
ATOM 2594 O O . ASP B 1 127 ? -6.082 14.523 15.734 1 96.75 127 ASP B O 1
ATOM 2598 N N . THR B 1 128 ? -5.336 16.453 16.594 1 98.19 128 THR B N 1
ATOM 2599 C CA . THR B 1 128 ? -6.637 16.781 17.172 1 98.19 128 THR B CA 1
ATOM 2600 C C . THR B 1 128 ? -7.68 16.969 16.078 1 98.19 128 THR B C 1
ATOM 2602 O O . THR B 1 128 ? -8.812 16.5 16.203 1 98.19 128 THR B O 1
ATOM 2605 N N . ALA B 1 129 ? -7.309 17.688 15.023 1 98.56 129 ALA B N 1
ATOM 2606 C CA . ALA B 1 129 ? -8.219 17.891 13.906 1 98.56 129 ALA B CA 1
ATOM 2607 C C . ALA B 1 129 ? -8.578 16.562 13.234 1 98.56 129 ALA B C 1
ATOM 2609 O O . ALA B 1 129 ? -9.727 16.328 12.867 1 98.56 129 ALA B O 1
ATOM 2610 N N . VAL B 1 130 ? -7.676 15.664 13.117 1 98.56 130 VAL B N 1
ATOM 2611 C CA . VAL B 1 130 ? -7.918 14.359 12.5 1 98.56 130 VAL B CA 1
ATOM 2612 C C . VAL B 1 130 ? -8.805 13.516 13.414 1 98.56 130 VAL B C 1
ATOM 2614 O O . VAL B 1 130 ? -9.695 12.805 12.945 1 98.56 130 VAL B O 1
ATOM 2617 N N . ASP B 1 131 ? -8.531 13.594 14.695 1 98.56 131 ASP B N 1
ATOM 2618 C CA . ASP B 1 131 ? -9.375 12.883 15.648 1 98.56 131 ASP B CA 1
ATOM 2619 C C . ASP B 1 131 ? -10.836 13.328 15.523 1 98.56 131 ASP B C 1
ATOM 2621 O O . ASP B 1 131 ? -11.75 12.508 15.586 1 98.56 131 ASP B O 1
ATOM 2625 N N . ALA B 1 132 ? -11 14.602 15.352 1 98.81 132 ALA B N 1
ATOM 2626 C CA . ALA B 1 132 ? -12.352 15.125 15.18 1 98.81 132 ALA B CA 1
ATOM 2627 C C . ALA B 1 132 ? -12.984 14.602 13.898 1 98.81 132 ALA B C 1
ATOM 2629 O O . ALA B 1 132 ? -14.172 14.273 13.867 1 98.81 132 ALA B O 1
ATOM 2630 N N . LEU B 1 133 ? -12.234 14.586 12.852 1 98.69 133 LEU B N 1
ATOM 2631 C CA . LEU B 1 133 ? -12.688 14.062 11.57 1 98.69 133 LEU B CA 1
ATOM 2632 C C . LEU B 1 133 ? -13.133 12.609 11.695 1 98.69 133 LEU B C 1
ATOM 2634 O O . LEU B 1 133 ? -14.203 12.242 11.195 1 98.69 133 LEU B O 1
ATOM 2638 N N . ILE B 1 134 ? -12.367 11.758 12.367 1 98.69 134 ILE B N 1
ATOM 2639 C CA . ILE B 1 134 ? -12.641 10.336 12.57 1 98.69 134 ILE B CA 1
ATOM 2640 C C . ILE B 1 134 ? -13.867 10.172 13.477 1 98.69 134 ILE B C 1
ATOM 2642 O O . ILE B 1 134 ? -14.75 9.367 13.188 1 98.69 134 ILE B O 1
ATOM 2646 N N . ALA B 1 135 ? -13.898 10.992 14.523 1 98.75 135 ALA B N 1
ATOM 2647 C CA . ALA B 1 135 ? -15.023 10.93 15.453 1 98.75 135 ALA B CA 1
ATOM 2648 C C . ALA B 1 135 ? -16.344 11.242 14.742 1 98.75 135 ALA B C 1
ATOM 2650 O O . ALA B 1 135 ? -17.344 10.578 14.969 1 98.75 135 ALA B O 1
ATOM 2651 N N . ARG B 1 136 ? -16.328 12.219 13.914 1 98.75 136 ARG B N 1
ATOM 2652 C CA . ARG B 1 136 ? -17.516 12.602 13.148 1 98.75 136 ARG B CA 1
ATOM 2653 C C . ARG B 1 136 ? -17.953 11.469 12.219 1 98.75 136 ARG B C 1
ATOM 2655 O O . ARG B 1 136 ? -19.141 11.18 12.102 1 98.75 136 ARG B O 1
ATOM 2662 N N . ALA B 1 137 ? -17 10.852 11.555 1 98.81 137 ALA B N 1
ATOM 2663 C CA . ALA B 1 137 ? -17.312 9.742 10.648 1 98.81 137 ALA B CA 1
ATOM 2664 C C . ALA B 1 137 ? -17.844 8.539 11.414 1 98.81 137 ALA B C 1
ATOM 2666 O O . ALA B 1 137 ? -18.766 7.863 10.953 1 98.81 137 ALA B O 1
ATOM 2667 N N . HIS B 1 138 ? -17.266 8.25 12.609 1 98.75 138 HIS B N 1
ATOM 2668 C CA . HIS B 1 138 ? -17.766 7.195 13.477 1 98.75 138 HIS B CA 1
ATOM 2669 C C . HIS B 1 138 ? -19.188 7.484 13.922 1 98.75 138 HIS B C 1
ATOM 2671 O O . HIS B 1 138 ? -20.062 6.613 13.836 1 98.75 138 HIS B O 1
ATOM 2677 N N . ALA B 1 139 ? -19.406 8.688 14.359 1 98.62 139 ALA B N 1
ATOM 2678 C CA . ALA B 1 139 ? -20.719 9.086 14.867 1 98.62 139 ALA B CA 1
ATOM 2679 C C . ALA B 1 139 ? -21.797 8.984 13.781 1 98.62 139 ALA B C 1
ATOM 2681 O O . ALA B 1 139 ? -22.938 8.625 14.062 1 98.62 139 ALA B O 1
ATOM 2682 N N . ALA B 1 140 ? -21.406 9.305 12.547 1 98.56 140 ALA B N 1
ATOM 2683 C CA . ALA B 1 140 ? -22.344 9.266 11.414 1 98.56 140 ALA B CA 1
ATOM 2684 C C . ALA B 1 140 ? -22.516 7.844 10.898 1 98.56 140 ALA B C 1
ATOM 2686 O O . ALA B 1 140 ? -23.344 7.594 10.016 1 98.56 140 ALA B O 1
ATOM 2687 N N . GLY B 1 141 ? -21.719 6.891 11.344 1 98.25 141 GLY B N 1
ATOM 2688 C CA . GLY B 1 141 ? -21.828 5.492 10.953 1 98.25 141 GLY B CA 1
ATOM 2689 C C . GLY B 1 141 ? -21.281 5.219 9.562 1 98.25 141 GLY B C 1
ATOM 2690 O O . GLY B 1 141 ? -21.688 4.258 8.906 1 98.25 141 GLY B O 1
ATOM 2691 N N . VAL B 1 142 ? -20.391 6.07 9.109 1 98.06 142 VAL B N 1
ATOM 2692 C CA . VAL B 1 142 ? -19.922 5.926 7.734 1 98.06 142 VAL B CA 1
ATOM 2693 C C . VAL B 1 142 ? -18.484 5.395 7.73 1 98.06 142 VAL B C 1
ATOM 2695 O O . VAL B 1 142 ? -17.938 5.078 6.676 1 98.06 142 VAL B O 1
ATOM 2698 N N . LEU B 1 143 ? -17.875 5.293 8.867 1 98.56 143 LEU B N 1
ATOM 2699 C CA . LEU B 1 143 ? -16.578 4.672 9.078 1 98.56 143 LEU B CA 1
ATOM 2700 C C . LEU B 1 143 ? -16.688 3.486 10.031 1 98.56 143 LEU B C 1
ATOM 2702 O O . LEU B 1 143 ? -17.344 3.578 11.062 1 98.56 143 LEU B O 1
ATOM 2706 N N . ARG B 1 144 ? -16.109 2.377 9.586 1 98.38 144 ARG B N 1
ATOM 2707 C CA . ARG B 1 144 ? -16.109 1.229 10.484 1 98.38 144 ARG B CA 1
ATOM 2708 C C . ARG B 1 144 ? -15.516 1.594 11.836 1 98.38 144 ARG B C 1
ATOM 2710 O O . ARG B 1 144 ? -14.57 2.379 11.914 1 98.38 144 ARG B O 1
ATOM 2717 N N . THR B 1 145 ? -15.914 0.979 12.938 1 97.5 145 THR B N 1
ATOM 2718 C CA . THR B 1 145 ? -15.656 1.44 14.297 1 97.5 145 THR B CA 1
ATOM 2719 C C . THR B 1 145 ? -14.273 1.005 14.766 1 97.5 145 THR B C 1
ATOM 2721 O O . THR B 1 145 ? -13.734 1.554 15.727 1 97.5 145 THR B O 1
ATOM 2724 N N . ASP B 1 146 ? -13.656 0.046 14.07 1 98.12 146 ASP B N 1
ATOM 2725 C CA . ASP B 1 146 ? -12.406 -0.523 14.562 1 98.12 146 ASP B CA 1
ATOM 2726 C C . ASP B 1 146 ? -11.211 0.071 13.828 1 98.12 146 ASP B C 1
ATOM 2728 O O . ASP B 1 146 ? -10.102 -0.464 13.898 1 98.12 146 ASP B O 1
ATOM 2732 N N . VAL B 1 147 ? -11.414 1.145 13.102 1 98.44 147 VAL B N 1
ATOM 2733 C CA . VAL B 1 147 ? -10.328 1.899 12.492 1 98.44 147 VAL B CA 1
ATOM 2734 C C . VAL B 1 147 ? -9.953 3.082 13.383 1 98.44 147 VAL B C 1
ATOM 2736 O O . VAL B 1 147 ? -10.828 3.844 13.812 1 98.44 147 VAL B O 1
ATOM 2739 N N . THR B 1 148 ? -8.711 3.229 13.711 1 98.25 148 THR B N 1
ATOM 2740 C CA . THR B 1 148 ? -8.188 4.328 14.516 1 98.25 148 THR B CA 1
ATOM 2741 C C . THR B 1 148 ? -7.453 5.34 13.641 1 98.25 148 THR B C 1
ATOM 2743 O O . THR B 1 148 ? -7.285 5.121 12.438 1 98.25 148 THR B O 1
ATOM 2746 N N . ARG B 1 149 ? -7.066 6.461 14.242 1 97.94 149 ARG B N 1
ATOM 2747 C CA . ARG B 1 149 ? -6.254 7.457 13.547 1 97.94 149 ARG B CA 1
ATOM 2748 C C . ARG B 1 149 ? -4.953 6.844 13.039 1 97.94 149 ARG B C 1
ATOM 2750 O O . ARG B 1 149 ? -4.531 7.121 11.914 1 97.94 149 ARG B O 1
ATOM 2757 N N . ALA B 1 150 ? -4.344 5.977 13.852 1 97.62 150 ALA B N 1
ATOM 2758 C CA . ALA B 1 150 ? -3.1 5.324 13.453 1 97.62 150 ALA B CA 1
ATOM 2759 C C . ALA B 1 150 ? -3.312 4.449 12.227 1 97.62 150 ALA B C 1
ATOM 2761 O O . ALA B 1 150 ? -2.494 4.457 11.305 1 97.62 150 ALA B O 1
ATOM 2762 N N . ASP B 1 151 ? -4.406 3.709 12.188 1 98.44 151 ASP B N 1
ATOM 2763 C CA . ASP B 1 151 ? -4.738 2.92 11.008 1 98.44 151 ASP B CA 1
ATOM 2764 C C . ASP B 1 151 ? -4.832 3.807 9.766 1 98.44 151 ASP B C 1
ATOM 2766 O O . ASP B 1 151 ? -4.301 3.461 8.703 1 98.44 151 ASP B O 1
ATOM 2770 N N . LEU B 1 152 ? -5.531 4.918 9.953 1 98.44 152 LEU B N 1
ATOM 2771 C CA . LEU B 1 152 ? -5.793 5.816 8.828 1 98.44 152 LEU B CA 1
ATOM 2772 C C . LEU B 1 152 ? -4.488 6.395 8.289 1 98.44 152 LEU B C 1
ATOM 2774 O O . LEU B 1 152 ? -4.27 6.41 7.074 1 98.44 152 LEU B O 1
ATOM 2778 N N . HIS B 1 153 ? -3.637 6.852 9.133 1 96.88 153 HIS B N 1
ATOM 2779 C CA . HIS B 1 153 ? -2.381 7.457 8.711 1 96.88 153 HIS B CA 1
ATOM 2780 C C . HIS B 1 153 ? -1.455 6.422 8.078 1 96.88 153 HIS B C 1
ATOM 2782 O O . HIS B 1 153 ? -0.768 6.707 7.098 1 96.88 153 HIS B O 1
ATOM 2788 N N . LEU B 1 154 ? -1.427 5.207 8.594 1 96.88 154 LEU B N 1
ATOM 2789 C CA . LEU B 1 154 ? -0.609 4.148 8.016 1 96.88 154 LEU B CA 1
ATOM 2790 C C . LEU B 1 154 ? -1.153 3.725 6.652 1 96.88 154 LEU B C 1
ATOM 2792 O O . LEU B 1 154 ? -0.385 3.395 5.746 1 96.88 154 LEU B O 1
ATOM 2796 N N . LEU B 1 155 ? -2.439 3.732 6.547 1 98.19 155 LEU B N 1
ATOM 2797 C CA . LEU B 1 155 ? -3.068 3.443 5.262 1 98.19 155 LEU B CA 1
ATOM 2798 C C . LEU B 1 155 ? -2.686 4.492 4.223 1 98.19 155 LEU B C 1
ATOM 2800 O O . LEU B 1 155 ? -2.336 4.152 3.092 1 98.19 155 LEU B O 1
ATOM 2804 N N . ILE B 1 156 ? -2.758 5.758 4.629 1 97.5 156 ILE B N 1
ATOM 2805 C CA . ILE B 1 156 ? -2.363 6.848 3.744 1 97.5 156 ILE B CA 1
ATOM 2806 C C . ILE B 1 156 ? -0.902 6.684 3.336 1 97.5 156 ILE B C 1
ATOM 2808 O O . ILE B 1 156 ? -0.564 6.793 2.154 1 97.5 156 ILE B O 1
ATOM 2812 N N . GLU B 1 157 ? -0.04 6.402 4.281 1 95.25 157 GLU B N 1
ATOM 2813 C CA . GLU B 1 157 ? 1.376 6.191 3.994 1 95.25 157 GLU B CA 1
ATOM 2814 C C . GLU B 1 157 ? 1.575 5.039 3.014 1 95.25 157 GLU B C 1
ATOM 2816 O O . GLU B 1 157 ? 2.391 5.137 2.094 1 95.25 157 GLU B O 1
ATOM 2821 N N . GLN B 1 158 ? 0.859 3.982 3.178 1 95.81 158 GLN B N 1
ATOM 2822 C CA . GLN B 1 158 ? 0.913 2.824 2.293 1 95.81 158 GLN B CA 1
ATOM 2823 C C . GLN B 1 158 ? 0.602 3.219 0.852 1 95.81 158 GLN B C 1
ATOM 2825 O O . GLN B 1 158 ? 1.169 2.656 -0.088 1 95.81 158 GLN B O 1
ATOM 2830 N N . LEU B 1 159 ? -0.258 4.188 0.69 1 97 159 LEU B N 1
ATOM 2831 C CA . LEU B 1 159 ? -0.76 4.543 -0.633 1 97 159 LEU B CA 1
ATOM 2832 C C . LEU B 1 159 ? 0.048 5.688 -1.232 1 97 159 LEU B C 1
ATOM 2834 O O . LEU B 1 159 ? -0.152 6.055 -2.393 1 97 159 LEU B O 1
ATOM 2838 N N . THR B 1 160 ? 0.95 6.238 -0.47 1 93.69 160 THR B N 1
ATOM 2839 C CA . THR B 1 160 ? 1.666 7.434 -0.898 1 93.69 160 THR B CA 1
ATOM 2840 C C . THR B 1 160 ? 2.555 7.129 -2.102 1 93.69 160 THR B C 1
ATOM 2842 O O . THR B 1 160 ? 2.682 7.953 -3.01 1 93.69 160 THR B O 1
ATOM 2845 N N . LYS B 1 161 ? 3.135 5.98 -2.105 1 89.94 161 LYS B N 1
ATOM 2846 C CA . LYS B 1 161 ? 3.953 5.562 -3.24 1 89.94 161 LYS B CA 1
ATOM 2847 C C . LYS B 1 161 ? 3.217 4.539 -4.102 1 89.94 161 LYS B C 1
ATOM 2849 O O . LYS B 1 161 ? 2.359 3.805 -3.609 1 89.94 161 LYS B O 1
ATOM 2854 N N . SER B 1 162 ? 3.545 4.578 -5.395 1 92.62 162 SER B N 1
ATOM 2855 C CA . SER B 1 162 ? 3.016 3.615 -6.355 1 92.62 162 SER B CA 1
ATOM 2856 C C . SER B 1 162 ? 4.137 2.82 -7.016 1 92.62 162 SER B C 1
ATOM 2858 O O . SER B 1 162 ? 4.871 3.352 -7.852 1 92.62 162 SER B O 1
ATOM 2860 N N . PRO B 1 163 ? 4.223 1.556 -6.684 1 91.12 163 PRO B N 1
ATOM 2861 C CA . PRO B 1 163 ? 5.258 0.741 -7.324 1 91.12 163 PRO B CA 1
ATOM 2862 C C . PRO B 1 163 ? 5.148 0.739 -8.844 1 91.12 163 PRO B C 1
ATOM 2864 O O . PRO B 1 163 ? 6.168 0.757 -9.539 1 91.12 163 PRO B O 1
ATOM 2867 N N . LEU B 1 164 ? 3.926 0.786 -9.328 1 93.25 164 LEU B N 1
ATOM 2868 C CA . LEU B 1 164 ? 3.703 0.785 -10.773 1 93.25 164 LEU B CA 1
ATOM 2869 C C . LEU B 1 164 ? 4.277 2.043 -11.414 1 93.25 164 LEU B C 1
ATOM 2871 O O . LEU B 1 164 ? 5.074 1.959 -12.352 1 93.25 164 LEU B O 1
ATOM 2875 N N . ILE B 1 165 ? 3.969 3.133 -10.891 1 93.69 165 ILE B N 1
ATOM 2876 C CA . ILE B 1 165 ? 4.391 4.406 -11.461 1 93.69 165 ILE B CA 1
ATOM 2877 C C . ILE B 1 165 ? 5.902 4.566 -11.312 1 93.69 165 ILE B C 1
ATOM 2879 O O . ILE B 1 165 ? 6.582 4.996 -12.242 1 93.69 165 ILE B O 1
ATOM 2883 N N . ASP B 1 166 ? 6.391 4.164 -10.117 1 89.12 166 ASP B N 1
ATOM 2884 C CA . ASP B 1 166 ? 7.828 4.234 -9.891 1 89.12 166 ASP B CA 1
ATOM 2885 C C . ASP B 1 166 ? 8.586 3.381 -10.906 1 89.12 166 ASP B C 1
ATOM 2887 O O . ASP B 1 166 ? 9.609 3.809 -11.445 1 89.12 166 ASP B O 1
ATOM 2891 N N . GLN B 1 167 ? 8.086 2.246 -11.141 1 90.38 167 GLN B N 1
ATOM 2892 C CA . GLN B 1 167 ? 8.742 1.335 -12.07 1 90.38 167 GLN B CA 1
ATOM 2893 C C . GLN B 1 167 ? 8.68 1.864 -13.5 1 90.38 167 GLN B C 1
ATOM 2895 O O . GLN B 1 167 ? 9.664 1.801 -14.242 1 90.38 167 GLN B O 1
ATOM 2900 N N . LEU B 1 168 ? 7.555 2.383 -13.914 1 92.94 168 LEU B N 1
ATOM 2901 C CA . LEU B 1 168 ? 7.387 2.926 -15.258 1 92.94 168 LEU B CA 1
ATOM 2902 C C . LEU B 1 168 ? 8.32 4.109 -15.484 1 92.94 168 LEU B C 1
ATOM 2904 O O . LEU B 1 168 ? 8.922 4.234 -16.562 1 92.94 168 LEU B O 1
ATOM 2908 N N . ARG B 1 169 ? 8.477 4.891 -14.469 1 90.25 169 ARG B N 1
ATOM 2909 C CA . ARG B 1 169 ? 9.375 6.027 -14.562 1 90.25 169 ARG B CA 1
ATOM 2910 C C . ARG B 1 169 ? 10.828 5.57 -14.656 1 90.25 169 ARG B C 1
ATOM 2912 O O . ARG B 1 169 ? 11.609 6.105 -15.453 1 90.25 169 ARG B O 1
ATOM 2919 N N . ARG B 1 170 ? 11.164 4.613 -13.891 1 86.56 170 ARG B N 1
ATOM 2920 C CA . ARG B 1 170 ? 12.516 4.059 -13.938 1 86.56 170 ARG B CA 1
ATOM 2921 C C . ARG B 1 170 ? 12.828 3.498 -15.32 1 86.56 170 ARG B C 1
ATOM 2923 O O . ARG B 1 170 ? 13.969 3.582 -15.789 1 86.56 170 ARG B O 1
ATOM 2930 N N . GLN B 1 171 ? 11.859 2.969 -15.953 1 89.12 171 GLN B N 1
ATOM 2931 C CA . GLN B 1 171 ? 12.039 2.342 -17.25 1 89.12 171 GLN B CA 1
ATOM 2932 C C . GLN B 1 171 ? 11.805 3.344 -18.391 1 89.12 171 GLN B C 1
ATOM 2934 O O . GLN B 1 171 ? 11.805 2.973 -19.562 1 89.12 171 GLN B O 1
ATOM 2939 N N . ARG B 1 172 ? 11.484 4.598 -18.062 1 92.12 172 ARG B N 1
ATOM 2940 C CA . ARG B 1 172 ? 11.266 5.684 -19 1 92.12 172 ARG B CA 1
ATOM 2941 C C . ARG B 1 172 ? 10.086 5.383 -19.922 1 92.12 172 ARG B C 1
ATOM 2943 O O . ARG B 1 172 ? 10.156 5.605 -21.125 1 92.12 172 ARG B O 1
ATOM 2950 N N . ARG B 1 173 ? 9.102 4.711 -19.312 1 93.5 173 ARG B N 1
ATOM 2951 C CA . ARG B 1 173 ? 7.863 4.445 -20.031 1 93.5 173 ARG B CA 1
ATOM 2952 C C . ARG B 1 173 ? 6.82 5.52 -19.734 1 93.5 173 ARG B C 1
ATOM 2954 O O . ARG B 1 173 ? 5.734 5.215 -19.234 1 93.5 173 ARG B O 1
ATOM 2961 N N . ASP B 1 174 ? 7.023 6.719 -20.188 1 94.88 174 ASP B N 1
ATOM 2962 C CA . ASP B 1 174 ? 6.168 7.871 -19.938 1 94.88 174 ASP B CA 1
ATOM 2963 C C . ASP B 1 174 ? 4.812 7.711 -20.625 1 94.88 174 ASP B C 1
ATOM 2965 O O . ASP B 1 174 ? 3.812 8.273 -20.172 1 94.88 174 ASP B O 1
ATOM 2969 N N . ASP B 1 175 ? 4.816 6.891 -21.656 1 95.88 175 ASP B N 1
ATOM 2970 C CA . ASP B 1 175 ? 3.604 6.664 -22.438 1 95.88 175 ASP B CA 1
ATOM 2971 C C . ASP B 1 175 ? 2.541 5.945 -21.609 1 95.88 175 ASP B C 1
ATOM 2973 O O . ASP B 1 175 ? 1.351 6.012 -21.922 1 95.88 175 ASP B O 1
ATOM 2977 N N . LEU B 1 176 ? 2.932 5.359 -20.531 1 97 176 LEU B N 1
ATOM 2978 C CA . LEU B 1 176 ? 2 4.535 -19.766 1 97 176 LEU B CA 1
ATOM 2979 C C . LEU B 1 176 ? 1.668 5.191 -18.422 1 97 176 LEU B C 1
ATOM 2981 O O . LEU B 1 176 ? 0.84 4.68 -17.672 1 97 176 LEU B O 1
ATOM 2985 N N . VAL B 1 177 ? 2.244 6.285 -18.125 1 96.56 177 VAL B N 1
ATOM 2986 C CA . VAL B 1 177 ? 2.145 6.883 -16.797 1 96.56 177 VAL B CA 1
ATOM 2987 C C . VAL B 1 177 ? 0.717 7.367 -16.547 1 96.56 177 VAL B C 1
ATOM 2989 O O . VAL B 1 177 ? 0.182 7.211 -15.445 1 96.56 177 VAL B O 1
ATOM 2992 N N . ASP B 1 178 ? 0.053 7.949 -17.547 1 97.06 178 ASP B N 1
ATOM 2993 C CA . ASP B 1 178 ? -1.321 8.406 -17.391 1 97.06 178 ASP B CA 1
ATOM 2994 C C . ASP B 1 178 ? -2.25 7.25 -17.031 1 97.06 178 ASP B C 1
ATOM 2996 O O . ASP B 1 178 ? -3.1 7.379 -16.141 1 97.06 178 ASP B O 1
ATOM 3000 N N . ALA B 1 179 ? -2.094 6.156 -17.75 1 97.88 179 ALA B N 1
ATOM 3001 C CA . ALA B 1 179 ? -2.889 4.969 -17.453 1 97.88 179 ALA B CA 1
ATOM 3002 C C . ALA B 1 179 ? -2.604 4.465 -16.031 1 97.88 179 ALA B C 1
ATOM 3004 O O . ALA B 1 179 ? -3.51 3.998 -15.344 1 97.88 179 ALA B O 1
ATOM 3005 N N . ALA B 1 180 ? -1.374 4.566 -15.648 1 97.81 180 ALA B N 1
ATOM 3006 C CA . ALA B 1 180 ? -0.982 4.121 -14.312 1 97.81 180 ALA B CA 1
ATOM 3007 C C . ALA B 1 180 ? -1.611 5 -13.234 1 97.81 180 ALA B C 1
ATOM 3009 O O . ALA B 1 180 ? -1.989 4.508 -12.164 1 97.81 180 ALA B O 1
ATOM 3010 N N . VAL B 1 181 ? -1.687 6.281 -13.484 1 97.38 181 VAL B N 1
ATOM 3011 C CA . VAL B 1 181 ? -2.299 7.215 -12.547 1 97.38 181 VAL B CA 1
ATOM 3012 C C . VAL B 1 181 ? -3.777 6.879 -12.367 1 97.38 181 VAL B C 1
ATOM 3014 O O . VAL B 1 181 ? -4.297 6.895 -11.25 1 97.38 181 VAL B O 1
ATOM 3017 N N . ARG B 1 182 ? -4.441 6.555 -13.438 1 98.19 182 ARG B N 1
ATOM 3018 C CA . ARG B 1 182 ? -5.844 6.156 -13.375 1 98.19 182 ARG B CA 1
ATOM 3019 C C . ARG B 1 182 ? -6.008 4.852 -12.602 1 98.19 182 ARG B C 1
ATOM 3021 O O . ARG B 1 182 ? -6.941 4.703 -11.812 1 98.19 182 ARG B O 1
ATOM 3028 N N . ALA B 1 183 ? -5.105 3.92 -12.836 1 98.38 183 ALA B N 1
ATOM 3029 C CA . ALA B 1 183 ? -5.137 2.658 -12.094 1 98.38 183 ALA B CA 1
ATOM 3030 C C . ALA B 1 183 ? -4.938 2.891 -10.602 1 98.38 183 ALA B C 1
ATOM 3032 O O . ALA B 1 183 ? -5.586 2.242 -9.773 1 98.38 183 ALA B O 1
ATOM 3033 N N . ARG B 1 184 ? -4.055 3.752 -10.281 1 97.88 184 ARG B N 1
ATOM 3034 C CA . ARG B 1 184 ? -3.805 4.086 -8.883 1 97.88 184 ARG B CA 1
ATOM 3035 C C . ARG B 1 184 ? -5.055 4.664 -8.227 1 97.88 184 ARG B C 1
ATOM 3037 O O . ARG B 1 184 ? -5.316 4.414 -7.047 1 97.88 184 ARG B O 1
ATOM 3044 N N . ALA B 1 185 ? -5.77 5.492 -8.953 1 98.31 185 ALA B N 1
ATOM 3045 C CA . ALA B 1 185 ? -7.012 6.059 -8.445 1 98.31 185 ALA B CA 1
ATOM 3046 C C . ALA B 1 185 ? -8.016 4.957 -8.109 1 98.31 185 ALA B C 1
ATOM 3048 O O . ALA B 1 185 ? -8.758 5.062 -7.125 1 98.31 185 ALA B O 1
ATOM 3049 N N . ARG B 1 186 ? -8.102 3.924 -8.93 1 98.62 186 ARG B N 1
ATOM 3050 C CA . ARG B 1 186 ? -8.984 2.793 -8.664 1 98.62 186 ARG B CA 1
ATOM 3051 C C . ARG B 1 186 ? -8.562 2.059 -7.395 1 98.62 186 ARG B C 1
ATOM 3053 O O . ARG B 1 186 ? -9.406 1.706 -6.566 1 98.62 186 ARG B O 1
ATOM 3060 N N . ILE B 1 187 ? -7.227 1.88 -7.191 1 98.5 187 ILE B N 1
ATOM 3061 C CA . ILE B 1 187 ? -6.699 1.23 -5.996 1 98.5 187 ILE B CA 1
ATOM 3062 C C . ILE B 1 187 ? -7.066 2.049 -4.762 1 98.5 187 ILE B C 1
ATOM 3064 O O . ILE B 1 187 ? -7.5 1.495 -3.748 1 98.5 187 ILE B O 1
ATOM 3068 N N . THR B 1 188 ? -6.91 3.344 -4.84 1 98.5 188 THR B N 1
ATOM 3069 C CA . THR B 1 188 ? -7.258 4.234 -3.74 1 98.5 188 THR B CA 1
ATOM 3070 C C . THR B 1 188 ? -8.742 4.129 -3.412 1 98.5 188 THR B C 1
ATOM 3072 O O . THR B 1 188 ? -9.125 4.051 -2.242 1 98.5 188 THR B O 1
ATOM 3075 N N . ALA B 1 189 ? -9.57 4.066 -4.434 1 98.62 189 ALA B N 1
ATOM 3076 C CA . ALA B 1 189 ? -11.008 3.967 -4.234 1 98.62 189 ALA B CA 1
ATOM 3077 C C . ALA B 1 189 ? -11.383 2.648 -3.559 1 98.62 189 ALA B C 1
ATOM 3079 O O . ALA B 1 189 ? -12.219 2.621 -2.656 1 98.62 189 ALA B O 1
ATOM 3080 N N . ILE B 1 190 ? -10.75 1.576 -4.004 1 98.69 190 ILE B N 1
ATOM 3081 C CA . ILE B 1 190 ? -10.992 0.274 -3.395 1 98.69 190 ILE B CA 1
ATOM 3082 C C . ILE B 1 190 ? -10.617 0.322 -1.913 1 98.69 190 ILE B C 1
ATOM 3084 O O . ILE B 1 190 ? -11.391 -0.125 -1.06 1 98.69 190 ILE B O 1
ATOM 3088 N N . THR B 1 191 ? -9.461 0.878 -1.593 1 98.62 191 THR B N 1
ATOM 3089 C CA . THR B 1 191 ? -8.977 0.948 -0.218 1 98.62 191 THR B CA 1
ATOM 3090 C C . THR B 1 191 ? -9.898 1.812 0.636 1 98.62 191 THR B C 1
ATOM 3092 O O . THR B 1 191 ? -10.234 1.449 1.767 1 98.62 191 THR B O 1
ATOM 3095 N N . LEU B 1 192 ? -10.375 2.934 0.082 1 98.56 192 LEU B N 1
ATOM 3096 C CA . LEU B 1 192 ? -11.32 3.805 0.782 1 98.56 192 LEU B CA 1
ATOM 3097 C C . LEU B 1 192 ? -12.609 3.062 1.103 1 98.56 192 LEU B C 1
ATOM 3099 O O . LEU B 1 192 ? -13.148 3.189 2.207 1 98.56 192 LEU B O 1
ATOM 3103 N N . ASP B 1 193 ? -13.078 2.303 0.171 1 98.38 193 ASP B N 1
ATOM 3104 C CA . ASP B 1 193 ? -14.328 1.583 0.39 1 98.38 193 ASP B CA 1
ATOM 3105 C C . ASP B 1 193 ? -14.18 0.544 1.499 1 98.38 193 ASP B C 1
ATOM 3107 O O . ASP B 1 193 ? -15.148 0.206 2.176 1 98.38 193 ASP B O 1
ATOM 3111 N N . GLY B 1 194 ? -12.938 0.065 1.727 1 98.5 194 GLY B N 1
ATOM 3112 C CA . GLY B 1 194 ? -12.664 -0.866 2.811 1 98.5 194 GLY B CA 1
ATOM 3113 C C . GLY B 1 194 ? -12.781 -0.233 4.184 1 98.5 194 GLY B C 1
ATOM 3114 O O . GLY B 1 194 ? -12.836 -0.936 5.195 1 98.5 194 GLY B O 1
ATOM 3115 N N . LEU B 1 195 ? -12.836 1.062 4.215 1 98.56 195 LEU B N 1
ATOM 3116 C CA . LEU B 1 195 ? -12.977 1.8 5.465 1 98.56 195 LEU B CA 1
ATOM 3117 C C . LEU B 1 195 ? -14.445 1.915 5.859 1 98.56 195 LEU B C 1
ATOM 3119 O O . LEU B 1 195 ? -14.766 2.281 6.996 1 98.56 195 LEU B O 1
ATOM 3123 N N . ARG B 1 196 ? -15.305 1.654 4.988 1 98.06 196 ARG B N 1
ATOM 3124 C CA . ARG B 1 196 ? -16.734 1.775 5.27 1 98.06 196 ARG B CA 1
ATOM 3125 C C . ARG B 1 196 ? -17.203 0.677 6.219 1 98.06 196 ARG B C 1
ATOM 3127 O O . ARG B 1 196 ? -16.547 -0.357 6.352 1 98.06 196 ARG B O 1
ATOM 3134 N N . PRO B 1 197 ? -18.312 0.915 6.898 1 96.56 197 PRO B N 1
ATOM 3135 C CA . PRO B 1 197 ? -18.859 -0.128 7.773 1 96.56 197 PRO B CA 1
ATOM 3136 C C . PRO B 1 197 ? -19.406 -1.319 7 1 96.56 197 PRO B C 1
ATOM 3138 O O . PRO B 1 197 ? -19.578 -1.243 5.781 1 96.56 197 PRO B O 1
ATOM 3141 N N . GLY B 1 198 ? -19.562 -2.416 7.762 1 90.75 198 GLY B N 1
ATOM 3142 C CA . GLY B 1 198 ? -20.266 -3.531 7.156 1 90.75 198 GLY B CA 1
ATOM 3143 C C . GLY B 1 198 ? -19.391 -4.734 6.898 1 90.75 198 GLY B C 1
ATOM 3144 O O . GLY B 1 198 ? -19.859 -5.766 6.41 1 90.75 198 GLY B O 1
ATOM 3145 N N . ALA B 1 199 ? -18.109 -4.605 7.203 1 85.56 199 ALA B N 1
ATOM 3146 C CA . ALA B 1 199 ? -17.234 -5.766 7.039 1 85.56 199 ALA B CA 1
ATOM 3147 C C . ALA B 1 199 ? -17.719 -6.945 7.875 1 85.56 199 ALA B C 1
ATOM 3149 O O . ALA B 1 199 ? -18.172 -6.766 9.016 1 85.56 199 ALA B O 1
ATOM 3150 N N . PRO B 1 200 ? -17.625 -8.055 7.242 1 85.81 200 PRO B N 1
ATOM 3151 C CA . PRO B 1 200 ? -18.141 -9.227 7.941 1 85.81 200 PRO B CA 1
ATOM 3152 C C . PRO B 1 200 ? -17.312 -9.602 9.164 1 85.81 200 PRO B C 1
ATOM 3154 O O . PRO B 1 200 ? -17.797 -10.312 10.055 1 85.81 200 PRO B O 1
ATOM 3157 N N . ARG B 1 201 ? -16.078 -9.273 9.172 1 91.69 201 ARG B N 1
ATOM 3158 C CA . ARG B 1 201 ? -15.172 -9.617 10.266 1 91.69 201 ARG B CA 1
ATOM 3159 C C . ARG B 1 201 ? -14.461 -8.375 10.797 1 91.69 201 ARG B C 1
ATOM 3161 O O . ARG B 1 201 ? -14.203 -7.43 10.047 1 91.69 201 ARG B O 1
ATOM 3168 N N . PRO B 1 202 ? -14.164 -8.43 12.141 1 96.12 202 PRO B N 1
ATOM 3169 C CA . PRO B 1 202 ? -13.336 -7.348 12.672 1 96.12 202 PRO B CA 1
ATOM 3170 C C . PRO B 1 202 ? -11.922 -7.344 12.102 1 96.12 202 PRO B C 1
ATOM 3172 O O . PRO B 1 202 ? -11.477 -8.352 11.547 1 96.12 202 PRO B O 1
ATOM 3175 N N . LEU B 1 203 ? -11.281 -6.195 12.211 1 98.06 203 LEU B N 1
ATOM 3176 C CA . LEU B 1 203 ? -9.883 -6.137 11.812 1 98.06 203 LEU B CA 1
ATOM 3177 C C . LEU B 1 203 ? -9.031 -7.039 12.703 1 98.06 203 LEU B C 1
ATOM 3179 O O . LEU B 1 203 ? -9.328 -7.219 13.883 1 98.06 203 LEU B O 1
ATOM 3183 N N . PRO B 1 204 ? -8.008 -7.59 12.07 1 97.81 204 PRO B N 1
ATOM 3184 C CA . PRO B 1 204 ? -7.117 -8.422 12.867 1 97.81 204 PRO B CA 1
ATOM 3185 C C . PRO B 1 204 ? -6.277 -7.609 13.852 1 97.81 204 PRO B C 1
ATOM 3187 O O . PRO B 1 204 ? -5.98 -6.441 13.602 1 97.81 204 PRO B O 1
ATOM 3190 N N . HIS B 1 205 ? -5.91 -8.242 15 1 97.75 205 HIS B N 1
ATOM 3191 C CA . HIS B 1 205 ? -5 -7.68 15.992 1 97.75 205 HIS B CA 1
ATOM 3192 C C . HIS B 1 205 ? -5.57 -6.406 16.609 1 97.75 205 HIS B C 1
ATOM 3194 O O . HIS B 1 205 ? -6.613 -5.914 16.172 1 97.75 205 HIS B O 1
ATOM 3200 N N . ASP B 1 206 ? -4.93 -5.938 17.625 1 96.94 206 ASP B N 1
ATOM 3201 C CA . ASP B 1 206 ? -5.277 -4.668 18.266 1 96.94 206 ASP B CA 1
ATOM 3202 C C . ASP B 1 206 ? -4.848 -3.486 17.406 1 96.94 206 ASP B C 1
ATOM 3204 O O . ASP B 1 206 ? -3.945 -3.611 16.562 1 96.94 206 ASP B O 1
ATOM 3208 N N . PRO B 1 207 ? -5.543 -2.338 17.594 1 96.94 207 PRO B N 1
ATOM 3209 C CA . PRO B 1 207 ? -5.109 -1.138 16.875 1 96.94 207 PRO B CA 1
ATOM 3210 C C . PRO B 1 207 ? -3.645 -0.791 17.125 1 96.94 207 PRO B C 1
ATOM 3212 O O . PRO B 1 207 ? -3.137 -1.034 18.234 1 96.94 207 PRO B O 1
ATOM 3215 N N . PRO B 1 208 ? -3 -0.262 16.109 1 96.62 208 PRO B N 1
ATOM 3216 C CA . PRO B 1 208 ? -1.604 0.136 16.312 1 96.62 208 PRO B CA 1
ATOM 3217 C C . PRO B 1 208 ? -1.455 1.278 17.312 1 96.62 208 PRO B C 1
ATOM 3219 O O . PRO B 1 208 ? -2.293 2.184 17.359 1 96.62 208 PRO B O 1
ATOM 3222 N N . ASP B 1 209 ? -0.368 1.145 18.016 1 93.31 209 ASP B N 1
ATOM 3223 C CA . ASP B 1 209 ? -0.008 2.217 18.938 1 93.31 209 ASP B CA 1
ATOM 3224 C C . ASP B 1 209 ? 0.588 3.408 18.203 1 93.31 209 ASP B C 1
ATOM 3226 O O . ASP B 1 209 ? 1.34 3.23 17.234 1 93.31 209 ASP B O 1
ATOM 3230 N N . ASP B 1 210 ? 0.329 4.633 18.703 1 91.69 210 ASP B N 1
ATOM 3231 C CA . ASP B 1 210 ? 0.833 5.848 18.062 1 91.69 210 ASP B CA 1
ATOM 3232 C C . ASP B 1 210 ? 2.359 5.867 18.047 1 91.69 210 ASP B C 1
ATOM 3234 O O . ASP B 1 210 ? 2.967 6.621 17.281 1 91.69 210 ASP B O 1
ATOM 3238 N N . THR B 1 211 ? 2.947 5.043 18.875 1 91.69 211 THR B N 1
ATOM 3239 C CA . THR B 1 211 ? 4.402 4.961 18.922 1 91.69 211 THR B CA 1
ATOM 3240 C C . THR B 1 211 ? 4.973 4.523 17.578 1 91.69 211 THR B C 1
ATOM 3242 O O . THR B 1 211 ? 6.082 4.914 17.203 1 91.69 211 THR B O 1
ATOM 3245 N N . LEU B 1 212 ? 4.23 3.734 16.781 1 92.56 212 LEU B N 1
ATOM 3246 C CA . LEU B 1 212 ? 4.664 3.314 15.453 1 92.56 212 LEU B CA 1
ATOM 3247 C C . LEU B 1 212 ? 4.875 4.52 14.547 1 92.56 212 LEU B C 1
ATOM 3249 O O . LEU B 1 212 ? 5.727 4.488 13.656 1 92.56 212 LEU B O 1
ATOM 3253 N N . LEU B 1 213 ? 4.066 5.578 14.805 1 90.56 213 LEU B N 1
ATOM 3254 C CA . LEU B 1 213 ? 4.172 6.781 13.992 1 90.56 213 LEU B CA 1
ATOM 3255 C C . LEU B 1 213 ? 5.191 7.75 14.578 1 90.56 213 LEU B C 1
ATOM 3257 O O . LEU B 1 213 ? 6.016 8.312 13.852 1 90.56 213 LEU B O 1
ATOM 3261 N N . THR B 1 214 ? 5.262 7.871 15.922 1 89.81 214 THR B N 1
ATOM 3262 C CA . THR B 1 214 ? 6.051 8.914 16.562 1 89.81 214 THR B CA 1
ATOM 3263 C C . THR B 1 214 ? 7.496 8.461 16.766 1 89.81 214 THR B C 1
ATOM 3265 O O . THR B 1 214 ? 8.422 9.266 16.688 1 89.81 214 THR B O 1
ATOM 3268 N N . ALA B 1 215 ? 7.727 7.168 16.938 1 89.25 215 ALA B N 1
ATOM 3269 C CA . ALA B 1 215 ? 9.055 6.652 17.25 1 89.25 215 ALA B CA 1
ATOM 3270 C C . ALA B 1 215 ? 10.016 6.852 16.078 1 89.25 215 ALA B C 1
ATOM 3272 O O . ALA B 1 215 ? 11.227 6.98 16.281 1 89.25 215 ALA B O 1
ATOM 3273 N N . ARG B 1 216 ? 9.492 6.938 14.945 1 87.81 216 ARG B N 1
ATOM 3274 C CA . ARG B 1 216 ? 10.312 7.09 13.742 1 87.81 216 ARG B CA 1
ATOM 3275 C C . ARG B 1 216 ? 10.93 8.484 13.68 1 87.81 216 ARG B C 1
ATOM 3277 O O . ARG B 1 216 ? 11.859 8.719 12.906 1 87.81 216 ARG B O 1
ATOM 3284 N N . TRP B 1 217 ? 10.406 9.398 14.469 1 87.19 217 TRP B N 1
ATOM 3285 C CA . TRP B 1 217 ? 10.891 10.773 14.477 1 87.19 217 TRP B CA 1
ATOM 3286 C C . TRP B 1 217 ? 11.859 11 15.641 1 87.19 217 TRP B C 1
ATOM 3288 O O . TRP B 1 217 ? 12.398 12.094 15.797 1 87.19 217 TRP B O 1
ATOM 3298 N N . GLU B 1 218 ? 12.031 9.953 16.516 1 82.69 218 GLU B N 1
ATOM 3299 C CA . GLU B 1 218 ? 12.93 10.031 17.656 1 82.69 218 GLU B CA 1
ATOM 3300 C C . GLU B 1 218 ? 14.305 9.461 17.328 1 82.69 218 GLU B C 1
ATOM 3302 O O . GLU B 1 218 ? 14.422 8.555 16.484 1 82.69 218 GLU B O 1
#

InterPro domains:
  IPR001647 DNA-binding HTH domain, TetR-type [PF00440] (21-65)
  IPR001647 DNA-binding HTH domain, TetR-type [PR00455] (21-34)
  IPR001647 DNA-binding HTH domain, TetR-type [PR00455] (41-64)
  IPR001647 DNA-binding HTH domain, TetR-type [PS50977] (15-74)
  IPR009057 Homedomain-like superfamily [SSF46689] (8-88)
  IPR036271 Tetracyclin repressor-like, C-terminal domain superfamily [SSF48498] (85-199)
  IPR050109 HTH-type, TetR-like transcriptional regulator [PTHR30055] (1-202)